Protein AF-0000000087291082 (afdb_homodimer)

InterPro domains:
  IPR005061 Vacuolar protein sorting-associated protein Ist1 [PF03398] (16-153)
  IPR005061 Vacuolar protein sorting-associated protein Ist1 [PTHR12161] (12-152)
  IPR042277 Vacuolar protein sorting-associated protein IST1-like [G3DSA:1.20.1260.60] (5-158)

Organism: Triticum turgidum subsp. durum (NCBI:txid4567)

Sequence (386 aa):
MGFFTRSTSKQTAKLKSLVKLAVARLAVVRRPRLGRRSIARGDVAQLLSIGHLDRALARAEQVMEEDSVLEALDIIEHYCKVLVEHSAQLEKPKECGEDIKAAAAGLIFASARCGELPELLDARAILASKFGREFERAAKEGSQAVVNPTVVSAEVIGREGERGAAEEVGQGDRRRERHLARLPRRPRRGPSEMGFFTRSTSKQTAKLKSLVKLAVARLAVVRRPRLGRRSIARGDVAQLLSIGHLDRALARAEQVMEEDSVLEALDIIEHYCKVLVEHSAQLEKPKECGEDIKAAAAGLIFASARCGELPELLDARAILASKFGREFERAAKEGSQAVVNPTVVSAEVIGREGERGAAEEVGQGDRRRERHLARLPRRPRRGPSE

Secondary structure (DSSP, 8-state):
-HHHHHHHHHHHHHHHHHHHHHHHHHHHHHHHHHHHHHHHHHHHHHHHHTT-HHHHHHHHHHHHHHHHHHHHHHHHHHHHHHHHHTGGGGGSGGG--HHHHHHHHHHHHHHTT-TT-THHHHHHHHHHHHH-HHHHHHHHTT-TTTS-HHHHH-THHHHHHHHHHHHHHHHHHHHHHHHHHTS----------/-HHHHHHHHHHHHHHHHHHHHHHHHHHHHHHHHHHHHHHHHHHHHHHHHTT-HHHHHHHHHHHHHHHHHHHHHHHHHHHHHHHHHTGGGGG-GGG--HHHHHHHHHHHHHHTT-TT-THHHHHHHHHHHHH-HHHHHHHHTT-TTTS-HHHHH-THHHHHHHHHHHHHHHHHHHHHHHHHHTS----------

Structure (mmCIF, N/CA/C/O backbone):
data_AF-0000000087291082-model_v1
#
loop_
_entity.id
_entity.type
_entity.pdbx_description
1 polymer 'Uncharacterized protein'
#
loop_
_atom_site.group_PDB
_atom_site.id
_atom_site.type_symbol
_atom_site.label_atom_id
_atom_site.label_alt_id
_atom_site.label_comp_id
_atom_site.label_asym_id
_atom_site.label_entity_id
_atom_site.label_seq_id
_atom_site.pdbx_PDB_ins_code
_atom_site.Cartn_x
_atom_site.Cartn_y
_atom_site.Cartn_z
_atom_site.occupancy
_atom_site.B_iso_or_equiv
_atom_site.auth_seq_id
_atom_site.auth_comp_id
_atom_site.auth_asym_id
_atom_site.auth_atom_id
_atom_site.pdbx_PDB_model_num
ATOM 1 N N . MET A 1 1 ? -0.257 -40.406 -18.656 1 48.59 1 MET A N 1
ATOM 2 C CA . MET A 1 1 ? 0.307 -39.469 -17.672 1 48.59 1 MET A CA 1
ATOM 3 C C . MET A 1 1 ? 0.772 -38.188 -18.328 1 48.59 1 MET A C 1
ATOM 5 O O . MET A 1 1 ? 0.661 -37.125 -17.734 1 48.59 1 MET A O 1
ATOM 9 N N . GLY A 1 2 ? 1.135 -38.219 -19.562 1 51.88 2 GLY A N 1
ATOM 10 C CA . GLY A 1 2 ? 1.676 -37.125 -20.344 1 51.88 2 GLY A CA 1
ATOM 11 C C . GLY A 1 2 ? 0.645 -36.062 -20.672 1 51.88 2 GLY A C 1
ATOM 12 O O . GLY A 1 2 ? 0.928 -34.875 -20.594 1 51.88 2 GLY A O 1
ATOM 13 N N . PHE A 1 3 ? -0.649 -36.531 -20.953 1 53.69 3 PHE A N 1
ATOM 14 C CA . PHE A 1 3 ? -1.699 -35.625 -21.375 1 53.69 3 PHE A CA 1
ATOM 15 C C . PHE A 1 3 ? -2.17 -34.75 -20.219 1 53.69 3 PHE A C 1
ATOM 17 O O . PHE A 1 3 ? -2.396 -33.531 -20.391 1 53.69 3 PHE A O 1
ATOM 24 N N . PHE A 1 4 ? -2.258 -35.312 -19.078 1 56.38 4 PHE A N 1
ATOM 25 C CA . PHE A 1 4 ? -2.701 -34.594 -17.875 1 56.38 4 PHE A CA 1
ATOM 26 C C . PHE A 1 4 ? -1.697 -33.531 -17.469 1 56.38 4 PHE A C 1
ATOM 28 O O . PHE A 1 4 ? -2.082 -32.438 -17.078 1 56.38 4 PHE A O 1
ATOM 35 N N . THR A 1 5 ? -0.433 -33.844 -17.625 1 60.88 5 THR A N 1
ATOM 36 C CA . THR A 1 5 ? 0.636 -32.906 -17.281 1 60.88 5 THR A CA 1
ATOM 37 C C . THR A 1 5 ? 0.645 -31.719 -18.219 1 60.88 5 THR A C 1
ATOM 39 O O . THR A 1 5 ? 0.89 -30.578 -17.797 1 60.88 5 THR A O 1
ATOM 42 N N . ARG A 1 6 ? 0.323 -32.062 -19.453 1 61.41 6 ARG A N 1
ATOM 43 C CA . ARG A 1 6 ? 0.302 -31.031 -20.469 1 61.41 6 ARG A CA 1
ATOM 44 C C . ARG A 1 6 ? -0.841 -30.047 -20.219 1 61.41 6 ARG A C 1
ATOM 46 O O . ARG A 1 6 ? -0.671 -28.828 -20.375 1 61.41 6 ARG A O 1
ATOM 53 N N . SER A 1 7 ? -1.947 -30.609 -19.781 1 69.44 7 SER A N 1
ATOM 54 C CA . SER A 1 7 ? -3.127 -29.797 -19.531 1 69.44 7 SER A CA 1
ATOM 55 C C . SER A 1 7 ? -2.914 -28.891 -18.328 1 69.44 7 SER A C 1
ATOM 57 O O . SER A 1 7 ? -3.256 -27.703 -18.359 1 69.44 7 SER A O 1
ATOM 59 N N . THR A 1 8 ? -2.164 -29.391 -17.438 1 72.31 8 THR A N 1
ATOM 60 C CA . THR A 1 8 ? -1.929 -28.625 -16.219 1 72.31 8 THR A CA 1
ATOM 61 C C . THR A 1 8 ? -0.971 -27.469 -16.484 1 72.31 8 THR A C 1
ATOM 63 O O . THR A 1 8 ? -1.165 -26.359 -15.977 1 72.31 8 THR A O 1
ATOM 66 N N . SER A 1 9 ? -0.061 -27.75 -17.359 1 82.75 9 SER A N 1
ATOM 67 C CA . SER A 1 9 ? 0.923 -26.734 -17.703 1 82.75 9 SER A CA 1
ATOM 68 C C . SER A 1 9 ? 0.289 -25.594 -18.5 1 82.75 9 SER A C 1
ATOM 70 O O . SER A 1 9 ? 0.631 -24.422 -18.312 1 82.75 9 SER A O 1
ATOM 72 N N . LYS A 1 10 ? -0.688 -26.047 -19.281 1 88.62 10 LYS A N 1
ATOM 73 C CA . LYS A 1 10 ? -1.376 -25.047 -20.094 1 88.62 10 LYS A CA 1
ATOM 74 C C . LYS A 1 10 ? -2.234 -24.141 -19.203 1 88.62 10 LYS A C 1
ATOM 76 O O . LYS A 1 10 ? -2.287 -22.922 -19.422 1 88.62 10 LYS A O 1
ATOM 81 N N . GLN A 1 11 ? -2.869 -24.703 -18.219 1 90 11 GLN A N 1
ATOM 82 C CA . GLN A 1 11 ? -3.707 -23.938 -17.312 1 90 11 GLN A CA 1
ATOM 83 C C . GLN A 1 11 ? -2.867 -22.969 -16.469 1 90 11 GLN A C 1
ATOM 85 O O . GLN A 1 11 ? -3.279 -21.844 -16.219 1 90 11 GLN A O 1
ATOM 90 N N . THR A 1 12 ? -1.753 -23.484 -16.125 1 91.56 12 THR A N 1
ATOM 91 C CA . THR A 1 12 ? -0.856 -22.656 -15.328 1 91.56 12 THR A CA 1
ATOM 92 C C . THR A 1 12 ? -0.34 -21.469 -16.156 1 91.56 12 THR A C 1
ATOM 94 O O . THR A 1 12 ? -0.246 -20.359 -15.656 1 91.56 12 THR A O 1
ATOM 97 N N . ALA A 1 13 ? -0.021 -21.781 -17.344 1 93.94 13 ALA A N 1
ATOM 98 C CA . ALA A 1 13 ? 0.436 -20.734 -18.234 1 93.94 13 ALA A CA 1
ATOM 99 C C . ALA A 1 13 ? -0.66 -19.688 -18.469 1 93.94 13 ALA A C 1
ATOM 101 O O . ALA A 1 13 ? -0.386 -18.484 -18.5 1 93.94 13 ALA A O 1
ATOM 102 N N . LYS A 1 14 ? -1.816 -20.188 -18.625 1 95.44 14 LYS A N 1
ATOM 103 C CA . LYS A 1 14 ? -2.947 -19.281 -18.797 1 95.44 14 LYS A CA 1
ATOM 104 C C . LYS A 1 14 ? -3.184 -18.453 -17.547 1 95.44 14 LYS A C 1
ATOM 106 O O . LYS A 1 14 ? -3.42 -17.234 -17.641 1 95.44 14 LYS A O 1
ATOM 111 N N . LEU A 1 15 ? -3.156 -19.016 -16.438 1 95.88 15 LEU A N 1
ATOM 112 C CA . LEU A 1 15 ? -3.311 -18.312 -15.18 1 95.88 15 LEU A CA 1
ATOM 113 C C . LEU A 1 15 ? -2.266 -17.219 -15.039 1 95.88 15 LEU A C 1
ATOM 115 O O . LEU A 1 15 ? -2.594 -16.078 -14.672 1 95.88 15 LEU A O 1
ATOM 119 N N . LYS A 1 16 ? -1.077 -17.562 -15.359 1 95.75 16 LYS A N 1
ATOM 120 C CA . LYS A 1 16 ? 0.021 -16.609 -15.281 1 95.75 16 LYS A CA 1
ATOM 121 C C . LYS A 1 16 ? -0.242 -15.398 -16.172 1 95.75 16 LYS A C 1
ATOM 123 O O . LYS A 1 16 ? -0.033 -14.258 -15.758 1 95.75 16 LYS A O 1
ATOM 128 N N . SER A 1 17 ? -0.706 -15.695 -17.328 1 96.5 17 SER A N 1
ATOM 129 C CA . SER A 1 17 ? -1.016 -14.609 -18.266 1 96.5 17 SER A CA 1
ATOM 130 C C . SER A 1 17 ? -2.145 -13.734 -17.719 1 96.5 17 SER A C 1
ATOM 132 O O . SER A 1 17 ? -2.084 -12.508 -17.828 1 96.5 17 SER A O 1
ATOM 134 N N . LEU A 1 18 ? -3.129 -14.328 -17.141 1 96.94 18 LEU A N 1
ATOM 135 C CA . LEU A 1 18 ? -4.289 -13.609 -16.625 1 96.94 18 LEU A CA 1
ATOM 136 C C . LEU A 1 18 ? -3.896 -12.711 -15.461 1 96.94 18 LEU A C 1
ATOM 138 O O . LEU A 1 18 ? -4.305 -11.555 -15.406 1 96.94 18 LEU A O 1
ATOM 142 N N . VAL A 1 19 ? -3.104 -13.188 -14.586 1 96.62 19 VAL A N 1
ATOM 143 C CA . VAL A 1 19 ? -2.768 -12.414 -13.398 1 96.62 19 VAL A CA 1
ATOM 144 C C . VAL A 1 19 ? -1.784 -11.305 -13.766 1 96.62 19 VAL A C 1
ATOM 146 O O . VAL A 1 19 ? -1.812 -10.227 -13.172 1 96.62 19 VAL A O 1
ATOM 149 N N . LYS A 1 20 ? -1.001 -11.539 -14.773 1 96.69 20 LYS A N 1
ATOM 150 C CA . LYS A 1 20 ? -0.15 -10.469 -15.281 1 96.69 20 LYS A CA 1
ATOM 151 C C . LYS A 1 20 ? -0.983 -9.352 -15.906 1 96.69 20 LYS A C 1
ATOM 153 O O . LYS A 1 20 ? -0.689 -8.172 -15.711 1 96.69 20 LYS A O 1
ATOM 158 N N . LEU A 1 21 ? -1.971 -9.781 -16.594 1 96.06 21 LEU A N 1
ATOM 159 C CA . LEU A 1 21 ? -2.891 -8.797 -17.156 1 96.06 21 LEU A CA 1
ATOM 160 C C . LEU A 1 21 ? -3.594 -8.016 -16.062 1 96.06 21 LEU A C 1
ATOM 162 O O . LEU A 1 21 ? -3.787 -6.801 -16.172 1 96.06 21 LEU A O 1
ATOM 166 N N . ALA A 1 22 ? -3.973 -8.68 -15.031 1 96.5 22 ALA A N 1
ATOM 167 C CA . ALA A 1 22 ? -4.621 -8.031 -13.898 1 96.5 22 ALA A CA 1
ATOM 168 C C . ALA A 1 22 ? -3.709 -6.973 -13.281 1 96.5 22 ALA A C 1
ATOM 170 O O . ALA A 1 22 ? -4.164 -5.883 -12.93 1 96.5 22 ALA A O 1
ATOM 171 N N . VAL A 1 23 ? -2.436 -7.254 -13.148 1 96.31 23 VAL A N 1
ATOM 172 C CA . VAL A 1 23 ? -1.471 -6.312 -12.586 1 96.31 23 VAL A CA 1
ATOM 173 C C . VAL A 1 23 ? -1.396 -5.062 -13.461 1 96.31 23 VAL A C 1
ATOM 175 O O . VAL A 1 23 ? -1.371 -3.941 -12.953 1 96.31 23 VAL A O 1
ATOM 178 N N . ALA A 1 24 ? -1.348 -5.277 -14.758 1 95.94 24 ALA A N 1
ATOM 179 C CA . ALA A 1 24 ? -1.319 -4.152 -15.695 1 95.94 24 ALA A CA 1
ATOM 180 C C . ALA A 1 24 ? -2.586 -3.312 -15.578 1 95.94 24 ALA A C 1
ATOM 182 O O . ALA A 1 24 ? -2.525 -2.08 -15.594 1 95.94 24 ALA A O 1
ATOM 183 N N . ARG A 1 25 ? -3.691 -3.951 -15.414 1 95.5 25 ARG A N 1
ATOM 184 C CA . ARG A 1 25 ? -4.969 -3.25 -15.336 1 95.5 25 ARG A CA 1
ATOM 185 C C . ARG A 1 25 ? -5.121 -2.533 -14 1 95.5 25 ARG A C 1
ATOM 187 O O . ARG A 1 25 ? -5.766 -1.486 -13.922 1 95.5 25 ARG A O 1
ATOM 194 N N . LEU A 1 26 ? -4.512 -3.066 -13.008 1 94.81 26 LEU A N 1
ATOM 195 C CA . LEU A 1 26 ? -4.555 -2.443 -11.688 1 94.81 26 LEU A CA 1
ATOM 196 C C . LEU A 1 26 ? -3.975 -1.034 -11.734 1 94.81 26 LEU A C 1
ATOM 198 O O . LEU A 1 26 ? -4.469 -0.132 -11.055 1 94.81 26 LEU A O 1
ATOM 202 N N . ALA A 1 27 ? -2.947 -0.827 -12.555 1 92.06 27 ALA A N 1
ATOM 203 C CA . ALA A 1 27 ? -2.361 0.502 -12.703 1 92.06 27 ALA A CA 1
ATOM 204 C C . ALA A 1 27 ? -3.383 1.494 -13.25 1 92.06 27 ALA A C 1
ATOM 206 O O . ALA A 1 27 ? -3.451 2.639 -12.797 1 92.06 27 ALA A O 1
ATOM 207 N N . VAL A 1 28 ? -4.18 1.013 -14.125 1 92.94 28 VAL A N 1
ATOM 208 C CA . VAL A 1 28 ? -5.191 1.843 -14.766 1 92.94 28 VAL A CA 1
ATOM 209 C C . VAL A 1 28 ? -6.324 2.129 -13.781 1 92.94 28 VAL A C 1
ATOM 211 O O . VAL A 1 28 ? -6.82 3.256 -13.703 1 92.94 28 VAL A O 1
ATOM 214 N N . VAL A 1 29 ? -6.758 1.14 -13.008 1 92.62 29 VAL A N 1
ATOM 215 C CA . VAL A 1 29 ? -7.883 1.233 -12.086 1 92.62 29 VAL A CA 1
ATOM 216 C C . VAL A 1 29 ? -7.512 2.131 -10.906 1 92.62 29 VAL A C 1
ATOM 218 O O . VAL A 1 29 ? -8.367 2.84 -10.367 1 92.62 29 VAL A O 1
ATOM 221 N N . ARG A 1 30 ? -6.238 2.207 -10.586 1 93.88 30 ARG A N 1
ATOM 222 C CA . ARG A 1 30 ? -5.77 2.961 -9.43 1 93.88 30 ARG A CA 1
ATOM 223 C C . ARG A 1 30 ? -5.75 4.457 -9.719 1 93.88 30 ARG A C 1
ATOM 225 O O . ARG A 1 30 ? -6.008 5.273 -8.828 1 93.88 30 ARG A O 1
ATOM 232 N N . ARG A 1 31 ? -5.465 4.805 -10.891 1 93 31 ARG A N 1
ATOM 233 C CA . ARG A 1 31 ? -5.18 6.191 -11.25 1 93 31 ARG A CA 1
ATOM 234 C C . ARG A 1 31 ? -6.359 7.098 -10.922 1 93 31 ARG A C 1
ATOM 236 O O . ARG A 1 31 ? -6.207 8.094 -10.211 1 93 31 ARG A O 1
ATOM 243 N N . PRO A 1 32 ? -7.594 6.746 -11.336 1 94.19 32 PRO A N 1
ATOM 244 C CA . PRO A 1 32 ? -8.727 7.613 -11 1 94.19 32 PRO A CA 1
ATOM 245 C C . PRO A 1 32 ? -9 7.68 -9.5 1 94.19 32 PRO A C 1
ATOM 247 O O . PRO A 1 32 ? -9.453 8.711 -9 1 94.19 32 PRO A O 1
ATOM 250 N N . ARG A 1 33 ? -8.734 6.633 -8.859 1 93.44 33 ARG A N 1
ATOM 251 C CA . ARG A 1 33 ? -8.969 6.59 -7.418 1 93.44 33 ARG A CA 1
ATOM 252 C C . ARG A 1 33 ? -7.969 7.477 -6.676 1 93.44 33 ARG A C 1
ATOM 254 O O . ARG A 1 33 ? -8.328 8.164 -5.719 1 93.44 33 ARG A O 1
ATOM 261 N N . LEU A 1 34 ? -6.77 7.449 -7.148 1 93.44 34 LEU A N 1
ATOM 262 C CA . LEU A 1 34 ? -5.75 8.336 -6.594 1 93.44 34 LEU A CA 1
ATOM 263 C C . LEU A 1 34 ? -6.133 9.797 -6.789 1 93.44 34 LEU A C 1
ATOM 265 O O . LEU A 1 34 ? -5.969 10.617 -5.879 1 93.44 34 LEU A O 1
ATOM 269 N N . GLY A 1 35 ? -6.637 10.086 -7.957 1 93.62 35 GLY A N 1
ATOM 270 C CA . GLY A 1 35 ? -7.125 11.43 -8.227 1 93.62 35 GLY A CA 1
ATOM 271 C C . GLY A 1 35 ? -8.266 11.844 -7.309 1 93.62 35 GLY A C 1
ATOM 272 O O . GLY A 1 35 ? -8.227 12.922 -6.719 1 93.62 35 GLY A O 1
ATOM 273 N N . ARG A 1 36 ? -9.258 10.945 -7.137 1 95.56 36 ARG A N 1
ATOM 274 C CA . ARG A 1 36 ? -10.398 11.219 -6.262 1 95.56 36 ARG A CA 1
ATOM 275 C C . ARG A 1 36 ? -9.945 11.414 -4.82 1 95.56 36 ARG A C 1
ATOM 277 O O . ARG A 1 36 ? -10.422 12.32 -4.129 1 95.56 36 ARG A O 1
ATOM 284 N N . ARG A 1 37 ? -9.07 10.602 -4.402 1 95.44 37 ARG A N 1
ATOM 285 C CA . ARG A 1 37 ? -8.531 10.711 -3.051 1 95.44 37 ARG A CA 1
ATOM 286 C C . ARG A 1 37 ? -7.855 12.055 -2.838 1 95.44 37 ARG A C 1
ATOM 288 O O . ARG A 1 37 ? -8.07 12.711 -1.813 1 95.44 37 ARG A O 1
ATOM 295 N N . SER A 1 38 ? -7.016 12.469 -3.799 1 94.25 38 SER A N 1
ATOM 296 C CA . SER A 1 38 ? -6.281 13.727 -3.709 1 94.25 38 SER A CA 1
ATOM 297 C C . SER A 1 38 ? -7.23 14.922 -3.652 1 94.25 38 SER A C 1
ATOM 299 O O . SER A 1 38 ? -7.043 15.828 -2.846 1 94.25 38 SER A O 1
ATOM 301 N N . ILE A 1 39 ? -8.188 14.891 -4.473 1 96.56 39 ILE A N 1
ATOM 302 C CA . ILE A 1 39 ? -9.172 15.977 -4.508 1 96.56 39 ILE A CA 1
ATOM 303 C C . ILE A 1 39 ? -9.914 16.031 -3.178 1 96.56 39 ILE A C 1
ATOM 305 O O . ILE A 1 39 ? -10.055 17.109 -2.586 1 96.56 39 ILE A O 1
ATOM 309 N N . ALA A 1 40 ? -10.383 14.883 -2.711 1 97.06 40 ALA A N 1
ATOM 310 C CA . ALA A 1 40 ? -11.117 14.828 -1.448 1 97.06 40 ALA A CA 1
ATOM 311 C C . ALA A 1 40 ? -10.266 15.344 -0.295 1 97.06 40 ALA A C 1
ATOM 313 O O . ALA A 1 40 ? -10.758 16.062 0.574 1 97.06 40 ALA A O 1
ATOM 314 N N . ARG A 1 41 ? -9.031 15.008 -0.293 1 95.5 41 ARG A N 1
ATOM 315 C CA . ARG A 1 41 ? -8.117 15.469 0.741 1 95.5 41 ARG A CA 1
ATOM 316 C C . ARG A 1 41 ? -7.98 16.984 0.715 1 95.5 41 ARG A C 1
ATOM 318 O O . ARG A 1 41 ? -7.973 17.625 1.766 1 95.5 41 ARG A O 1
ATOM 325 N N . GLY A 1 42 ? -7.828 17.516 -0.427 1 96.19 42 GLY A N 1
ATOM 326 C CA . GLY A 1 42 ? -7.797 18.953 -0.57 1 96.19 42 GLY A CA 1
ATOM 327 C C . GLY A 1 42 ? -9.07 19.625 -0.098 1 96.19 42 GLY A C 1
ATOM 328 O O . GLY A 1 42 ? -9.023 20.672 0.555 1 96.19 42 GLY A O 1
ATOM 329 N N . ASP A 1 43 ? -10.172 19.016 -0.405 1 97.31 43 ASP A N 1
ATOM 330 C CA . ASP A 1 43 ? -11.461 19.531 0.03 1 97.31 43 ASP A CA 1
ATOM 331 C C . ASP A 1 43 ? -11.555 19.562 1.554 1 97.31 43 ASP A C 1
ATOM 333 O O . ASP A 1 43 ? -12.094 20.516 2.125 1 97.31 43 ASP A O 1
ATOM 337 N N . VAL A 1 44 ? -11.094 18.516 2.188 1 96.88 44 VAL A N 1
ATOM 338 C CA . VAL A 1 44 ? -11.125 18.469 3.645 1 96.88 44 VAL A CA 1
ATOM 339 C C . VAL A 1 44 ? -10.414 19.688 4.219 1 96.88 44 VAL A C 1
ATOM 341 O O . VAL A 1 44 ? -10.961 20.391 5.07 1 96.88 44 VAL A O 1
ATOM 344 N N . ALA A 1 45 ? -9.188 19.969 3.736 1 95.25 45 ALA A N 1
ATOM 345 C CA . ALA A 1 45 ? -8.391 21.109 4.207 1 95.25 45 ALA A CA 1
ATOM 346 C C . ALA A 1 45 ? -9.125 22.422 3.967 1 95.25 45 ALA A C 1
ATOM 348 O O . ALA A 1 45 ? -9.211 23.266 4.863 1 95.25 45 ALA A O 1
ATOM 349 N N . GLN A 1 46 ? -9.695 22.578 2.818 1 97.06 46 GLN A N 1
ATOM 350 C CA . GLN A 1 46 ? -10.398 23.797 2.449 1 97.06 46 GLN A CA 1
ATOM 351 C C . GLN A 1 46 ? -11.648 24 3.305 1 97.06 46 GLN A C 1
ATOM 353 O O . GLN A 1 46 ? -11.883 25.094 3.826 1 97.06 46 GLN A O 1
ATOM 358 N N . LEU A 1 47 ? -12.422 22.984 3.473 1 97.19 47 LEU A N 1
ATOM 359 C CA . LEU A 1 47 ? -13.672 23.047 4.227 1 97.19 47 LEU A CA 1
ATOM 360 C C . LEU A 1 47 ? -13.398 23.312 5.703 1 97.19 47 LEU A C 1
ATOM 362 O O . LEU A 1 47 ? -14.172 24.031 6.355 1 97.19 47 LEU A O 1
ATOM 366 N N . LEU A 1 48 ? -12.336 22.797 6.199 1 93.88 48 LEU A N 1
ATOM 367 C CA . LEU A 1 48 ? -11.93 23.062 7.574 1 93.88 48 LEU A CA 1
ATOM 368 C C . LEU A 1 48 ? -11.562 24.531 7.75 1 93.88 48 LEU A C 1
ATOM 370 O O . LEU A 1 48 ? -11.93 25.156 8.75 1 93.88 48 LEU A O 1
ATOM 374 N N . SER A 1 49 ? -10.844 25.062 6.762 1 95.44 49 SER A N 1
ATOM 375 C CA . SER A 1 49 ? -10.383 26.453 6.84 1 95.44 49 SER A CA 1
ATOM 376 C C . SER A 1 49 ? -11.547 27.422 6.867 1 95.44 49 SER A C 1
ATOM 378 O O . SER A 1 49 ? -11.445 28.516 7.441 1 95.44 49 SER A O 1
ATOM 380 N N . ILE A 1 50 ? -12.672 27.031 6.289 1 95.75 50 ILE A N 1
ATOM 381 C CA . ILE A 1 50 ? -13.82 27.922 6.242 1 95.75 50 ILE A CA 1
ATOM 382 C C . ILE A 1 50 ? -14.867 27.484 7.27 1 95.75 50 ILE A C 1
ATOM 384 O O . ILE A 1 50 ? -15.969 28.031 7.316 1 95.75 50 ILE A O 1
ATOM 388 N N . GLY A 1 51 ? -14.664 26.453 8.031 1 92.5 51 GLY A N 1
ATOM 389 C CA . GLY A 1 51 ? -15.453 26.094 9.195 1 92.5 51 GLY A CA 1
ATOM 390 C C . GLY A 1 51 ? -16.641 25.203 8.852 1 92.5 51 GLY A C 1
ATOM 391 O O . GLY A 1 51 ? -17.594 25.094 9.633 1 92.5 51 GLY A O 1
ATOM 392 N N . HIS A 1 52 ? -16.688 24.609 7.688 1 95.06 52 HIS A N 1
ATOM 393 C CA . HIS A 1 52 ? -17.766 23.688 7.305 1 95.06 52 HIS A CA 1
ATOM 394 C C . HIS A 1 52 ? -17.438 22.266 7.727 1 95.06 52 HIS A C 1
ATOM 396 O O . HIS A 1 52 ? -17.109 21.422 6.887 1 95.06 52 HIS A O 1
ATOM 402 N N . LEU A 1 53 ? -17.719 21.922 8.953 1 93.75 53 LEU A N 1
ATOM 403 C CA . LEU A 1 53 ? -17.25 20.688 9.578 1 93.75 53 LEU A CA 1
ATOM 404 C C . LEU A 1 53 ? -18.016 19.484 9.047 1 93.75 53 LEU A C 1
ATOM 406 O O . LEU A 1 53 ? -17.422 18.422 8.828 1 93.75 53 LEU A O 1
ATOM 410 N N . ASP A 1 54 ? -19.297 19.672 8.859 1 93.19 54 ASP A N 1
ATOM 411 C CA . ASP A 1 54 ? -20.109 18.562 8.367 1 93.19 54 ASP A CA 1
ATOM 412 C C . ASP A 1 54 ? -19.641 18.109 6.988 1 93.19 54 ASP A C 1
ATOM 414 O O . ASP A 1 54 ? -19.469 16.906 6.746 1 93.19 54 ASP A O 1
ATOM 418 N N . ARG A 1 55 ? -19.469 19.094 6.188 1 95.94 55 ARG A N 1
ATOM 419 C CA . ARG A 1 55 ? -19.016 18.781 4.836 1 95.94 55 ARG A CA 1
ATOM 420 C C . ARG A 1 55 ? -17.578 18.266 4.84 1 95.94 55 ARG A C 1
ATOM 422 O O . ARG A 1 55 ? -17.234 17.375 4.062 1 95.94 55 ARG A O 1
ATOM 429 N N . ALA A 1 56 ? -16.719 18.766 5.742 1 97.19 56 ALA A N 1
ATOM 430 C CA . ALA A 1 56 ? -15.352 18.297 5.879 1 97.19 56 ALA A CA 1
ATOM 431 C C . ALA A 1 56 ? -15.312 16.828 6.293 1 97.19 56 ALA A C 1
ATOM 433 O O . ALA A 1 56 ? -14.508 16.047 5.777 1 97.19 56 ALA A O 1
ATOM 434 N N . LEU A 1 57 ? -16.203 16.516 7.121 1 96.12 57 LEU A N 1
ATOM 435 C CA . LEU A 1 57 ? -16.266 15.133 7.598 1 96.12 57 LEU A CA 1
ATOM 436 C C . LEU A 1 57 ? -16.688 14.195 6.477 1 96.12 57 LEU A C 1
ATOM 438 O O . LEU A 1 57 ? -16.141 13.102 6.34 1 96.12 57 LEU A O 1
ATOM 442 N N . ALA A 1 58 ? -17.625 14.578 5.734 1 96.38 58 ALA A N 1
ATOM 443 C CA . ALA A 1 58 ? -18.062 13.766 4.605 1 96.38 58 ALA A CA 1
ATOM 444 C C . ALA A 1 58 ? -16.922 13.516 3.625 1 96.38 58 ALA A C 1
ATOM 446 O O . ALA A 1 58 ? -16.766 12.398 3.123 1 96.38 58 ALA A O 1
ATOM 447 N N . ARG A 1 59 ? -16.203 14.516 3.369 1 97.62 59 ARG A N 1
ATOM 448 C CA . ARG A 1 59 ? -15.062 14.375 2.465 1 97.62 59 ARG A CA 1
ATOM 449 C C . ARG A 1 59 ? -13.977 13.5 3.082 1 97.62 59 ARG A C 1
ATOM 451 O O . ARG A 1 59 ? -13.305 12.742 2.379 1 97.62 59 ARG A O 1
ATOM 458 N N . ALA A 1 60 ? -13.781 13.664 4.379 1 97.31 60 ALA A N 1
ATOM 459 C CA . ALA A 1 60 ? -12.812 12.812 5.066 1 97.31 60 ALA A CA 1
ATOM 460 C C . ALA A 1 60 ? -13.211 11.336 4.953 1 97.31 60 ALA A C 1
ATOM 462 O O . ALA A 1 60 ? -12.352 10.477 4.758 1 97.31 60 ALA A O 1
ATOM 463 N N . GLU A 1 61 ? -14.461 11.086 5.043 1 94.56 61 GLU A N 1
ATOM 464 C CA . GLU A 1 61 ? -14.953 9.719 4.875 1 94.56 61 GLU A CA 1
ATOM 465 C C . GLU A 1 61 ? -14.68 9.203 3.465 1 94.56 61 GLU A C 1
ATOM 467 O O . GLU A 1 61 ? -14.32 8.039 3.283 1 94.56 61 GLU A O 1
ATOM 472 N N . GLN A 1 62 ? -14.875 10.055 2.555 1 95.5 62 GLN A N 1
ATOM 473 C CA . GLN A 1 62 ? -14.562 9.688 1.177 1 95.5 62 GLN A CA 1
ATOM 474 C C . GLN A 1 62 ? -13.086 9.336 1.021 1 95.5 62 GLN A C 1
ATOM 476 O O . GLN A 1 62 ? -12.742 8.383 0.32 1 95.5 62 GLN A O 1
ATOM 481 N N . VAL A 1 63 ? -12.195 10.125 1.652 1 96.62 63 VAL A N 1
ATOM 482 C CA . VAL A 1 63 ? -10.766 9.828 1.628 1 96.62 63 VAL A CA 1
ATOM 483 C C . VAL A 1 63 ? -10.516 8.438 2.197 1 96.62 63 VAL A C 1
ATOM 485 O O . VAL A 1 63 ? -9.797 7.633 1.599 1 96.62 63 VAL A O 1
ATOM 488 N N . MET A 1 64 ? -11.109 8.148 3.287 1 94.69 64 MET A N 1
ATOM 489 C CA . MET A 1 64 ? -10.922 6.867 3.965 1 94.69 64 MET A CA 1
ATOM 490 C C . MET A 1 64 ? -11.383 5.711 3.086 1 94.69 64 MET A C 1
ATOM 492 O O . MET A 1 64 ? -10.742 4.656 3.047 1 94.69 64 MET A O 1
ATOM 496 N N . GLU A 1 65 ? -12.492 5.996 2.457 1 92.44 65 GLU A N 1
ATOM 497 C CA . GLU A 1 65 ? -13.031 4.977 1.559 1 92.44 65 GLU A CA 1
ATOM 498 C C . GLU A 1 65 ? -12.07 4.699 0.406 1 92.44 65 GLU A C 1
ATOM 500 O O . GLU A 1 65 ? -11.75 3.543 0.12 1 92.44 65 GLU A O 1
ATOM 505 N N . GLU A 1 66 ? -11.586 5.754 -0.176 1 93.38 66 GLU A N 1
ATOM 506 C CA . GLU A 1 66 ? -10.625 5.586 -1.269 1 93.38 66 GLU A CA 1
ATOM 507 C C . GLU A 1 66 ? -9.359 4.887 -0.789 1 93.38 66 GLU A C 1
ATOM 509 O O . GLU A 1 66 ? -8.82 4.02 -1.479 1 93.38 66 GLU A O 1
ATOM 514 N N . ASP A 1 67 ? -8.945 5.273 0.408 1 93.12 67 ASP A N 1
ATOM 515 C CA . ASP A 1 67 ? -7.75 4.656 0.97 1 93.12 67 ASP A CA 1
ATOM 516 C C . ASP A 1 67 ? -7.953 3.158 1.182 1 93.12 67 ASP A C 1
ATOM 518 O O . ASP A 1 67 ? -7.059 2.359 0.886 1 93.12 67 ASP A O 1
ATOM 522 N N . SER A 1 68 ? -9.062 2.82 1.651 1 91 68 SER A N 1
ATOM 523 C CA . SER A 1 68 ? -9.359 1.414 1.897 1 91 68 SER A CA 1
ATOM 524 C C . SER A 1 68 ? -9.344 0.609 0.602 1 91 68 SER A C 1
ATOM 526 O O . SER A 1 68 ? -8.797 -0.494 0.559 1 91 68 SER A O 1
ATOM 528 N N . VAL A 1 69 ? -9.883 1.152 -0.411 1 91.94 69 VAL A N 1
ATOM 529 C CA . VAL A 1 69 ? -9.922 0.47 -1.699 1 91.94 69 VAL A CA 1
ATOM 530 C C . VAL A 1 69 ? -8.516 0.35 -2.27 1 91.94 69 VAL A C 1
ATOM 532 O O . VAL A 1 69 ? -8.117 -0.716 -2.748 1 91.94 69 VAL A O 1
ATOM 535 N N . LEU A 1 70 ? -7.82 1.416 -2.174 1 93.19 70 LEU A N 1
ATOM 536 C CA . LEU A 1 70 ? -6.461 1.422 -2.703 1 93.19 70 LEU A CA 1
ATOM 537 C C . LEU A 1 70 ? -5.59 0.405 -1.973 1 93.19 70 LEU A C 1
ATOM 539 O O . LEU A 1 70 ? -4.773 -0.282 -2.594 1 93.19 70 LEU A O 1
ATOM 543 N N . GLU A 1 71 ? -5.762 0.309 -0.745 1 91.31 71 GLU A N 1
ATOM 544 C CA . GLU A 1 71 ? -5.039 -0.693 0.034 1 91.31 71 GLU A CA 1
ATOM 545 C C . GLU A 1 71 ? -5.414 -2.105 -0.403 1 91.31 71 GLU A C 1
ATOM 547 O O . GLU A 1 71 ? -4.543 -2.967 -0.552 1 91.31 71 GLU A O 1
ATOM 552 N N . ALA A 1 72 ? -6.672 -2.268 -0.605 1 91.62 72 ALA A N 1
ATOM 553 C CA . ALA A 1 72 ? -7.133 -3.57 -1.076 1 91.62 72 ALA A CA 1
ATOM 554 C C . ALA A 1 72 ? -6.523 -3.91 -2.434 1 91.62 72 ALA A C 1
ATOM 556 O O . ALA A 1 72 ? -6.105 -5.047 -2.664 1 91.62 72 ALA A O 1
ATOM 557 N N . LEU A 1 73 ? -6.457 -2.971 -3.281 1 92.88 73 LEU A N 1
ATOM 558 C CA . LEU A 1 73 ? -5.871 -3.182 -4.602 1 92.88 73 LEU A CA 1
ATOM 559 C C . LEU A 1 73 ? -4.391 -3.537 -4.488 1 92.88 73 LEU A C 1
ATOM 561 O O . LEU A 1 73 ? -3.883 -4.348 -5.266 1 92.88 73 LEU A O 1
ATOM 565 N N . ASP A 1 74 ? -3.768 -2.938 -3.518 1 92.19 74 ASP A N 1
ATOM 566 C CA . ASP A 1 74 ? -2.367 -3.275 -3.277 1 92.19 74 ASP A CA 1
ATOM 567 C C . ASP A 1 74 ? -2.217 -4.742 -2.877 1 92.19 74 ASP A C 1
ATOM 569 O O . ASP A 1 74 ? -1.295 -5.422 -3.328 1 92.19 74 ASP A O 1
ATOM 573 N N . ILE A 1 75 ? -3.062 -5.184 -2.082 1 91.75 75 ILE A N 1
ATOM 574 C CA . ILE A 1 75 ? -3.027 -6.57 -1.629 1 91.75 75 ILE A CA 1
ATOM 575 C C . ILE A 1 75 ? -3.305 -7.504 -2.805 1 91.75 75 ILE A C 1
ATOM 577 O O . ILE A 1 75 ? -2.625 -8.523 -2.975 1 91.75 75 ILE A O 1
ATOM 581 N N . ILE A 1 76 ? -4.246 -7.164 -3.598 1 93.56 76 ILE A N 1
ATOM 582 C CA . ILE A 1 76 ? -4.582 -7.957 -4.773 1 93.56 76 ILE A CA 1
ATOM 583 C C . ILE A 1 76 ? -3.375 -8.031 -5.711 1 93.56 76 ILE A C 1
ATOM 585 O O . ILE A 1 76 ? -3.062 -9.094 -6.25 1 93.56 76 ILE A O 1
ATOM 589 N N . GLU A 1 77 ? -2.748 -6.922 -5.875 1 95 77 GLU A N 1
ATOM 590 C CA . GLU A 1 77 ? -1.535 -6.895 -6.688 1 95 77 GLU A CA 1
ATOM 591 C C . GLU A 1 77 ? -0.479 -7.848 -6.133 1 95 77 GLU A C 1
ATOM 593 O O . GLU A 1 77 ? 0.147 -8.594 -6.887 1 95 77 GLU A O 1
ATOM 598 N N . HIS A 1 78 ? -0.341 -7.777 -4.832 1 91.38 78 HIS A N 1
ATOM 599 C CA . HIS A 1 78 ? 0.608 -8.68 -4.188 1 91.38 78 HIS A CA 1
ATOM 600 C C . HIS A 1 78 ? 0.239 -10.133 -4.43 1 91.38 78 HIS A C 1
ATOM 602 O O . HIS A 1 78 ? 1.105 -10.953 -4.746 1 91.38 78 HIS A O 1
ATOM 608 N N . TYR A 1 79 ? -1.025 -10.484 -4.359 1 94.94 79 TYR A N 1
ATOM 609 C CA . TYR A 1 79 ? -1.484 -11.844 -4.609 1 94.94 79 TYR A CA 1
ATOM 610 C C . TYR A 1 79 ? -1.159 -12.281 -6.035 1 94.94 79 TYR A C 1
ATOM 612 O O . TYR A 1 79 ? -0.706 -13.406 -6.258 1 94.94 79 TYR A O 1
ATOM 620 N N . CYS A 1 80 ? -1.363 -11.383 -6.93 1 96.5 80 CYS A N 1
ATOM 621 C CA . CYS A 1 80 ? -1.021 -11.68 -8.312 1 96.5 80 CYS A CA 1
ATOM 622 C C . CYS A 1 80 ? 0.472 -11.953 -8.461 1 96.5 80 CYS A C 1
ATOM 624 O O . CYS A 1 80 ? 0.869 -12.922 -9.109 1 96.5 80 CYS A O 1
ATOM 626 N N . LYS A 1 81 ? 1.268 -11.188 -7.871 1 93.5 81 LYS A N 1
ATOM 627 C CA . LYS A 1 81 ? 2.719 -11.328 -7.965 1 93.5 81 LYS A CA 1
ATOM 628 C C . LYS A 1 81 ? 3.191 -12.625 -7.32 1 93.5 81 LYS A C 1
ATOM 630 O O . LYS A 1 81 ? 4.086 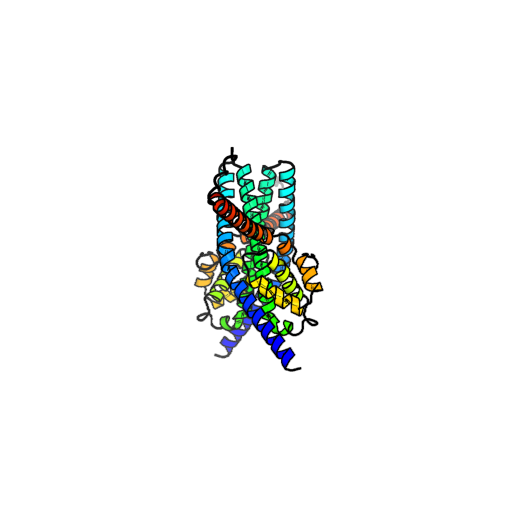-13.297 -7.844 1 93.5 81 LYS A O 1
ATOM 635 N N . VAL A 1 82 ? 2.643 -13 -6.188 1 92.56 82 VAL A N 1
ATOM 636 C CA . VAL A 1 82 ? 2.973 -14.258 -5.527 1 92.56 82 VAL A CA 1
ATOM 637 C C . VAL A 1 82 ? 2.709 -15.422 -6.477 1 92.56 82 VAL A C 1
ATOM 639 O O . VAL A 1 82 ? 3.545 -16.312 -6.617 1 92.56 82 VAL A O 1
ATOM 642 N N . LEU A 1 83 ? 1.568 -15.43 -7.191 1 95.12 83 LEU A N 1
ATOM 643 C CA . LEU A 1 83 ? 1.21 -16.516 -8.086 1 95.12 83 LEU A CA 1
ATOM 644 C C . LEU A 1 83 ? 2.154 -16.578 -9.281 1 95.12 83 LEU A C 1
ATOM 646 O O . LEU A 1 83 ? 2.502 -17.656 -9.75 1 95.12 83 LEU A O 1
A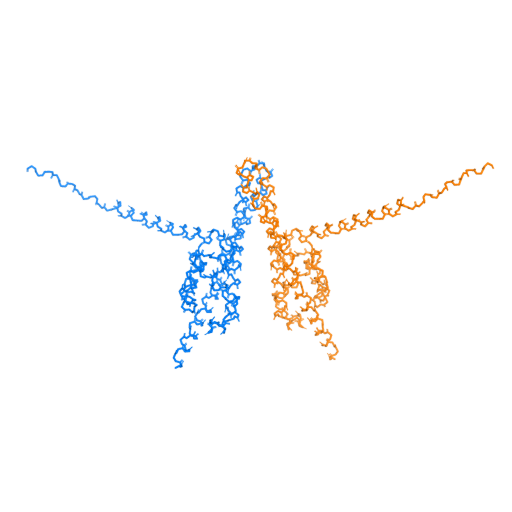TOM 650 N N . VAL A 1 84 ? 2.59 -15.414 -9.75 1 94.19 84 VAL A N 1
ATOM 651 C CA . VAL A 1 84 ? 3.539 -15.375 -10.859 1 94.19 84 VAL A CA 1
ATOM 652 C C . VAL A 1 84 ? 4.887 -15.938 -10.406 1 94.19 84 VAL A C 1
ATOM 654 O O . VAL A 1 84 ? 5.484 -16.766 -11.094 1 94.19 84 VAL A O 1
ATOM 657 N N . GLU A 1 85 ? 5.293 -15.516 -9.234 1 90.31 85 GLU A N 1
ATOM 658 C CA . GLU A 1 85 ? 6.605 -15.891 -8.727 1 90.31 85 GLU A CA 1
ATOM 659 C C . GLU A 1 85 ? 6.66 -17.375 -8.375 1 90.31 85 GLU A C 1
ATOM 661 O O . GLU A 1 85 ? 7.711 -18.016 -8.484 1 90.31 85 GLU A O 1
ATOM 666 N N . HIS A 1 86 ? 5.531 -17.938 -8.031 1 91.44 86 HIS A N 1
ATOM 667 C CA . HIS A 1 86 ? 5.504 -19.312 -7.582 1 91.44 86 HIS A CA 1
ATOM 668 C C . HIS A 1 86 ? 4.672 -20.188 -8.516 1 91.44 86 HIS A C 1
ATOM 670 O O . HIS A 1 86 ? 4.031 -21.141 -8.078 1 91.44 86 HIS A O 1
ATOM 676 N N . SER A 1 87 ? 4.641 -19.828 -9.688 1 90.56 87 SER A N 1
ATOM 677 C CA . SER A 1 87 ? 3.793 -20.5 -10.68 1 90.56 87 SER A CA 1
ATOM 678 C C . SER A 1 87 ? 4.129 -21.969 -10.789 1 90.56 87 SER A C 1
ATOM 680 O O . SER A 1 87 ? 3.246 -22.797 -11.023 1 90.56 87 SER A O 1
ATOM 682 N N . ALA A 1 88 ? 5.402 -22.328 -10.602 1 87.38 88 ALA A N 1
ATOM 683 C CA . ALA A 1 88 ? 5.824 -23.719 -10.711 1 87.38 88 ALA A CA 1
ATOM 684 C C . ALA A 1 88 ? 5.176 -24.578 -9.625 1 87.38 88 ALA A C 1
ATOM 686 O O . ALA A 1 88 ? 4.844 -25.734 -9.852 1 87.38 88 ALA A O 1
ATOM 687 N N . GLN A 1 89 ? 4.945 -24.016 -8.539 1 88.44 89 GLN A N 1
ATOM 688 C CA . GLN A 1 89 ? 4.383 -24.734 -7.402 1 88.44 89 GLN A CA 1
ATOM 689 C C . GLN A 1 89 ? 2.881 -24.938 -7.574 1 88.44 89 GLN A C 1
ATOM 691 O O . GLN A 1 89 ? 2.283 -25.781 -6.895 1 88.44 89 GLN A O 1
ATOM 696 N N . LEU A 1 90 ? 2.293 -24.234 -8.414 1 87.12 90 LEU A N 1
ATOM 697 C CA . LEU A 1 90 ? 0.857 -24.328 -8.656 1 87.12 90 LEU A CA 1
ATOM 698 C C . LEU A 1 90 ? 0.516 -25.609 -9.398 1 87.12 90 LEU A C 1
ATOM 700 O O . LEU A 1 90 ? -0.652 -26 -9.469 1 87.12 90 LEU A O 1
ATOM 704 N N . GLU A 1 91 ? 1.54 -26.156 -9.945 1 82.38 91 GLU A N 1
ATOM 705 C CA . GLU A 1 91 ? 1.333 -27.422 -10.656 1 82.38 91 GLU A CA 1
ATOM 706 C C . GLU A 1 91 ? 1.04 -28.562 -9.688 1 82.38 91 GLU A C 1
ATOM 708 O O . GLU A 1 91 ? 0.514 -29.609 -10.086 1 82.38 91 GLU A O 1
ATOM 713 N N . LYS A 1 92 ? 1.501 -28.375 -8.461 1 79.81 92 LYS A N 1
ATOM 714 C CA . LYS A 1 92 ? 1.21 -29.344 -7.406 1 79.81 92 LYS A CA 1
ATOM 715 C C . LYS A 1 92 ? 0.484 -28.688 -6.238 1 79.81 92 LYS A C 1
ATOM 717 O O . LYS A 1 92 ? 1.082 -28.438 -5.188 1 79.81 92 LYS A O 1
ATOM 722 N N . PRO A 1 93 ? -0.762 -28.516 -6.32 1 67.75 93 PRO A N 1
ATOM 723 C CA . PRO A 1 93 ? -1.518 -27.719 -5.344 1 67.75 93 PRO A CA 1
ATOM 724 C C . PRO A 1 93 ? -1.485 -28.328 -3.943 1 67.75 93 PRO A C 1
ATOM 726 O O . PRO A 1 93 ? -1.494 -27.594 -2.949 1 67.75 93 PRO A O 1
ATOM 729 N N . LYS A 1 94 ? -1.465 -29.594 -3.877 1 72.56 94 LYS A N 1
ATOM 730 C CA . LYS A 1 94 ? -1.433 -30.234 -2.568 1 72.56 94 LYS A CA 1
ATOM 731 C C . LYS A 1 94 ? -0.163 -29.875 -1.805 1 72.56 94 LYS A C 1
ATOM 733 O O . LYS A 1 94 ? -0.133 -29.938 -0.574 1 72.56 94 LYS A O 1
ATOM 738 N N . GLU A 1 95 ? 0.74 -29.406 -2.533 1 77.81 95 GLU A N 1
ATOM 739 C CA . GLU A 1 95 ? 2.029 -29.109 -1.916 1 77.81 95 GLU A CA 1
ATOM 740 C C . GLU A 1 95 ? 2.268 -27.594 -1.838 1 77.81 95 GLU A C 1
ATOM 742 O O . GLU A 1 95 ? 3.354 -27.156 -1.464 1 77.81 95 GLU A O 1
ATOM 747 N N . CYS A 1 96 ? 1.167 -26.953 -2.088 1 81.5 96 CYS A N 1
ATOM 748 C CA . CYS A 1 96 ? 1.359 -25.516 -2.15 1 81.5 96 CYS A CA 1
ATOM 749 C C . CYS A 1 96 ? 1.513 -24.922 -0.754 1 81.5 96 CYS A C 1
ATOM 751 O O . CYS A 1 96 ? 0.854 -25.375 0.188 1 81.5 96 CYS A O 1
ATOM 753 N N . GLY A 1 97 ? 2.379 -24.047 -0.635 1 85.94 97 GLY A N 1
ATOM 754 C CA . GLY A 1 97 ? 2.584 -23.328 0.617 1 85.94 97 GLY A CA 1
ATOM 755 C C . GLY A 1 97 ? 1.413 -22.438 1 1 85.94 97 GLY A C 1
ATOM 756 O O . GLY A 1 97 ? 0.507 -22.219 0.194 1 85.94 97 GLY A O 1
ATOM 757 N N . GLU A 1 98 ? 1.401 -22.031 2.201 1 88.25 98 GLU A N 1
ATOM 758 C CA . GLU A 1 98 ? 0.327 -21.219 2.758 1 88.25 98 GLU A CA 1
ATOM 759 C C . GLU A 1 98 ? 0.203 -19.891 2.016 1 88.25 98 GLU A C 1
ATOM 761 O O . GLU A 1 98 ? -0.9 -19.359 1.855 1 88.25 98 GLU A O 1
ATOM 766 N N . ASP A 1 99 ? 1.29 -19.406 1.518 1 88.56 99 ASP A N 1
ATOM 767 C CA . ASP A 1 99 ? 1.291 -18.125 0.825 1 88.56 99 ASP A CA 1
ATOM 768 C C . ASP A 1 99 ? 0.523 -18.203 -0.492 1 88.56 99 ASP A C 1
ATOM 770 O O . ASP A 1 99 ? -0.208 -17.281 -0.852 1 88.56 99 ASP A O 1
ATOM 774 N N . ILE A 1 100 ? 0.702 -19.281 -1.107 1 92 100 ILE A N 1
ATOM 775 C CA . ILE A 1 100 ? 0.041 -19.484 -2.393 1 92 100 ILE A CA 1
ATOM 776 C C . ILE A 1 100 ? -1.459 -19.672 -2.18 1 92 100 ILE A C 1
ATOM 778 O O . ILE A 1 100 ? -2.273 -19.094 -2.904 1 92 100 ILE A O 1
ATOM 782 N N . LYS A 1 101 ? -1.756 -20.375 -1.179 1 91 101 LYS A N 1
ATOM 783 C CA . LYS A 1 101 ? -3.16 -20.609 -0.86 1 91 101 LYS A CA 1
ATOM 784 C C . LYS A 1 101 ? -3.867 -19.312 -0.483 1 91 101 LYS A C 1
ATOM 786 O O . LYS A 1 101 ? -5 -19.062 -0.901 1 91 101 LYS A O 1
ATOM 791 N N . ALA A 1 102 ? -3.203 -18.562 0.227 1 91.94 102 ALA A N 1
ATOM 792 C CA . ALA A 1 102 ? -3.75 -17.266 0.617 1 91.94 102 ALA A CA 1
ATOM 793 C C . ALA A 1 102 ? -3.986 -16.375 -0.604 1 91.94 102 ALA A C 1
ATOM 795 O O . ALA A 1 102 ? -5.043 -15.75 -0.73 1 91.94 102 ALA A O 1
ATOM 796 N N . ALA A 1 103 ? -3.016 -16.391 -1.442 1 94 103 ALA A N 1
ATOM 797 C CA . ALA A 1 103 ? -3.135 -15.586 -2.658 1 94 103 ALA A CA 1
ATOM 798 C C . ALA A 1 103 ? -4.285 -16.078 -3.531 1 94 103 ALA A C 1
ATOM 800 O O . ALA A 1 103 ? -5.082 -15.289 -4.027 1 94 103 ALA A O 1
ATOM 801 N N . ALA A 1 104 ? -4.367 -17.359 -3.637 1 93.94 104 ALA A N 1
ATOM 802 C CA . ALA A 1 104 ? -5.434 -17.953 -4.441 1 93.94 104 ALA A CA 1
ATOM 803 C C . ALA A 1 104 ? -6.805 -17.625 -3.852 1 93.94 104 ALA A C 1
ATOM 805 O O . ALA A 1 104 ? -7.703 -17.172 -4.566 1 93.94 104 ALA A O 1
ATOM 806 N N . ALA A 1 105 ? -6.914 -17.812 -2.568 1 92.94 105 ALA A N 1
ATOM 807 C CA . ALA A 1 105 ? -8.18 -17.531 -1.896 1 92.94 105 ALA A CA 1
ATOM 808 C C . ALA A 1 105 ? -8.562 -16.062 -2.029 1 92.94 105 ALA A C 1
ATOM 810 O O . ALA A 1 105 ? -9.727 -15.734 -2.285 1 92.94 105 ALA A O 1
ATOM 811 N N . GLY A 1 106 ? -7.617 -15.242 -1.865 1 93.62 106 GLY A N 1
ATOM 812 C CA . GLY A 1 106 ? -7.855 -13.82 -1.995 1 93.62 106 GLY A CA 1
ATOM 813 C C . GLY A 1 106 ? -8.336 -13.414 -3.377 1 93.62 106 GLY A C 1
ATOM 814 O O . GLY A 1 106 ? -9.25 -12.602 -3.512 1 93.62 106 GLY A O 1
ATOM 815 N N . LEU A 1 107 ? -7.793 -13.977 -4.367 1 95.06 107 LEU A N 1
ATOM 816 C CA . LEU A 1 107 ? -8.156 -13.633 -5.734 1 95.06 107 LEU A CA 1
ATOM 817 C C . LEU A 1 107 ? -9.547 -14.172 -6.078 1 95.06 107 LEU A C 1
ATOM 819 O O . LEU A 1 107 ? -10.305 -13.531 -6.809 1 95.06 107 LEU A O 1
ATOM 823 N N . ILE A 1 108 ? -9.82 -15.289 -5.57 1 93.69 108 ILE A N 1
ATOM 824 C CA . ILE A 1 108 ? -11.164 -15.828 -5.762 1 93.69 108 ILE A CA 1
ATOM 825 C C . ILE A 1 108 ? -12.188 -14.914 -5.105 1 93.69 108 ILE A C 1
ATOM 827 O O . ILE A 1 108 ? -13.195 -14.562 -5.719 1 93.69 108 ILE A O 1
ATOM 831 N N . PHE A 1 109 ? -11.852 -14.523 -3.969 1 93.31 109 PHE A N 1
ATOM 832 C CA . PHE A 1 109 ? -12.734 -13.617 -3.242 1 93.31 109 PHE A CA 1
ATOM 833 C C . PHE A 1 109 ? -12.914 -12.312 -4.004 1 93.31 109 PHE A C 1
ATOM 835 O O . PHE A 1 109 ? -14.039 -11.828 -4.168 1 93.31 109 PHE A O 1
ATOM 842 N N . ALA A 1 110 ? -11.891 -11.805 -4.473 1 92.25 110 ALA A N 1
ATOM 843 C CA . ALA A 1 110 ? -11.898 -10.516 -5.164 1 92.25 110 ALA A CA 1
ATOM 844 C C . ALA A 1 110 ? -12.617 -10.617 -6.504 1 92.25 110 ALA A C 1
ATOM 846 O O . ALA A 1 110 ? -13.234 -9.648 -6.957 1 92.25 110 ALA A O 1
ATOM 847 N N . SER A 1 111 ? -12.57 -11.75 -7.148 1 91.88 111 SER A N 1
ATOM 848 C CA . SER A 1 111 ? -13.133 -11.93 -8.484 1 91.88 111 SER A CA 1
ATOM 849 C C . SER A 1 111 ? -14.641 -11.68 -8.477 1 91.88 111 SER A C 1
ATOM 851 O O . SER A 1 111 ? -15.188 -11.156 -9.453 1 91.88 111 SER A O 1
ATOM 853 N N . ALA A 1 112 ? -15.227 -11.922 -7.41 1 84.56 112 ALA A N 1
ATOM 854 C CA . ALA A 1 112 ? -16.672 -11.773 -7.309 1 84.56 112 ALA A CA 1
ATOM 855 C C . ALA A 1 112 ? -17.062 -10.344 -6.949 1 84.56 112 ALA A C 1
ATOM 857 O O . ALA A 1 112 ? -18.219 -9.945 -7.125 1 84.56 112 ALA A O 1
ATOM 858 N N . ARG A 1 113 ? -16.109 -9.594 -6.664 1 84.56 113 ARG A N 1
ATOM 859 C CA . ARG A 1 113 ? -16.453 -8.32 -6.039 1 84.56 113 ARG A CA 1
ATOM 860 C C . ARG A 1 113 ? -15.797 -7.152 -6.773 1 84.56 113 ARG A C 1
ATOM 862 O O . ARG A 1 113 ? -16.219 -6.004 -6.629 1 84.56 113 ARG A O 1
ATOM 869 N N . CYS A 1 114 ? -14.773 -7.516 -7.469 1 85.81 114 CYS A N 1
ATOM 870 C CA . CYS A 1 114 ? -14.055 -6.469 -8.188 1 85.81 114 CYS A CA 1
ATOM 871 C C . CYS A 1 114 ? -14.398 -6.496 -9.672 1 85.81 114 CYS A C 1
ATOM 873 O O . CYS A 1 114 ? -13.648 -7.059 -10.477 1 85.81 114 CYS A O 1
ATOM 875 N N . GLY A 1 115 ? -15.414 -5.75 -10.016 1 87 115 GLY A N 1
ATOM 876 C CA . GLY A 1 115 ? -15.875 -5.734 -11.391 1 87 115 GLY A CA 1
ATOM 877 C C . GLY A 1 115 ? -14.883 -5.074 -12.336 1 87 115 GLY A C 1
ATOM 878 O O . GLY A 1 115 ? -14.93 -5.301 -13.547 1 87 115 GLY A O 1
ATOM 879 N N . GLU A 1 116 ? -13.961 -4.402 -11.891 1 88.94 116 GLU A N 1
ATOM 880 C CA . GLU A 1 116 ? -13.008 -3.66 -12.719 1 88.94 116 GLU A CA 1
ATOM 881 C C . GLU A 1 116 ? -11.859 -4.555 -13.172 1 88.94 116 GLU A C 1
ATOM 883 O O . GLU A 1 116 ? -11.031 -4.137 -13.984 1 88.94 116 GLU A O 1
ATOM 888 N N . LEU A 1 117 ? -11.82 -5.766 -12.68 1 93.81 117 LEU A N 1
ATOM 889 C CA . LEU A 1 117 ? -10.797 -6.742 -13.062 1 93.81 117 LEU A CA 1
ATOM 890 C C . LEU A 1 117 ? -11.438 -8.023 -13.578 1 93.81 117 LEU A C 1
ATOM 892 O O . LEU A 1 117 ? -11.352 -9.07 -12.938 1 93.81 117 LEU A O 1
ATOM 896 N N . PRO A 1 118 ? -11.898 -7.988 -14.742 1 93 118 PRO A N 1
ATOM 897 C CA . PRO A 1 118 ? -12.617 -9.156 -15.266 1 93 118 PRO A CA 1
ATOM 898 C C . PRO A 1 118 ? -11.711 -10.375 -15.43 1 93 118 PRO A C 1
ATOM 900 O O . PRO A 1 118 ? -12.195 -11.508 -15.391 1 93 118 PRO A O 1
ATOM 903 N N . GLU A 1 119 ? -10.391 -10.172 -15.641 1 94.75 119 GLU A N 1
ATOM 904 C CA . GLU A 1 119 ? -9.438 -11.273 -15.773 1 94.75 119 GLU A CA 1
ATOM 905 C C . GLU A 1 119 ? -9.477 -12.195 -14.562 1 94.75 119 GLU A C 1
ATOM 907 O O . GLU A 1 119 ? -9.156 -13.375 -14.664 1 94.75 119 GLU A O 1
ATOM 912 N N . LEU A 1 120 ? -9.93 -11.617 -13.445 1 94.56 120 LEU A N 1
ATOM 913 C CA . LEU A 1 120 ? -9.938 -12.398 -12.211 1 94.56 120 LEU A CA 1
ATOM 914 C C . LEU A 1 120 ? -11.023 -13.469 -12.242 1 94.56 120 LEU A C 1
ATOM 916 O O . LEU A 1 120 ? -10.906 -14.492 -11.578 1 94.56 120 LEU A O 1
ATOM 920 N N . LEU A 1 121 ? -12.008 -13.195 -13.016 1 92.94 121 LEU A N 1
ATOM 921 C CA . LEU A 1 121 ? -13.07 -14.195 -13.141 1 92.94 121 LEU A CA 1
ATOM 922 C C . LEU A 1 121 ? -12.539 -15.469 -13.789 1 92.94 121 LEU A C 1
ATOM 924 O O . LEU A 1 121 ? -12.812 -16.578 -13.312 1 92.94 121 LEU A O 1
ATOM 928 N N . ASP A 1 122 ? -11.82 -15.266 -14.867 1 95.06 122 ASP A N 1
ATOM 929 C CA . ASP A 1 122 ? -11.219 -16.422 -15.539 1 95.06 122 ASP A CA 1
ATOM 930 C C . ASP A 1 122 ? -10.164 -17.078 -14.648 1 95.06 122 ASP A C 1
ATOM 932 O O . ASP A 1 122 ? -10.062 -18.312 -14.617 1 95.06 122 ASP A O 1
ATOM 936 N N . ALA A 1 123 ? -9.391 -16.297 -13.969 1 96.62 123 ALA A N 1
ATOM 937 C CA . ALA A 1 123 ? -8.391 -16.828 -13.047 1 96.62 123 ALA A CA 1
ATOM 938 C C . ALA A 1 123 ? -9.047 -17.672 -11.953 1 96.62 123 ALA A C 1
ATOM 940 O O . ALA A 1 123 ? -8.516 -18.719 -11.57 1 96.62 123 ALA A O 1
ATOM 941 N N . ARG A 1 124 ? -10.195 -17.188 -11.531 1 94.62 124 ARG A N 1
ATOM 942 C CA . ARG A 1 124 ? -10.938 -17.906 -10.5 1 94.62 124 ARG A CA 1
ATOM 943 C C . ARG A 1 124 ? -11.289 -19.328 -10.961 1 94.62 124 ARG A C 1
ATOM 945 O O . ARG A 1 124 ? -11.148 -20.281 -10.195 1 94.62 124 ARG A O 1
ATOM 952 N N . ALA A 1 125 ? -11.734 -19.406 -12.156 1 94.62 125 ALA A N 1
ATOM 953 C CA . ALA A 1 125 ? -12.117 -20.719 -12.695 1 94.62 125 ALA A CA 1
ATOM 954 C C . ALA A 1 125 ? -10.938 -21.688 -12.672 1 94.62 125 ALA A C 1
ATOM 956 O O . ALA A 1 125 ? -11.086 -22.844 -12.281 1 94.62 125 ALA A O 1
ATOM 957 N N . ILE A 1 126 ? -9.789 -21.219 -13.016 1 94.62 126 ILE A N 1
ATOM 958 C CA . ILE A 1 126 ? -8.586 -22.047 -13.039 1 94.62 126 ILE A CA 1
ATOM 959 C C . ILE A 1 126 ? -8.188 -22.406 -11.617 1 94.62 126 ILE A C 1
ATOM 961 O O . ILE A 1 126 ? -7.891 -23.578 -11.328 1 94.62 126 ILE A O 1
ATOM 965 N N . LEU A 1 127 ? -8.258 -21.484 -10.734 1 93.94 127 LEU A N 1
ATOM 966 C CA . LEU A 1 127 ? -7.875 -21.719 -9.344 1 93.94 127 LEU A CA 1
ATOM 967 C C . LEU A 1 127 ? -8.852 -22.672 -8.672 1 93.94 127 LEU A C 1
ATOM 969 O O . LEU A 1 127 ? -8.438 -23.547 -7.902 1 93.94 127 LEU A O 1
ATOM 973 N N . ALA A 1 128 ? -10.078 -22.469 -9.008 1 91.75 128 ALA A N 1
ATOM 974 C CA . ALA A 1 128 ? -11.094 -23.359 -8.461 1 91.75 128 ALA A CA 1
ATOM 975 C C . ALA A 1 128 ? -10.859 -24.797 -8.922 1 91.75 128 ALA A C 1
ATOM 977 O O . ALA A 1 128 ? -11.023 -25.75 -8.141 1 91.75 128 ALA A O 1
ATOM 978 N N . SER A 1 129 ? -10.531 -24.953 -10.133 1 91.94 129 SER A N 1
ATOM 979 C CA . SER A 1 129 ? -10.25 -26.281 -10.672 1 91.94 129 SER A CA 1
ATOM 980 C C . SER A 1 129 ? -9.031 -26.906 -10.008 1 91.94 129 SER A C 1
ATOM 982 O O . SER A 1 129 ? -8.984 -28.109 -9.781 1 91.94 129 SER A O 1
ATOM 984 N N . LYS A 1 130 ? -8.078 -26.109 -9.609 1 90.56 130 LYS A N 1
ATOM 985 C CA . LYS A 1 130 ? -6.824 -26.594 -9.047 1 90.56 130 LYS A CA 1
ATOM 986 C C . LYS A 1 130 ? -6.973 -26.906 -7.559 1 90.56 130 LYS A C 1
ATOM 988 O O . LYS A 1 130 ? -6.41 -27.891 -7.066 1 90.56 130 LYS A O 1
ATOM 993 N N . PHE A 1 131 ? -7.691 -26.125 -6.887 1 90.94 131 PHE A N 1
ATOM 994 C CA . PHE A 1 131 ? -7.723 -26.234 -5.434 1 90.94 131 PHE A CA 1
ATOM 995 C C . PHE A 1 131 ? -9.008 -26.922 -4.973 1 90.94 131 PHE A C 1
ATOM 997 O O . PHE A 1 131 ? -9.102 -27.359 -3.822 1 90.94 131 PHE A O 1
ATOM 1004 N N . GLY A 1 132 ? -9.969 -26.969 -5.867 1 90.75 132 GLY A N 1
ATOM 1005 C CA . GLY A 1 132 ? -11.18 -27.719 -5.547 1 90.75 132 GLY A CA 1
ATOM 1006 C C . GLY A 1 132 ? -12.336 -26.812 -5.152 1 90.75 132 GLY A C 1
ATOM 1007 O O . GLY A 1 132 ? -12.133 -25.656 -4.77 1 90.75 132 GLY A O 1
ATOM 1008 N N . ARG A 1 133 ? -13.453 -27.453 -5.121 1 88.88 133 ARG A N 1
ATOM 1009 C CA . ARG A 1 133 ? -14.703 -26.719 -4.93 1 88.88 133 ARG A CA 1
ATOM 1010 C C . ARG A 1 133 ? -14.844 -26.25 -3.484 1 88.88 133 ARG A C 1
ATOM 1012 O O . ARG A 1 133 ? -15.367 -25.156 -3.23 1 88.88 133 ARG A O 1
ATOM 1019 N N . GLU A 1 134 ? -14.438 -27 -2.598 1 89.44 134 GLU A N 1
ATOM 1020 C CA . GLU A 1 134 ? -14.547 -26.609 -1.191 1 89.44 134 GLU A CA 1
ATOM 1021 C C . GLU A 1 134 ? -13.68 -25.391 -0.883 1 89.44 134 GLU A C 1
ATOM 1023 O O . GLU A 1 134 ? -14.094 -24.5 -0.138 1 89.44 134 GLU A O 1
ATOM 1028 N N . PHE A 1 135 ? -12.523 -25.406 -1.457 1 90.31 135 PHE A N 1
ATOM 1029 C CA . PHE A 1 135 ? -11.617 -24.266 -1.318 1 90.31 135 PHE A CA 1
ATOM 1030 C C . PHE A 1 135 ? -12.234 -23.016 -1.925 1 90.31 135 PHE A C 1
ATOM 1032 O O . PHE A 1 135 ? -12.195 -21.938 -1.312 1 90.31 135 PHE A O 1
ATOM 1039 N N . GLU A 1 136 ? -12.781 -23.125 -3.062 1 91.06 136 GLU A N 1
ATOM 1040 C CA . GLU A 1 136 ? -13.422 -22.016 -3.738 1 91.06 136 GLU A CA 1
ATOM 1041 C C . GLU A 1 136 ? -14.57 -21.438 -2.9 1 91.06 136 GLU A C 1
ATOM 1043 O O . GLU A 1 136 ? -14.695 -20.219 -2.76 1 91.06 136 GLU A O 1
ATOM 1048 N N . ARG A 1 137 ? -15.367 -22.312 -2.363 1 90.81 137 ARG A N 1
ATOM 1049 C CA . ARG A 1 137 ? -16.516 -21.906 -1.555 1 90.81 137 ARG A CA 1
ATOM 1050 C C . ARG A 1 137 ? -16.062 -21.141 -0.315 1 90.81 137 ARG A C 1
ATOM 1052 O O . ARG A 1 137 ? -16.594 -20.078 0.001 1 90.81 137 ARG A O 1
ATOM 1059 N N . ALA A 1 138 ? -15.117 -21.656 0.34 1 89.5 138 ALA A N 1
ATOM 1060 C CA . ALA A 1 138 ? -14.578 -21 1.534 1 89.5 138 ALA A CA 1
ATOM 1061 C C . ALA A 1 138 ? -14.016 -19.625 1.203 1 89.5 138 ALA A C 1
ATOM 1063 O O . ALA A 1 138 ? -14.211 -18.672 1.961 1 89.5 138 ALA A O 1
ATOM 1064 N N . ALA A 1 139 ? -13.328 -19.516 0.101 1 90 139 ALA A N 1
ATOM 1065 C CA . ALA A 1 139 ? -12.734 -18.266 -0.341 1 90 139 ALA A CA 1
ATOM 1066 C C . ALA A 1 139 ? -13.812 -17.234 -0.669 1 90 139 ALA A C 1
ATOM 1068 O O . ALA A 1 139 ? -13.68 -16.047 -0.322 1 90 139 ALA A O 1
ATOM 1069 N N . LYS A 1 140 ? -14.852 -17.672 -1.253 1 87.56 140 LYS A N 1
ATOM 1070 C CA . LYS A 1 140 ? -15.945 -16.781 -1.652 1 87.56 140 LYS A CA 1
ATOM 1071 C C . LYS A 1 140 ? -16.656 -16.203 -0.434 1 87.56 140 LYS A C 1
ATOM 1073 O O . LYS A 1 140 ? -17.156 -15.078 -0.476 1 87.56 140 LYS A O 1
ATOM 1078 N N . GLU A 1 141 ? -16.688 -16.953 0.606 1 84.88 141 GLU A N 1
ATOM 1079 C CA . GLU A 1 141 ? -17.359 -16.516 1.828 1 84.88 141 GLU A CA 1
ATOM 1080 C C . GLU A 1 141 ? -16.469 -15.586 2.646 1 84.88 141 GLU A C 1
ATOM 1082 O O . GLU A 1 141 ? -16.938 -14.938 3.586 1 84.88 141 GLU A O 1
ATOM 1087 N N . GLY A 1 142 ? -15.359 -15.422 2.234 1 77.31 142 GLY A N 1
ATOM 1088 C CA . GLY A 1 142 ? -14.445 -14.508 2.891 1 77.31 142 GLY A CA 1
ATOM 1089 C C . GLY A 1 142 ? -14.008 -14.984 4.262 1 77.31 142 GLY A C 1
ATOM 1090 O O . GLY A 1 142 ? -13.805 -14.18 5.172 1 77.31 142 GLY A O 1
ATOM 1091 N N . SER A 1 143 ? -14.062 -16.188 4.434 1 74 143 SER A N 1
ATOM 1092 C CA . SER A 1 143 ? -13.594 -16.672 5.73 1 74 143 SER A CA 1
ATOM 1093 C C . SER A 1 143 ? -12.25 -16.062 6.098 1 74 143 SER A C 1
ATOM 1095 O O . SER A 1 143 ? -11.289 -16.141 5.324 1 74 143 SER A O 1
ATOM 1097 N N . GLN A 1 144 ? -12.297 -15.312 7.164 1 65.12 144 GLN A N 1
ATOM 1098 C CA . GLN A 1 144 ? -11.117 -14.57 7.621 1 65.12 144 GLN A CA 1
ATOM 1099 C C . GLN A 1 144 ? -9.922 -15.5 7.781 1 65.12 144 GLN A C 1
ATOM 1101 O O . GLN A 1 144 ? -8.773 -15.039 7.812 1 65.12 144 GLN A O 1
ATOM 1106 N N . ALA A 1 145 ? -10.172 -16.688 7.754 1 66 145 ALA A N 1
ATOM 1107 C CA . ALA A 1 145 ? -9.094 -17.672 7.84 1 66 145 ALA A CA 1
ATOM 1108 C C . ALA A 1 145 ? -8.352 -17.781 6.516 1 66 145 ALA A C 1
ATOM 1110 O O . ALA A 1 145 ? -7.195 -18.219 6.477 1 66 145 ALA A O 1
ATOM 1111 N N . VAL A 1 146 ? -9 -17.188 5.598 1 70.06 146 VAL A N 1
ATOM 1112 C CA . VAL A 1 146 ? -8.43 -17.531 4.297 1 70.06 146 VAL A CA 1
ATOM 1113 C C . VAL A 1 146 ? -8.133 -16.25 3.518 1 70.06 146 VAL A C 1
ATOM 1115 O O . VAL A 1 146 ? -7.152 -16.172 2.777 1 70.06 146 VAL A O 1
ATOM 1118 N N . VAL A 1 147 ? -8.977 -15.211 3.816 1 79.69 147 VAL A N 1
ATOM 1119 C CA . VAL A 1 147 ? -8.836 -14 3.018 1 79.69 147 VAL A CA 1
ATOM 1120 C C . VAL A 1 147 ? -8.43 -12.836 3.916 1 79.69 147 VAL A C 1
ATOM 1122 O O . VAL A 1 147 ? -8.945 -12.695 5.031 1 79.69 147 VAL A O 1
ATOM 1125 N N . ASN A 1 148 ? -7.496 -12.031 3.475 1 80.25 148 ASN A N 1
ATOM 1126 C CA . ASN A 1 148 ? -7.035 -10.844 4.184 1 80.25 148 ASN A CA 1
ATOM 1127 C C . ASN A 1 148 ? -8.195 -9.93 4.559 1 80.25 148 ASN A C 1
ATOM 1129 O O . ASN A 1 148 ? -8.992 -9.547 3.699 1 80.25 148 ASN A O 1
ATOM 1133 N N . PRO A 1 149 ? -8.258 -9.594 5.809 1 78.25 149 PRO A N 1
ATOM 1134 C CA . PRO A 1 149 ? -9.375 -8.781 6.285 1 78.25 149 PRO A CA 1
ATOM 1135 C C . PRO A 1 149 ? -9.492 -7.445 5.551 1 78.25 149 PRO A C 1
ATOM 1137 O O . PRO A 1 149 ? -10.594 -6.918 5.379 1 78.25 149 PRO A O 1
ATOM 1140 N N . THR A 1 150 ? -8.367 -6.902 5.129 1 78.44 150 THR A N 1
ATOM 1141 C CA . THR A 1 150 ? -8.391 -5.637 4.406 1 78.44 150 THR A CA 1
ATOM 1142 C C . THR A 1 150 ? -9.125 -5.781 3.08 1 78.44 150 THR A C 1
ATOM 1144 O O . THR A 1 150 ? -9.867 -4.883 2.676 1 78.44 150 THR A O 1
ATOM 1147 N N . VAL A 1 151 ? -8.953 -6.859 2.471 1 81.19 151 VAL A N 1
ATOM 1148 C CA . VAL A 1 151 ? -9.609 -7.117 1.193 1 81.19 151 VAL A CA 1
ATOM 1149 C C . VAL A 1 151 ? -11.102 -7.328 1.414 1 81.19 151 VAL A C 1
ATOM 1151 O O . VAL A 1 151 ? -11.93 -6.828 0.645 1 81.19 151 VAL A O 1
ATOM 1154 N N . VAL A 1 152 ? -11.414 -7.926 2.494 1 76.56 152 VAL A N 1
ATOM 1155 C CA . VAL A 1 152 ? -12.805 -8.211 2.824 1 76.56 152 VAL A CA 1
ATOM 1156 C C . VAL A 1 152 ? -13.531 -6.914 3.166 1 76.56 152 VAL A C 1
ATOM 1158 O O . VAL A 1 152 ? -14.688 -6.715 2.77 1 76.56 152 VAL A O 1
ATOM 1161 N N . SER A 1 153 ? -12.883 -6.051 3.773 1 76 153 SER A N 1
ATOM 1162 C CA . SER A 1 153 ? -13.508 -4.848 4.305 1 76 153 SER A CA 1
ATOM 1163 C C . SER A 1 153 ? -13.633 -3.77 3.232 1 76 153 SER A C 1
ATOM 1165 O O . SER A 1 153 ? -14.43 -2.84 3.367 1 76 153 SER A O 1
ATOM 1167 N N . ALA A 1 154 ? -12.805 -3.836 2.287 1 70.5 154 ALA A N 1
ATOM 1168 C CA . ALA A 1 154 ? -12.852 -2.824 1.236 1 70.5 154 ALA A CA 1
ATOM 1169 C C . ALA A 1 154 ? -14.086 -2.994 0.36 1 70.5 154 ALA A C 1
ATOM 1171 O O . ALA A 1 154 ? -14.094 -3.809 -0.565 1 70.5 154 ALA A O 1
ATOM 1172 N N . GLU A 1 155 ? -15.266 -2.373 0.854 1 57.06 155 GLU A N 1
ATOM 1173 C CA . GLU A 1 155 ? -16.609 -2.469 0.284 1 57.06 155 GLU A CA 1
ATOM 1174 C C . GLU A 1 155 ? -16.578 -2.301 -1.232 1 57.06 155 GLU A C 1
ATOM 1176 O O . GLU A 1 155 ? -17.422 -2.855 -1.941 1 57.06 155 GLU A O 1
ATOM 1181 N N . VAL A 1 156 ? -15.961 -1.247 -1.752 1 51.22 156 VAL A N 1
ATOM 1182 C 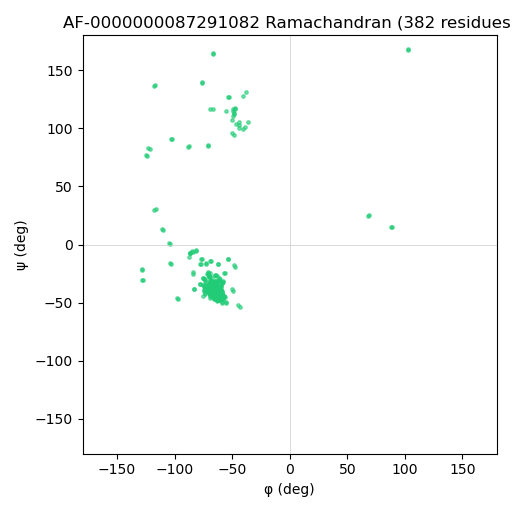CA . VAL A 1 156 ? -16 -0.932 -3.176 1 51.22 156 VAL A CA 1
ATOM 1183 C C . VAL A 1 156 ? -15.656 -2.178 -3.99 1 51.22 156 VAL A C 1
ATOM 1185 O O . VAL A 1 156 ? -16.188 -2.375 -5.086 1 51.22 156 VAL A O 1
ATOM 1188 N N . ILE A 1 157 ? -14.609 -2.98 -3.447 1 51.12 157 ILE A N 1
ATOM 1189 C CA . ILE A 1 157 ? -14.57 -4.141 -4.328 1 51.12 157 ILE A CA 1
ATOM 1190 C C . ILE A 1 157 ? -15.984 -4.684 -4.531 1 51.12 157 ILE A C 1
ATOM 1192 O O . ILE A 1 157 ? -16.312 -5.223 -5.594 1 51.12 157 ILE A O 1
ATOM 1196 N N . GLY A 1 158 ? -16.875 -4.34 -3.709 1 47.91 158 GLY A N 1
ATOM 1197 C CA . GLY A 1 158 ? -18.25 -4.797 -3.844 1 47.91 158 GLY A CA 1
ATOM 1198 C C . GLY A 1 158 ? -19.156 -3.775 -4.512 1 47.91 158 GLY A C 1
ATOM 1199 O O . GLY A 1 158 ? -20.062 -4.141 -5.266 1 47.91 158 GLY A O 1
ATOM 1200 N N . ARG A 1 159 ? -19.078 -2.504 -4.094 1 45.72 159 ARG A N 1
ATOM 1201 C CA . ARG A 1 159 ? -20.109 -1.569 -4.496 1 45.72 159 ARG A CA 1
ATOM 1202 C C . ARG A 1 159 ? -20.031 -1.263 -5.988 1 45.72 159 ARG A C 1
ATOM 1204 O O . ARG A 1 159 ? -21.047 -1.028 -6.641 1 45.72 159 ARG A O 1
ATOM 1211 N N . GLU A 1 160 ? -18.766 -1.019 -6.367 1 44.84 160 GLU A N 1
ATOM 1212 C CA . GLU A 1 160 ? -18.703 -0.673 -7.785 1 44.84 160 GLU A CA 1
ATOM 1213 C C . GLU A 1 160 ? -19.203 -1.826 -8.656 1 44.84 160 GLU A C 1
ATOM 1215 O O . GLU A 1 160 ? -19.5 -1.638 -9.836 1 44.84 160 GLU A O 1
ATOM 1220 N N . GLY A 1 161 ? -18.969 -2.896 -8.164 1 39.78 161 GLY A N 1
ATOM 1221 C CA . GLY A 1 161 ? -19.578 -3.99 -8.898 1 39.78 161 GLY A CA 1
ATOM 1222 C C . GLY A 1 161 ? -21.094 -3.879 -8.961 1 39.78 161 GLY A C 1
ATOM 1223 O O . GLY A 1 161 ? -21.703 -4.254 -9.969 1 39.78 161 GLY A O 1
ATOM 1224 N N . GLU A 1 162 ? -21.578 -3.398 -7.871 1 38.34 162 GLU A N 1
ATOM 1225 C CA . GLU A 1 162 ? -23.031 -3.266 -7.863 1 38.34 162 GLU A CA 1
ATOM 1226 C C . GLU A 1 162 ? -23.484 -2.072 -8.703 1 38.34 162 GLU A C 1
ATOM 1228 O O . GLU A 1 162 ? -24.594 -2.074 -9.258 1 38.34 162 GLU A O 1
ATOM 1233 N N . ARG A 1 163 ? -22.797 -0.988 -8.539 1 38.19 163 ARG A N 1
ATOM 1234 C CA . ARG A 1 163 ? -23.234 0.138 -9.352 1 38.19 163 ARG A CA 1
ATOM 1235 C C . ARG A 1 163 ? -23.141 -0.19 -10.844 1 38.19 163 ARG A C 1
ATOM 1237 O O . ARG A 1 163 ? -23.953 0.275 -11.641 1 38.19 163 ARG A O 1
ATOM 1244 N N . GLY A 1 164 ? -22.016 -0.783 -11.023 1 34.47 164 GLY A N 1
ATOM 1245 C CA . GLY A 1 164 ? -21.922 -1.194 -12.414 1 34.47 164 GLY A CA 1
ATOM 1246 C C . GLY A 1 164 ? -23 -2.182 -12.82 1 34.47 164 GLY A C 1
ATOM 1247 O O . GLY A 1 164 ? -23.5 -2.139 -13.945 1 34.47 164 GLY A O 1
ATOM 1248 N N . ALA A 1 165 ? -23.281 -3.053 -11.922 1 36.75 165 ALA A N 1
ATOM 1249 C CA . ALA A 1 165 ? -24.375 -3.979 -12.203 1 36.75 165 ALA A CA 1
ATOM 1250 C C . ALA A 1 165 ? -25.719 -3.262 -12.164 1 36.75 165 ALA A C 1
ATOM 1252 O O . ALA A 1 165 ? -26.625 -3.594 -12.93 1 36.75 165 ALA A O 1
ATOM 1253 N N . ALA A 1 166 ? -25.844 -2.348 -11.203 1 39.66 166 ALA A N 1
ATOM 1254 C CA . ALA A 1 166 ? -27.109 -1.62 -11.102 1 39.66 166 ALA A CA 1
ATOM 1255 C C . ALA A 1 166 ? -27.297 -0.673 -12.281 1 39.66 166 ALA A C 1
ATOM 1257 O O . ALA A 1 166 ? -28.422 -0.451 -12.742 1 39.66 166 ALA A O 1
ATOM 1258 N N . GLU A 1 167 ? -26.203 -0.041 -12.555 1 38.56 167 GLU A N 1
ATOM 1259 C CA . GLU A 1 167 ? -26.312 0.832 -13.719 1 38.56 167 GLU A CA 1
ATOM 1260 C C . GLU A 1 167 ? -26.594 0.028 -14.984 1 38.56 167 GLU A C 1
ATOM 1262 O O . GLU A 1 167 ? -27.328 0.48 -15.867 1 38.56 167 GLU A O 1
ATOM 1267 N N . GLU A 1 168 ? -25.984 -1.093 -14.969 1 39.72 168 GLU A N 1
ATOM 1268 C CA . GLU A 1 168 ? -26.297 -1.966 -16.094 1 39.72 168 GLU A CA 1
ATOM 1269 C C . GLU A 1 168 ? -27.75 -2.459 -16.016 1 39.72 168 GLU A C 1
ATOM 1271 O O . GLU A 1 168 ? -28.422 -2.545 -17.031 1 39.72 168 GLU A O 1
ATOM 1276 N N . VAL A 1 169 ? -28.172 -2.789 -14.836 1 43.38 169 VAL A N 1
ATOM 1277 C CA . VAL A 1 169 ? -29.562 -3.221 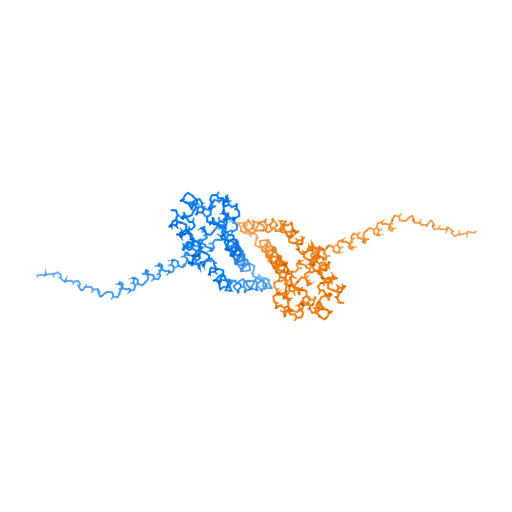-14.656 1 43.38 169 VAL A CA 1
ATOM 1278 C C . VAL A 1 169 ? -30.5 -2.033 -14.852 1 43.38 169 VAL A C 1
ATOM 1280 O O . VAL A 1 169 ? -31.547 -2.166 -15.469 1 43.38 169 VAL A O 1
ATOM 1283 N N . GLY A 1 170 ? -30 -0.935 -14.273 1 41.31 170 GLY A N 1
ATOM 1284 C CA . GLY A 1 170 ? -30.812 0.267 -14.414 1 41.31 170 GLY A CA 1
ATOM 1285 C C . GLY A 1 170 ? -30.875 0.781 -15.844 1 41.31 170 GLY A C 1
ATOM 1286 O O . GLY A 1 170 ? -31.906 1.29 -16.281 1 41.31 170 GLY A O 1
ATOM 1287 N N . GLN A 1 171 ? -29.766 0.68 -16.5 1 42.59 171 GLN A N 1
ATOM 1288 C CA . GLN A 1 171 ? -29.766 1.076 -17.906 1 42.59 171 GLN A CA 1
ATOM 1289 C C . GLN A 1 171 ? -30.531 0.064 -18.766 1 42.59 171 GLN A C 1
ATOM 1291 O O . GLN A 1 171 ? -31.172 0.435 -19.75 1 42.59 171 GLN A O 1
ATOM 1296 N N . GLY A 1 172 ? -30.328 -1.155 -18.359 1 42.31 172 GLY A N 1
ATOM 1297 C CA . GLY A 1 172 ? -31.062 -2.195 -19.062 1 42.31 172 GLY A CA 1
ATOM 1298 C C . GLY A 1 172 ? -32.562 -2.07 -18.891 1 42.31 172 GLY A C 1
ATOM 1299 O O . GLY A 1 172 ? -33.312 -2.295 -19.844 1 42.31 172 GLY A O 1
ATOM 1300 N N . ASP A 1 173 ? -32.969 -1.736 -17.672 1 44.47 173 ASP A N 1
ATOM 1301 C CA . ASP A 1 173 ? -34.406 -1.566 -17.391 1 44.47 173 ASP A CA 1
ATOM 1302 C C . ASP A 1 173 ? -34.938 -0.294 -18.047 1 44.47 173 ASP A C 1
ATOM 1304 O O . ASP A 1 173 ? -36.062 -0.279 -18.547 1 44.47 173 ASP A O 1
ATOM 1308 N N . ARG A 1 174 ? -34.125 0.753 -18.078 1 46.19 174 ARG A N 1
ATOM 1309 C CA . ARG A 1 174 ? -34.562 2.004 -18.703 1 46.19 174 ARG A CA 1
ATOM 1310 C C . ARG A 1 174 ? -34.656 1.854 -20.203 1 46.19 174 ARG A C 1
ATOM 1312 O O . ARG A 1 174 ? -35.531 2.467 -20.844 1 46.19 174 ARG A O 1
ATOM 1319 N N . ARG A 1 175 ? -33.75 1.129 -20.609 1 44.47 175 ARG A N 1
ATOM 1320 C CA . ARG A 1 175 ? -33.781 0.827 -22.047 1 44.47 175 ARG A CA 1
ATOM 1321 C C . ARG A 1 175 ? -35 -0.031 -22.406 1 44.47 175 ARG A C 1
ATOM 1323 O O . ARG A 1 175 ? -35.625 0.171 -23.438 1 44.47 175 ARG A O 1
ATOM 1330 N N . ARG A 1 176 ? -35.25 -0.909 -21.469 1 43.09 176 ARG A N 1
ATOM 1331 C CA . ARG A 1 176 ? -36.438 -1.74 -21.672 1 43.09 176 ARG A CA 1
ATOM 1332 C C . ARG A 1 176 ? -37.719 -0.919 -21.531 1 43.09 176 ARG A C 1
ATOM 1334 O O . ARG A 1 176 ? -38.656 -1.093 -22.297 1 43.09 176 ARG A O 1
ATOM 1341 N N . GLU A 1 177 ? -37.625 -0.01 -20.516 1 48.47 177 GLU A N 1
ATOM 1342 C CA . GLU A 1 177 ? -38.781 0.851 -20.297 1 48.47 177 GLU A CA 1
ATOM 1343 C C . GLU A 1 177 ? -38.969 1.835 -21.438 1 48.47 177 GLU A C 1
ATOM 1345 O O . GLU A 1 177 ? -40.094 2.121 -21.844 1 48.47 177 GLU A O 1
ATOM 1350 N N . ARG A 1 178 ? -37.844 2.285 -21.984 1 45.94 178 ARG A N 1
ATOM 1351 C CA . ARG A 1 178 ? -37.938 3.193 -23.125 1 45.94 178 ARG A CA 1
ATOM 1352 C C . ARG A 1 178 ? -38.375 2.457 -24.375 1 45.94 178 ARG A C 1
ATOM 1354 O O . ARG A 1 178 ? -39.094 3.016 -25.203 1 45.94 178 ARG A O 1
ATOM 1361 N N . HIS A 1 179 ? -37.875 1.159 -24.469 1 46.94 179 HIS A N 1
ATOM 1362 C CA . HIS A 1 179 ? -38.281 0.329 -25.609 1 46.94 179 HIS A CA 1
ATOM 1363 C C . HIS A 1 179 ? -39.75 -0.019 -25.547 1 46.94 179 HIS A C 1
ATOM 1365 O O . HIS A 1 179 ? -40.438 -0.008 -26.562 1 46.94 179 HIS A O 1
ATOM 1371 N N . LEU A 1 180 ? -40.219 -0.298 -24.297 1 47.97 180 LEU A N 1
ATOM 1372 C CA . LEU A 1 180 ? -41.625 -0.658 -24.109 1 47.97 180 LEU A CA 1
ATOM 1373 C C . LEU A 1 180 ? -42.531 0.562 -24.266 1 47.97 180 LEU A C 1
ATOM 1375 O O . LEU A 1 180 ? -43.656 0.443 -24.734 1 47.97 180 LEU A O 1
ATOM 1379 N N . ALA A 1 181 ? -42.031 1.737 -23.906 1 49.03 181 ALA A N 1
ATOM 1380 C CA . ALA A 1 181 ? -42.781 2.979 -23.984 1 49.03 181 ALA A CA 1
ATOM 1381 C C . ALA A 1 181 ? -43 3.404 -25.438 1 49.03 181 ALA A C 1
ATOM 1383 O O . ALA A 1 181 ? -43.844 4.234 -25.734 1 49.03 181 ALA A O 1
ATOM 1384 N N . ARG A 1 182 ? -42 2.912 -26.25 1 46.38 182 ARG A N 1
ATOM 1385 C CA . ARG A 1 182 ? -42.062 3.285 -27.656 1 46.38 182 ARG A CA 1
ATOM 1386 C C . ARG A 1 182 ? -42.938 2.324 -28.438 1 46.38 182 ARG A C 1
ATOM 1388 O O . ARG A 1 182 ? -43.031 2.432 -29.656 1 46.38 182 ARG A O 1
ATOM 1395 N N . LEU A 1 183 ? -43.312 1.268 -27.688 1 42.75 183 LEU A N 1
ATOM 1396 C CA . LEU A 1 183 ? -44.156 0.316 -28.391 1 42.75 183 LEU A CA 1
ATOM 1397 C C . LEU A 1 183 ? -45.531 0.921 -28.672 1 42.75 183 LEU A C 1
ATOM 1399 O O . LEU A 1 183 ? -46.125 1.599 -27.812 1 42.75 183 LEU A O 1
ATOM 1403 N N . PRO A 1 184 ? -45.906 1.093 -29.891 1 47.44 184 PRO A N 1
ATOM 1404 C CA . PRO A 1 184 ? -47.156 1.714 -30.281 1 47.44 184 PRO A CA 1
ATOM 1405 C C . PRO A 1 184 ? -48.344 1.134 -29.531 1 47.44 184 PRO A C 1
ATOM 1407 O O . PRO A 1 184 ? -48.375 -0.053 -29.188 1 47.44 184 PRO A O 1
ATOM 1410 N N . ARG A 1 185 ? -49 1.876 -28.688 1 48 185 ARG A N 1
ATOM 1411 C CA . ARG A 1 185 ? -50.188 1.498 -27.969 1 48 185 ARG A CA 1
ATOM 1412 C C . ARG A 1 185 ? -51.25 0.909 -28.922 1 48 185 ARG A C 1
ATOM 1414 O O . ARG A 1 185 ? -51.469 1.442 -30 1 48 185 ARG A O 1
ATOM 1421 N N . ARG A 1 186 ? -51.5 -0.33 -28.922 1 43.38 186 ARG A N 1
ATOM 1422 C CA . ARG A 1 186 ? -52.5 -0.967 -29.766 1 43.38 186 ARG A CA 1
ATOM 1423 C C . ARG A 1 186 ? -53.875 -0.327 -29.578 1 43.38 186 ARG A C 1
ATOM 1425 O O . ARG A 1 186 ? -54.312 -0.106 -28.453 1 43.38 186 ARG A O 1
ATOM 1432 N N . PRO A 1 187 ? -54.438 0.326 -30.625 1 45.31 187 PRO A N 1
ATOM 1433 C CA . PRO A 1 187 ? -55.75 0.961 -30.547 1 45.31 187 PRO A CA 1
ATOM 1434 C C . PRO A 1 187 ? -56.812 0.041 -29.969 1 45.31 187 PRO A C 1
ATOM 1436 O O . PRO A 1 187 ? -56.719 -1.181 -30.109 1 45.31 187 PRO A O 1
ATOM 1439 N N . ARG A 1 188 ? -57.375 0.342 -28.797 1 45.53 188 ARG A N 1
ATOM 1440 C CA . ARG A 1 188 ? -58.469 -0.356 -28.141 1 45.53 188 ARG A CA 1
ATOM 1441 C C . ARG A 1 188 ? -59.656 -0.573 -29.094 1 45.53 188 ARG A C 1
ATOM 1443 O O . ARG A 1 188 ? -60.062 0.355 -29.797 1 45.53 188 ARG A O 1
ATOM 1450 N N . ARG A 1 189 ? -59.75 -1.707 -29.719 1 45.66 189 ARG A N 1
ATOM 1451 C CA . ARG A 1 189 ? -60.906 -2.076 -30.547 1 45.66 189 ARG A CA 1
ATOM 1452 C C . ARG A 1 189 ? -62.219 -1.719 -29.859 1 45.66 189 ARG A C 1
ATOM 1454 O O . ARG A 1 189 ? -62.375 -1.945 -28.656 1 45.66 189 ARG A O 1
ATOM 1461 N N . GLY A 1 190 ? -62.844 -0.612 -30.219 1 42.19 190 GLY A N 1
ATOM 1462 C CA . GLY A 1 190 ? -64.188 -0.155 -29.812 1 42.19 190 GLY A CA 1
ATOM 1463 C C . GLY A 1 190 ? -65.188 -1.278 -29.703 1 42.19 190 GLY A C 1
ATOM 1464 O O . GLY A 1 190 ? -65 -2.363 -30.25 1 42.19 190 GLY A O 1
ATOM 1465 N N . PRO A 1 191 ? -65.938 -1.356 -28.594 1 49.41 191 PRO A N 1
ATOM 1466 C CA . PRO A 1 191 ? -67 -2.367 -28.406 1 49.41 191 PRO A CA 1
ATOM 1467 C C . PRO A 1 191 ? -67.875 -2.535 -29.625 1 49.41 191 PRO A C 1
ATOM 1469 O O . PRO A 1 191 ? -68 -1.598 -30.422 1 49.41 191 PRO A O 1
ATOM 1472 N N . SER A 1 192 ? -67.75 -3.547 -30.438 1 42.47 192 SER A N 1
ATOM 1473 C CA . SER A 1 192 ? -68.75 -3.865 -31.453 1 42.47 192 SER A CA 1
ATOM 1474 C C . SER A 1 192 ? -70.125 -3.643 -30.938 1 42.47 192 SER A C 1
ATOM 1476 O O . SER A 1 192 ? -70.562 -4.215 -29.922 1 42.47 192 SER A O 1
ATOM 1478 N N . GLU A 1 193 ? -70.812 -2.541 -31.266 1 31.2 193 GLU A N 1
ATOM 1479 C CA . GLU A 1 193 ? -72.25 -2.572 -31.359 1 31.2 193 GLU A CA 1
ATOM 1480 C C . GLU A 1 193 ? -72.75 -3.568 -32.438 1 31.2 193 GLU A C 1
ATOM 1482 O O . GLU A 1 193 ? -72.125 -3.697 -33.469 1 31.2 193 GLU A O 1
ATOM 1487 N N . MET B 1 1 ? 43.312 -3.234 -10.391 1 47.78 1 MET B N 1
ATOM 1488 C CA . MET B 1 1 ? 41.906 -3.281 -10.82 1 47.78 1 MET B CA 1
ATOM 1489 C C . MET B 1 1 ? 41.094 -4.223 -9.93 1 47.78 1 MET B C 1
ATOM 1491 O O . MET B 1 1 ? 39.938 -3.965 -9.648 1 47.78 1 MET B O 1
ATOM 1495 N N . GLY B 1 2 ? 41.719 -5.191 -9.359 1 52.22 2 GLY B N 1
ATOM 1496 C CA . GLY B 1 2 ? 41.125 -6.242 -8.539 1 52.22 2 GLY B CA 1
ATOM 1497 C C . GLY B 1 2 ? 40.656 -5.746 -7.188 1 52.22 2 GLY B C 1
ATOM 1498 O O . GLY B 1 2 ? 39.562 -6.105 -6.742 1 52.22 2 GLY B O 1
ATOM 1499 N N . PHE B 1 3 ? 41.438 -4.805 -6.59 1 54.31 3 PHE B N 1
ATOM 1500 C CA . PHE B 1 3 ? 41.156 -4.324 -5.246 1 54.31 3 PHE B CA 1
ATOM 1501 C C . PHE B 1 3 ? 39.906 -3.445 -5.246 1 54.31 3 PHE B C 1
ATOM 1503 O O . PHE B 1 3 ? 39.062 -3.553 -4.355 1 54.31 3 PHE B O 1
ATOM 1510 N N . PHE B 1 4 ? 39.75 -2.627 -6.27 1 56.19 4 PHE B N 1
ATOM 1511 C CA . PHE B 1 4 ? 38.625 -1.715 -6.406 1 56.19 4 PHE B CA 1
ATOM 1512 C C . PHE B 1 4 ? 37.312 -2.486 -6.625 1 56.19 4 PHE B C 1
ATOM 1514 O O . PHE B 1 4 ? 36.281 -2.137 -6.059 1 56.19 4 PHE B O 1
ATOM 1521 N N . THR B 1 5 ? 37.406 -3.566 -7.34 1 60.06 5 THR B N 1
ATOM 1522 C CA . THR B 1 5 ? 36.25 -4.398 -7.633 1 60.06 5 THR B CA 1
ATOM 1523 C C . THR B 1 5 ? 35.75 -5.121 -6.375 1 60.06 5 THR B C 1
ATOM 1525 O O . THR B 1 5 ? 34.562 -5.266 -6.16 1 60.06 5 THR B O 1
ATOM 1528 N N . ARG B 1 6 ? 36.781 -5.48 -5.605 1 60.94 6 ARG B N 1
ATOM 1529 C CA . ARG B 1 6 ? 36.469 -6.199 -4.371 1 60.94 6 ARG B CA 1
ATOM 1530 C C . ARG B 1 6 ? 35.75 -5.289 -3.371 1 60.94 6 ARG B C 1
ATOM 1532 O O . ARG B 1 6 ? 34.812 -5.715 -2.697 1 60.94 6 ARG B O 1
ATOM 1539 N N . SER B 1 7 ? 36.219 -4.051 -3.375 1 69.44 7 SER B N 1
ATOM 1540 C CA . SER B 1 7 ? 35.625 -3.082 -2.455 1 69.44 7 SER B CA 1
ATOM 1541 C C . SER B 1 7 ? 34.188 -2.748 -2.84 1 69.44 7 SER B C 1
ATOM 1543 O O . SER B 1 7 ? 33.312 -2.689 -1.979 1 69.44 7 SER B O 1
ATOM 1545 N N . THR B 1 8 ? 33.969 -2.807 -4.09 1 71.94 8 THR B N 1
ATOM 1546 C CA . THR B 1 8 ? 32.625 -2.459 -4.57 1 71.94 8 THR B CA 1
ATOM 1547 C C . THR B 1 8 ? 31.641 -3.584 -4.285 1 71.94 8 THR B C 1
ATOM 1549 O O . THR B 1 8 ? 30.5 -3.328 -3.902 1 71.94 8 THR B O 1
ATOM 1552 N N . SER B 1 9 ? 32.156 -4.754 -4.379 1 82 9 SER B N 1
ATOM 1553 C CA . SER B 1 9 ? 31.328 -5.922 -4.129 1 82 9 SER B CA 1
ATOM 1554 C C . SER B 1 9 ? 30.953 -6.031 -2.652 1 82 9 SER B C 1
ATOM 1556 O O . SER B 1 9 ? 29.828 -6.406 -2.312 1 82 9 SER B O 1
ATOM 1558 N N . LYS B 1 10 ? 31.953 -5.605 -1.863 1 88.44 10 LYS B N 1
ATOM 1559 C CA . LYS B 1 10 ? 31.703 -5.652 -0.427 1 88.44 10 LYS B CA 1
ATOM 1560 C C . LYS B 1 10 ? 30.656 -4.617 -0.02 1 88.44 10 LYS B C 1
ATOM 1562 O O . LYS B 1 10 ? 29.797 -4.895 0.815 1 88.44 10 LYS B O 1
ATOM 1567 N N . GLN B 1 11 ? 30.719 -3.463 -0.611 1 90 11 GLN B N 1
ATOM 1568 C CA . GLN B 1 11 ? 29.75 -2.404 -0.313 1 90 11 GLN B CA 1
ATOM 1569 C C . GLN B 1 11 ? 28.359 -2.787 -0.77 1 90 11 GLN B C 1
ATOM 1571 O O . GLN B 1 11 ? 27.375 -2.502 -0.082 1 90 11 GLN B O 1
ATOM 1576 N N . THR B 1 12 ? 28.359 -3.416 -1.887 1 91.62 12 THR B N 1
ATOM 1577 C CA . THR B 1 12 ? 27.078 -3.852 -2.414 1 91.62 12 THR B CA 1
ATOM 1578 C C . THR B 1 12 ? 26.453 -4.926 -1.521 1 91.62 12 THR B C 1
ATOM 1580 O O . THR B 1 12 ? 25.25 -4.914 -1.267 1 91.62 12 THR B O 1
ATOM 1583 N N . ALA B 1 13 ? 27.281 -5.793 -1.116 1 94 13 ALA B N 1
ATOM 1584 C CA . ALA B 1 13 ? 26.812 -6.84 -0.21 1 94 13 ALA B CA 1
ATOM 1585 C C . ALA B 1 13 ? 26.297 -6.242 1.101 1 94 13 ALA B C 1
ATOM 1587 O O . ALA B 1 13 ? 25.281 -6.684 1.638 1 94 13 ALA B O 1
ATOM 1588 N N . LYS B 1 14 ? 27.031 -5.297 1.549 1 95.5 14 LYS B N 1
ATOM 1589 C CA . LYS B 1 14 ? 26.609 -4.625 2.775 1 95.5 14 LYS B CA 1
ATOM 1590 C C . LYS B 1 14 ? 25.297 -3.879 2.574 1 95.5 14 LYS B C 1
ATOM 1592 O O . LYS B 1 14 ? 24.406 -3.938 3.426 1 95.5 14 LYS B O 1
ATOM 1597 N N . LEU B 1 15 ? 25.172 -3.199 1.543 1 95.88 15 LEU B N 1
ATOM 1598 C CA . LEU B 1 15 ? 23.938 -2.492 1.213 1 95.88 15 LEU B CA 1
ATOM 1599 C C . LEU B 1 15 ? 22.75 -3.455 1.17 1 95.88 15 LEU B C 1
ATOM 1601 O O . LEU B 1 15 ? 21.688 -3.172 1.735 1 95.88 15 LEU B O 1
ATOM 1605 N N . LYS B 1 16 ? 22.969 -4.543 0.537 1 95.81 16 LYS B N 1
ATOM 1606 C CA . LYS B 1 16 ? 21.922 -5.555 0.428 1 95.81 16 LYS B CA 1
ATOM 1607 C C . LYS B 1 16 ? 21.484 -6.031 1.807 1 95.81 16 LYS B C 1
ATOM 1609 O O . LYS B 1 16 ? 20.281 -6.164 2.064 1 95.81 16 LYS B O 1
ATOM 1614 N N . SER B 1 17 ? 22.438 -6.254 2.623 1 96.56 17 SER B N 1
ATOM 1615 C CA . SER B 1 17 ? 22.125 -6.688 3.977 1 96.56 17 SER B CA 1
ATOM 1616 C C . SER B 1 17 ? 21.344 -5.617 4.734 1 96.56 17 SER B C 1
ATOM 1618 O O . SER B 1 17 ? 20.375 -5.926 5.441 1 96.56 17 SER B O 1
ATOM 1620 N N . LEU B 1 18 ? 21.703 -4.387 4.566 1 96.94 18 LEU B N 1
ATOM 1621 C CA . LEU B 1 18 ? 21.078 -3.271 5.262 1 96.94 18 LEU B CA 1
ATOM 1622 C C . LEU B 1 18 ? 19.625 -3.1 4.805 1 96.94 18 LEU B C 1
ATOM 1624 O O . LEU B 1 18 ? 18.734 -2.928 5.633 1 96.94 18 LEU B O 1
ATOM 1628 N N . VAL B 1 19 ? 19.391 -3.191 3.553 1 96.69 19 VAL B N 1
ATOM 1629 C CA . VAL B 1 19 ? 18.047 -2.943 3.045 1 96.69 19 VAL B CA 1
ATOM 1630 C C . VAL B 1 19 ? 17.141 -4.137 3.359 1 96.69 19 VAL B C 1
ATOM 1632 O O . VAL B 1 19 ? 15.945 -3.973 3.592 1 96.69 19 VAL B O 1
ATOM 1635 N N . LYS B 1 20 ? 17.719 -5.285 3.447 1 96.69 20 LYS B N 1
ATOM 1636 C CA . LYS B 1 20 ? 16.953 -6.441 3.9 1 96.69 20 LYS B CA 1
ATOM 1637 C C . LYS B 1 20 ? 16.547 -6.289 5.363 1 96.69 20 LYS B C 1
ATOM 1639 O O . LYS B 1 20 ? 15.422 -6.621 5.734 1 96.69 20 LYS B O 1
ATOM 1644 N N . LEU B 1 21 ? 17.453 -5.809 6.109 1 96.06 21 LEU B N 1
ATOM 1645 C CA . LEU B 1 21 ? 17.141 -5.527 7.504 1 96.06 21 LEU B CA 1
ATOM 1646 C C . LEU B 1 21 ? 16.047 -4.477 7.613 1 96.06 21 LEU B C 1
ATOM 1648 O O . LEU B 1 21 ? 15.156 -4.586 8.461 1 96.06 21 LEU B O 1
ATOM 1652 N N . ALA B 1 22 ? 16.125 -3.494 6.805 1 96.56 22 ALA B N 1
ATOM 1653 C CA . ALA B 1 22 ? 15.102 -2.447 6.797 1 96.56 22 ALA B CA 1
ATOM 1654 C C . ALA B 1 22 ? 13.727 -3.025 6.492 1 96.56 22 ALA B C 1
ATOM 1656 O O . ALA B 1 22 ? 12.734 -2.643 7.113 1 96.56 22 ALA B O 1
ATOM 1657 N N . VAL B 1 23 ? 13.625 -3.939 5.562 1 96.38 23 VAL B N 1
ATOM 1658 C CA . VAL B 1 23 ? 12.359 -4.578 5.203 1 96.38 23 VAL B CA 1
ATOM 1659 C C . VAL B 1 23 ? 11.797 -5.328 6.41 1 96.38 23 VAL B C 1
ATOM 1661 O O . VAL B 1 23 ? 10.602 -5.258 6.695 1 96.38 23 VAL B O 1
ATOM 1664 N N . ALA B 1 24 ? 12.664 -6.047 7.098 1 95.94 24 ALA B N 1
ATOM 1665 C CA . ALA B 1 24 ? 12.25 -6.773 8.297 1 95.94 24 ALA B CA 1
ATOM 1666 C C . ALA B 1 24 ? 11.758 -5.812 9.375 1 95.94 24 ALA B C 1
ATOM 1668 O O . ALA B 1 24 ? 10.742 -6.074 10.031 1 95.94 24 ALA B O 1
ATOM 1669 N N . ARG B 1 25 ? 12.406 -4.715 9.5 1 95.56 25 ARG B N 1
ATOM 1670 C CA . ARG B 1 25 ? 12.047 -3.742 10.531 1 95.56 25 ARG B CA 1
ATOM 1671 C C . ARG B 1 25 ? 10.766 -3.002 10.164 1 95.56 25 ARG B C 1
ATOM 1673 O O . ARG B 1 25 ? 10 -2.604 11.039 1 95.56 25 ARG B O 1
ATOM 1680 N N . LEU B 1 26 ? 10.547 -2.859 8.914 1 94.81 26 LEU B N 1
ATOM 1681 C CA . LEU B 1 26 ? 9.336 -2.197 8.445 1 94.81 26 LEU B CA 1
ATOM 1682 C C . LEU B 1 26 ? 8.094 -2.93 8.938 1 94.81 26 LEU B C 1
ATOM 1684 O O . LEU B 1 26 ? 7.086 -2.301 9.273 1 94.81 26 LEU B O 1
ATOM 1688 N N . ALA B 1 27 ? 8.148 -4.25 9.016 1 92.25 27 ALA B N 1
ATOM 1689 C CA . ALA B 1 27 ? 7.027 -5.027 9.531 1 92.25 27 ALA B CA 1
ATOM 1690 C C . ALA B 1 27 ? 6.727 -4.66 10.984 1 92.25 27 ALA B C 1
ATOM 1692 O O . ALA B 1 27 ? 5.562 -4.539 11.367 1 92.25 27 ALA B O 1
ATOM 1693 N N . VAL B 1 28 ? 7.758 -4.426 11.695 1 93.06 28 VAL B N 1
ATOM 1694 C CA . VAL B 1 28 ? 7.637 -4.09 13.109 1 93.06 28 VAL B CA 1
ATOM 1695 C C . VAL B 1 28 ? 7.102 -2.668 13.258 1 93.06 28 VAL B C 1
ATOM 1697 O O . VAL B 1 28 ? 6.242 -2.406 14.109 1 93.06 28 VAL B O 1
ATOM 1700 N N . VAL B 1 29 ? 7.574 -1.736 12.469 1 92.62 29 VAL B N 1
ATOM 1701 C CA . VAL B 1 29 ? 7.223 -0.322 12.547 1 92.62 29 VAL B CA 1
ATOM 1702 C C . VAL B 1 29 ? 5.777 -0.121 12.094 1 92.62 29 VAL B C 1
ATOM 1704 O O . VAL B 1 29 ? 5.078 0.757 12.609 1 92.62 29 VAL B O 1
ATOM 1707 N N . ARG B 1 30 ? 5.281 -0.998 11.234 1 93.94 30 ARG B N 1
ATOM 1708 C CA . ARG B 1 30 ? 3.945 -0.862 10.672 1 93.94 30 ARG B CA 1
ATOM 1709 C C . ARG B 1 30 ? 2.879 -1.296 11.672 1 93.94 30 ARG B C 1
ATOM 1711 O O . ARG B 1 30 ? 1.784 -0.73 11.703 1 93.94 30 ARG B O 1
ATOM 1718 N N . ARG B 1 31 ? 3.166 -2.229 12.438 1 93.25 31 ARG B N 1
ATOM 1719 C CA . ARG B 1 31 ? 2.172 -2.895 13.273 1 93.25 31 ARG B CA 1
ATOM 1720 C C . ARG B 1 31 ? 1.494 -1.901 14.211 1 93.25 31 ARG B C 1
ATOM 1722 O O . ARG B 1 31 ? 0.265 -1.799 14.234 1 93.25 31 ARG B O 1
ATOM 1729 N N . PRO B 1 32 ? 2.25 -1.079 14.953 1 94.19 32 PRO B N 1
ATOM 1730 C CA . PRO B 1 32 ? 1.596 -0.115 15.836 1 94.19 32 PRO B CA 1
ATOM 1731 C C . PRO B 1 32 ? 0.775 0.924 15.078 1 94.19 32 PRO B C 1
ATOM 1733 O O . PRO B 1 32 ? -0.245 1.401 15.578 1 94.19 32 PRO B O 1
ATOM 1736 N N . ARG B 1 33 ? 1.234 1.232 13.938 1 93.31 33 ARG B N 1
ATOM 1737 C CA . ARG B 1 33 ? 0.531 2.227 13.133 1 93.31 33 ARG B CA 1
ATOM 1738 C C . ARG B 1 33 ? -0.793 1.674 12.617 1 93.31 33 ARG B C 1
ATOM 1740 O O . ARG B 1 33 ? -1.8 2.385 12.594 1 93.31 33 ARG B O 1
ATOM 1747 N N . LEU B 1 34 ? -0.768 0.452 12.25 1 93.56 34 LEU B N 1
ATOM 1748 C CA . LEU B 1 34 ? -1.997 -0.219 11.836 1 93.56 34 LEU B CA 1
ATOM 1749 C C . LEU B 1 34 ? -3.004 -0.257 12.984 1 93.56 34 LEU B C 1
ATOM 1751 O O . LEU B 1 34 ? -4.195 -0.024 12.773 1 93.56 34 LEU B O 1
ATOM 1755 N N . GLY B 1 35 ? -2.496 -0.547 14.156 1 93.69 35 GLY B N 1
ATOM 1756 C CA . GLY B 1 35 ? -3.344 -0.519 15.336 1 93.69 35 GLY B CA 1
ATOM 1757 C C . GLY B 1 35 ? -3.947 0.847 15.602 1 93.69 35 GLY B C 1
ATOM 1758 O O . GLY B 1 35 ? -5.156 0.966 15.812 1 93.69 35 GLY B O 1
ATOM 1759 N N . ARG B 1 36 ? -3.121 1.905 15.547 1 95.56 36 ARG B N 1
ATOM 1760 C CA . ARG B 1 36 ? -3.588 3.27 15.758 1 95.56 36 ARG B CA 1
ATOM 1761 C C . ARG B 1 36 ? -4.625 3.668 14.711 1 95.56 36 ARG B C 1
ATOM 1763 O O . ARG B 1 36 ? -5.637 4.293 15.039 1 95.56 36 ARG B O 1
ATOM 1770 N N . ARG B 1 37 ? -4.352 3.32 13.516 1 95.38 37 ARG B N 1
ATOM 1771 C CA . ARG B 1 37 ? -5.281 3.613 12.43 1 95.38 37 ARG B CA 1
ATOM 1772 C C . ARG B 1 37 ? -6.637 2.953 12.68 1 95.38 37 ARG B C 1
ATOM 1774 O O . ARG B 1 37 ? -7.68 3.588 12.508 1 95.38 37 ARG B O 1
ATOM 1781 N N . SER B 1 38 ? -6.621 1.675 13.055 1 94.31 38 SER B N 1
ATOM 1782 C CA . SER B 1 38 ? -7.844 0.917 13.297 1 94.31 38 SER B CA 1
ATOM 1783 C C . SER B 1 38 ? -8.648 1.524 14.438 1 94.31 38 SER B C 1
ATOM 1785 O O . SER B 1 38 ? -9.875 1.669 14.336 1 94.31 38 SER B O 1
ATOM 1787 N N . ILE B 1 39 ? -7.996 1.854 15.461 1 96.5 39 ILE B N 1
ATOM 1788 C CA . ILE B 1 39 ? -8.656 2.455 16.609 1 96.5 39 ILE B CA 1
ATOM 1789 C C . ILE B 1 39 ? -9.281 3.791 16.219 1 96.5 39 ILE B C 1
ATOM 1791 O O . ILE B 1 39 ? -10.445 4.055 16.516 1 96.5 39 ILE B O 1
ATOM 1795 N N . ALA B 1 40 ? -8.492 4.625 15.531 1 97.06 40 ALA B N 1
ATOM 1796 C CA . ALA B 1 40 ? -8.984 5.93 15.102 1 97.06 40 ALA B CA 1
ATOM 1797 C C . ALA B 1 40 ? -10.211 5.785 14.203 1 97.06 40 ALA B C 1
ATOM 1799 O O . ALA B 1 40 ? -11.172 6.551 14.32 1 97.06 40 ALA B O 1
ATOM 1800 N N . ARG B 1 41 ? -10.188 4.836 13.336 1 95.56 41 ARG B N 1
ATOM 1801 C CA . ARG B 1 41 ? -11.312 4.582 12.445 1 95.56 41 ARG B CA 1
ATOM 1802 C C . ARG B 1 41 ? -12.562 4.207 13.234 1 95.56 41 ARG B C 1
ATOM 1804 O O . ARG B 1 41 ? -13.656 4.68 12.93 1 95.56 41 ARG B O 1
ATOM 1811 N N . GLY B 1 42 ? -12.406 3.365 14.164 1 96.19 42 GLY B N 1
ATOM 1812 C CA . GLY B 1 42 ? -13.508 3.021 15.047 1 96.19 42 GLY B CA 1
ATOM 1813 C C . GLY B 1 42 ? -14.055 4.211 15.812 1 96.19 42 GLY B C 1
ATOM 1814 O O . GLY B 1 42 ? -15.266 4.363 15.953 1 96.19 42 GLY B O 1
ATOM 1815 N N . ASP B 1 43 ? -13.156 5.047 16.25 1 97.38 43 ASP B N 1
ATOM 1816 C CA . ASP B 1 43 ? -13.555 6.254 16.969 1 97.38 43 ASP B CA 1
ATOM 1817 C C . ASP B 1 43 ? -14.398 7.168 16.078 1 97.38 43 ASP B C 1
ATOM 1819 O O . ASP B 1 43 ? -15.367 7.77 16.547 1 97.38 43 ASP B O 1
ATOM 1823 N N . VAL B 1 44 ? -13.977 7.309 14.836 1 96.88 44 VAL B N 1
ATOM 1824 C CA . VAL B 1 44 ? -14.719 8.148 13.906 1 96.88 44 VAL B CA 1
ATOM 1825 C C . VAL B 1 44 ? -16.172 7.691 13.844 1 96.88 44 VAL B C 1
ATOM 1827 O O . VAL B 1 44 ? -17.094 8.5 13.992 1 96.88 44 VAL B O 1
ATOM 1830 N N . ALA B 1 45 ? -16.391 6.371 13.641 1 95.25 45 ALA B N 1
ATOM 1831 C CA . ALA B 1 45 ? -17.734 5.801 13.555 1 95.25 45 ALA B CA 1
ATOM 1832 C C . ALA B 1 45 ? -18.516 6.055 14.836 1 95.25 45 ALA B C 1
ATOM 1834 O O 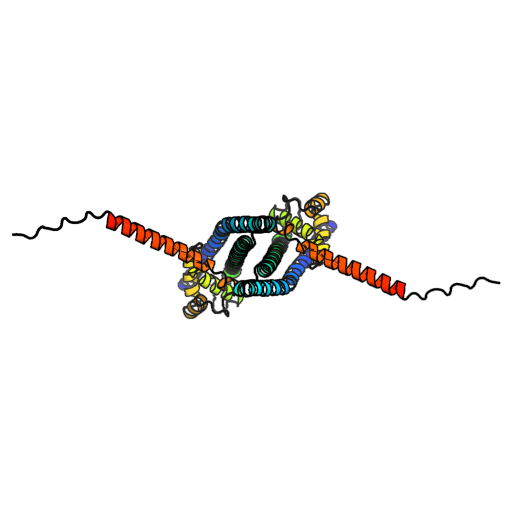. ALA B 1 45 ? -19.672 6.48 14.789 1 95.25 45 ALA B O 1
ATOM 1835 N N . GLN B 1 46 ? -17.906 5.859 15.953 1 97.12 46 GLN B N 1
ATOM 1836 C CA . GLN B 1 46 ? -18.547 6.027 17.25 1 97.12 46 GLN B CA 1
ATOM 1837 C C . GLN B 1 46 ? -18.922 7.488 17.5 1 97.12 46 GLN B C 1
ATOM 1839 O O . GLN B 1 46 ? -20.047 7.797 17.906 1 97.12 46 GLN B O 1
ATOM 1844 N N . LEU B 1 47 ? -18.047 8.383 17.25 1 97.25 47 LEU B N 1
ATOM 1845 C CA . LEU B 1 47 ? -18.234 9.805 17.484 1 97.25 47 LEU B CA 1
ATOM 1846 C C . LEU B 1 47 ? -19.312 10.359 16.562 1 97.25 47 LEU B C 1
ATOM 1848 O O . LEU B 1 47 ? -20.094 11.234 16.953 1 97.25 47 LEU B O 1
ATOM 1852 N N . LEU B 1 48 ? -19.391 9.844 15.375 1 93.81 48 LEU B N 1
ATOM 1853 C CA . LEU B 1 48 ? -20.438 10.227 14.438 1 93.81 48 LEU B CA 1
ATOM 1854 C C . LEU B 1 48 ? -21.797 9.789 14.953 1 93.81 48 LEU B C 1
ATOM 1856 O O . LEU B 1 48 ? -22.781 10.539 14.867 1 93.81 48 LEU B O 1
ATOM 1860 N N . SER B 1 49 ? -21.828 8.57 15.477 1 95.5 49 SER B N 1
ATOM 1861 C CA . SER B 1 49 ? -23.094 8.008 15.945 1 95.5 49 SER B CA 1
ATOM 1862 C C . SER B 1 49 ? -23.656 8.82 17.109 1 95.5 49 SER B C 1
ATOM 1864 O O . SER B 1 49 ? -24.875 8.883 17.297 1 95.5 49 SER B O 1
ATOM 1866 N N . ILE B 1 50 ? -22.797 9.484 17.844 1 95.75 50 ILE B N 1
ATOM 1867 C CA . ILE B 1 50 ? -23.266 10.25 19 1 95.75 50 ILE B CA 1
ATOM 1868 C C . ILE B 1 50 ? -23.25 11.742 18.656 1 95.75 50 ILE B C 1
ATOM 1870 O O . ILE B 1 50 ? -23.5 12.578 19.531 1 95.75 50 ILE B O 1
ATOM 1874 N N . GLY B 1 51 ? -22.891 12.172 17.516 1 92.38 51 GLY B N 1
ATOM 1875 C CA . GLY B 1 51 ? -23.062 13.523 17 1 92.38 51 GLY B CA 1
ATOM 1876 C C . GLY B 1 51 ? -21.906 14.445 17.359 1 92.38 51 GLY B C 1
ATOM 1877 O O . GLY B 1 51 ? -22.047 15.672 17.312 1 92.38 51 GLY B O 1
ATOM 1878 N N . HIS B 1 52 ? -20.766 13.945 17.797 1 95.12 52 HIS B N 1
ATOM 1879 C CA . HIS B 1 52 ? -19.594 14.758 18.094 1 95.12 52 HIS B CA 1
ATOM 1880 C C . HIS B 1 52 ? -18.734 14.953 16.859 1 95.12 52 HIS B C 1
ATOM 1882 O O . HIS B 1 52 ? -17.656 14.359 16.734 1 95.12 52 HIS B O 1
ATOM 1888 N N . LEU B 1 53 ? -19.047 15.922 16.031 1 93.56 53 LEU B N 1
ATOM 1889 C CA . LEU B 1 53 ? -18.484 16.094 14.703 1 93.56 53 LEU B CA 1
ATOM 1890 C C . LEU B 1 53 ? -17.062 16.609 14.781 1 93.56 53 LEU B C 1
ATOM 1892 O O . LEU B 1 53 ? -16.188 16.188 14.016 1 93.56 53 LEU B O 1
ATOM 1896 N N . ASP B 1 54 ? -16.828 17.531 15.695 1 93.25 54 ASP B N 1
ATOM 1897 C CA . ASP B 1 54 ? -15.5 18.094 15.828 1 93.25 54 ASP B CA 1
ATOM 1898 C C . ASP B 1 54 ? -14.477 17.031 16.203 1 93.25 54 ASP B C 1
ATOM 1900 O O . ASP B 1 54 ? -13.406 16.938 15.594 1 93.25 54 ASP B O 1
ATOM 1904 N N . ARG B 1 55 ? -14.891 16.266 17.156 1 95.94 55 ARG B N 1
ATOM 1905 C CA . ARG B 1 55 ? -13.992 15.211 17.594 1 95.94 55 ARG B CA 1
ATOM 1906 C C . ARG B 1 55 ? -13.867 14.125 16.531 1 95.94 55 ARG B C 1
ATOM 1908 O O . ARG B 1 55 ? -12.797 13.555 16.344 1 95.94 55 ARG B O 1
ATOM 1915 N N . ALA B 1 56 ? -14.938 13.836 15.781 1 97.12 56 ALA B N 1
ATOM 1916 C CA . ALA B 1 56 ? -14.906 12.867 14.688 1 97.12 56 ALA B CA 1
ATOM 1917 C C . ALA B 1 56 ? -13.945 13.305 13.586 1 97.12 56 ALA B C 1
ATOM 1919 O O . ALA B 1 56 ? -13.203 12.492 13.047 1 97.12 56 ALA B O 1
ATOM 1920 N N . LEU B 1 57 ? -13.961 14.539 13.367 1 96.12 57 LEU B N 1
ATOM 1921 C CA . LEU B 1 57 ? -13.086 15.078 12.328 1 96.12 57 LEU B CA 1
ATOM 1922 C C . LEU B 1 57 ? -11.625 14.969 12.742 1 96.12 57 LEU B C 1
ATOM 1924 O O . LEU B 1 57 ? -10.773 14.625 11.93 1 96.12 57 LEU B O 1
ATOM 1928 N N . ALA B 1 58 ? -11.336 15.25 13.938 1 96.44 58 ALA B N 1
ATOM 1929 C CA . ALA B 1 58 ? -9.969 15.125 14.438 1 96.44 58 ALA B CA 1
ATOM 1930 C C . ALA B 1 58 ? -9.469 13.688 14.297 1 96.44 58 ALA B C 1
ATOM 1932 O O . ALA B 1 58 ? -8.32 13.461 13.906 1 96.44 58 ALA B O 1
ATOM 1933 N N . ARG B 1 59 ? -10.297 12.797 14.625 1 97.56 59 ARG B N 1
ATOM 1934 C CA . ARG B 1 59 ? -9.922 11.391 14.508 1 97.56 59 ARG B CA 1
ATOM 1935 C C . ARG B 1 59 ? -9.766 10.992 13.039 1 97.56 59 ARG B C 1
ATOM 1937 O O . ARG B 1 59 ? -8.906 10.18 12.703 1 97.56 59 ARG B O 1
ATOM 1944 N N . ALA B 1 60 ? -10.656 11.523 12.211 1 97.25 60 ALA B N 1
ATOM 1945 C CA . ALA B 1 60 ? -10.531 11.25 10.781 1 97.25 60 ALA B CA 1
ATOM 1946 C C . ALA B 1 60 ? -9.195 11.758 10.25 1 97.25 60 ALA B C 1
ATOM 1948 O O . ALA B 1 60 ? -8.555 11.094 9.422 1 97.25 60 ALA B O 1
ATOM 1949 N N . GLU B 1 61 ? -8.758 12.875 10.719 1 94.62 61 GLU B N 1
ATOM 1950 C CA . GLU B 1 61 ? -7.457 13.406 10.328 1 94.62 61 GLU B CA 1
ATOM 1951 C C . GLU B 1 61 ? -6.324 12.484 10.781 1 94.62 61 GLU B C 1
ATOM 1953 O O . GLU B 1 61 ? -5.352 12.281 10.055 1 94.62 61 GLU B O 1
ATOM 1958 N N . GLN B 1 62 ? -6.496 12 11.953 1 95.5 62 GLN B N 1
ATOM 1959 C CA . GLN B 1 62 ? -5.512 11.039 12.453 1 95.5 62 GLN B CA 1
ATOM 1960 C C . GLN B 1 62 ? -5.441 9.812 11.555 1 95.5 62 GLN B C 1
ATOM 1962 O O . GLN B 1 62 ? -4.355 9.297 11.281 1 95.5 62 GLN B O 1
ATOM 1967 N N . VAL B 1 63 ? -6.605 9.312 11.109 1 96.56 63 VAL B N 1
ATOM 1968 C CA . VAL B 1 63 ? -6.641 8.18 10.188 1 96.56 63 VAL B CA 1
ATOM 1969 C C . VAL B 1 63 ? -5.863 8.523 8.914 1 96.56 63 VAL B C 1
ATOM 1971 O O . VAL B 1 63 ? -5.031 7.738 8.453 1 96.56 63 VAL B O 1
ATOM 1974 N N . MET B 1 64 ? -6.102 9.656 8.383 1 94.69 64 MET B N 1
ATOM 1975 C CA . MET B 1 64 ? -5.469 10.086 7.141 1 94.69 64 MET B CA 1
ATOM 1976 C C . MET B 1 64 ? -3.953 10.172 7.305 1 94.69 64 MET B C 1
ATOM 1978 O O . MET B 1 64 ? -3.205 9.797 6.398 1 94.69 64 MET B O 1
ATOM 1982 N N . GLU B 1 65 ? -3.619 10.688 8.469 1 92.56 65 GLU B N 1
ATOM 1983 C CA . GLU B 1 65 ? -2.191 10.797 8.766 1 92.56 65 GLU B CA 1
ATOM 1984 C C . GLU B 1 65 ? -1.535 9.422 8.82 1 92.56 65 GLU B C 1
ATOM 1986 O O . GLU B 1 65 ? -0.503 9.195 8.188 1 92.56 65 GLU B O 1
ATOM 1991 N N . GLU B 1 66 ? -2.178 8.523 9.5 1 93.38 66 GLU B N 1
ATOM 1992 C CA . GLU B 1 66 ? -1.64 7.168 9.586 1 93.38 66 GLU B CA 1
ATOM 1993 C C . GLU B 1 66 ? -1.59 6.512 8.203 1 93.38 66 GLU B C 1
ATOM 1995 O O . GLU B 1 66 ? -0.615 5.836 7.867 1 93.38 66 GLU B O 1
ATOM 2000 N N . ASP B 1 67 ? -2.639 6.766 7.441 1 93.12 67 ASP B N 1
ATOM 2001 C CA . ASP B 1 67 ? -2.684 6.203 6.098 1 93.12 67 ASP B CA 1
ATOM 2002 C C . ASP B 1 67 ? -1.537 6.734 5.242 1 93.12 67 ASP B C 1
ATOM 2004 O O . ASP B 1 67 ? -0.905 5.977 4.504 1 93.12 67 ASP B O 1
ATOM 2008 N N . SER B 1 68 ? -1.287 7.961 5.355 1 91.12 68 SER B N 1
ATOM 2009 C CA . SER B 1 68 ? -0.215 8.578 4.582 1 91.12 68 SER B CA 1
ATOM 2010 C C . SER B 1 68 ? 1.142 7.984 4.945 1 91.12 68 SER B C 1
ATOM 2012 O O . SER B 1 68 ? 1.954 7.699 4.062 1 91.12 68 SER B O 1
ATOM 2014 N N . VAL B 1 69 ? 1.356 7.77 6.18 1 92 69 VAL B N 1
ATOM 2015 C CA . VAL B 1 69 ? 2.623 7.207 6.637 1 92 69 VAL B CA 1
ATOM 2016 C C . VAL B 1 69 ? 2.748 5.758 6.168 1 92 69 VAL B C 1
ATOM 2018 O O . VAL B 1 69 ? 3.795 5.352 5.664 1 92 69 VAL B O 1
ATOM 2021 N N . LEU B 1 70 ? 1.685 5.07 6.324 1 93.19 70 LEU B N 1
ATOM 2022 C CA . LEU B 1 70 ? 1.694 3.664 5.93 1 93.19 70 LEU B CA 1
ATOM 2023 C C . LEU B 1 70 ? 1.949 3.525 4.43 1 93.19 70 LEU B C 1
ATOM 2025 O O . LEU B 1 70 ? 2.682 2.631 4.004 1 93.19 70 LEU B O 1
ATOM 2029 N N . GLU B 1 71 ? 1.391 4.359 3.699 1 91.31 71 GLU B N 1
ATOM 2030 C CA . GLU B 1 71 ? 1.638 4.367 2.26 1 91.31 71 GLU B CA 1
ATOM 2031 C C . GLU B 1 71 ? 3.102 4.668 1.954 1 91.31 71 GLU B C 1
ATOM 2033 O O . GLU B 1 71 ? 3.709 4.02 1.098 1 91.31 71 GLU B O 1
ATOM 2038 N N . ALA B 1 72 ? 3.607 5.621 2.666 1 91.81 72 ALA B N 1
ATOM 2039 C CA . ALA B 1 72 ? 5.02 5.957 2.492 1 91.81 72 ALA B CA 1
ATOM 2040 C C . ALA B 1 72 ? 5.91 4.766 2.832 1 91.81 72 ALA B C 1
ATOM 2042 O O . ALA B 1 72 ? 6.879 4.484 2.123 1 91.81 72 ALA B O 1
ATOM 2043 N N . LEU B 1 73 ? 5.59 4.082 3.852 1 92.94 73 LEU B N 1
ATOM 2044 C CA . LEU B 1 73 ? 6.359 2.908 4.254 1 92.94 73 LEU B CA 1
ATOM 2045 C C . LEU B 1 73 ? 6.289 1.82 3.188 1 92.94 73 LEU B C 1
ATOM 2047 O O . LEU B 1 73 ? 7.27 1.11 2.953 1 92.94 73 LEU B O 1
ATOM 2051 N N . ASP B 1 74 ? 5.145 1.742 2.568 1 92.12 74 ASP B N 1
ATOM 2052 C CA . ASP B 1 74 ? 5.008 0.788 1.473 1 92.12 74 ASP B CA 1
ATOM 2053 C C . ASP B 1 74 ? 5.957 1.127 0.327 1 92.12 74 ASP B C 1
ATOM 2055 O O . ASP B 1 74 ? 6.57 0.235 -0.263 1 92.12 74 ASP B O 1
ATOM 2059 N N . ILE B 1 75 ? 6.066 2.338 0.032 1 91.81 75 ILE B N 1
ATOM 2060 C CA . ILE B 1 75 ? 6.945 2.791 -1.041 1 91.81 75 ILE B CA 1
ATOM 2061 C C . ILE B 1 75 ? 8.398 2.521 -0.664 1 91.81 75 ILE B C 1
ATOM 2063 O O . ILE B 1 75 ? 9.18 2.039 -1.486 1 91.81 75 ILE B O 1
ATOM 2067 N N . ILE B 1 76 ? 8.734 2.787 0.537 1 93.69 76 ILE B N 1
ATOM 2068 C CA . ILE B 1 76 ? 10.086 2.541 1.025 1 93.69 76 ILE B CA 1
ATOM 2069 C C . ILE B 1 76 ? 10.406 1.052 0.928 1 93.69 76 ILE B C 1
ATOM 2071 O O . ILE B 1 76 ? 11.508 0.673 0.512 1 93.69 76 ILE B O 1
ATOM 2075 N N . GLU B 1 77 ? 9.477 0.265 1.311 1 94.94 77 GLU B N 1
ATOM 2076 C CA . GLU B 1 77 ? 9.656 -1.179 1.184 1 94.94 77 GLU B CA 1
ATOM 2077 C C . GLU B 1 77 ? 9.922 -1.577 -0.266 1 94.94 77 GLU B C 1
ATOM 2079 O O . GLU B 1 77 ? 10.812 -2.381 -0.541 1 94.94 77 GLU B O 1
ATOM 2084 N N . HIS B 1 78 ? 9.125 -0.984 -1.129 1 91.44 78 HIS B N 1
ATOM 2085 C CA . HIS B 1 78 ? 9.32 -1.25 -2.549 1 91.44 78 HIS B CA 1
ATOM 2086 C C . HIS B 1 78 ? 10.719 -0.841 -3.002 1 91.44 78 HIS B C 1
ATOM 2088 O O . HIS B 1 78 ? 11.391 -1.586 -3.723 1 91.44 78 HIS B O 1
ATOM 2094 N N . TYR B 1 79 ? 11.211 0.292 -2.543 1 95 79 TYR B N 1
ATOM 2095 C CA . TYR B 1 79 ? 12.547 0.759 -2.891 1 95 79 TYR B CA 1
ATOM 2096 C C . TYR B 1 79 ? 13.609 -0.221 -2.408 1 95 79 TYR B C 1
ATOM 2098 O O . TYR B 1 79 ? 14.562 -0.525 -3.135 1 95 79 TYR B O 1
ATOM 2106 N N . CYS B 1 80 ? 13.414 -0.696 -1.245 1 96.56 80 CYS B N 1
ATOM 2107 C CA . CYS B 1 80 ? 14.336 -1.691 -0.717 1 96.56 80 CYS B CA 1
ATOM 2108 C C . CYS B 1 80 ? 14.344 -2.945 -1.583 1 96.56 80 CYS B C 1
ATOM 2110 O O . CYS B 1 80 ? 15.406 -3.467 -1.923 1 96.56 80 CYS B O 1
ATOM 2112 N N . LYS B 1 81 ? 13.25 -3.402 -1.972 1 93.5 81 LYS B N 1
ATOM 2113 C CA . LYS B 1 81 ? 13.117 -4.617 -2.773 1 93.5 81 LYS B CA 1
ATOM 2114 C C . LYS B 1 81 ? 13.734 -4.43 -4.156 1 93.5 81 LYS B C 1
ATOM 2116 O O . LYS B 1 81 ? 14.391 -5.336 -4.68 1 93.5 81 LYS B O 1
ATOM 2121 N N . VAL B 1 82 ? 13.523 -3.287 -4.781 1 92.69 82 VAL B N 1
ATOM 2122 C CA . VAL B 1 82 ? 14.125 -2.979 -6.074 1 92.69 82 VAL B CA 1
ATOM 2123 C C . VAL B 1 82 ? 15.648 -3.09 -5.977 1 92.69 82 VAL B C 1
ATOM 2125 O O . VAL B 1 82 ? 16.281 -3.699 -6.836 1 92.69 82 VAL B O 1
ATOM 2128 N N . LEU B 1 83 ? 16.25 -2.549 -4.895 1 95.12 83 LEU B N 1
ATOM 2129 C CA . LEU B 1 83 ? 17.703 -2.564 -4.742 1 95.12 83 LEU B CA 1
ATOM 2130 C C . LEU B 1 83 ? 18.219 -3.986 -4.531 1 95.12 83 LEU B C 1
ATOM 2132 O O . LEU B 1 83 ? 19.281 -4.348 -5.023 1 95.12 83 LEU B O 1
ATOM 2136 N N . VAL B 1 84 ? 17.453 -4.793 -3.824 1 94.19 84 VAL B N 1
ATOM 2137 C CA . VAL B 1 84 ? 17.828 -6.188 -3.619 1 94.19 84 VAL B CA 1
ATOM 2138 C C . VAL B 1 84 ? 17.766 -6.941 -4.945 1 94.19 84 VAL B C 1
ATOM 2140 O O . VAL B 1 84 ? 18.703 -7.668 -5.293 1 94.19 84 VAL B O 1
ATOM 2143 N N . GLU B 1 85 ? 16.719 -6.711 -5.676 1 90.44 85 GLU B N 1
ATOM 2144 C CA . GLU B 1 85 ? 16.5 -7.441 -6.918 1 90.44 85 GLU B CA 1
ATOM 2145 C C . GLU B 1 85 ? 17.5 -7.039 -7.992 1 90.44 85 GLU B C 1
ATOM 2147 O O . GLU B 1 85 ? 17.859 -7.852 -8.844 1 90.44 85 GLU B O 1
ATOM 2152 N N . HIS B 1 86 ? 17.969 -5.824 -7.91 1 91.31 86 HIS B N 1
ATOM 2153 C CA . HIS B 1 86 ? 18.875 -5.32 -8.945 1 91.31 86 HIS B CA 1
ATOM 2154 C C . HIS B 1 86 ? 20.25 -5.008 -8.383 1 91.31 86 HIS B C 1
ATOM 2156 O O . HIS B 1 86 ? 20.922 -4.074 -8.836 1 91.31 86 HIS B O 1
ATOM 2162 N N . SER B 1 87 ? 20.609 -5.699 -7.426 1 90.44 87 SER B N 1
ATOM 2163 C CA . SER B 1 87 ? 21.859 -5.438 -6.707 1 90.44 87 SER B CA 1
ATOM 2164 C C . SER B 1 87 ? 23.062 -5.523 -7.637 1 90.44 87 SER B C 1
ATOM 2166 O O . SER B 1 87 ? 24.047 -4.793 -7.465 1 90.44 87 SER B O 1
ATOM 2168 N N . ALA B 1 88 ? 23 -6.391 -8.641 1 87.44 88 ALA B N 1
ATOM 2169 C CA . ALA B 1 88 ? 24.109 -6.559 -9.57 1 87.44 88 ALA B CA 1
ATOM 2170 C C . ALA B 1 88 ? 24.344 -5.281 -10.375 1 87.44 88 ALA B C 1
ATOM 2172 O O . ALA B 1 88 ? 25.484 -4.945 -10.695 1 87.44 88 ALA B O 1
ATOM 2173 N N . GLN B 1 89 ? 23.328 -4.598 -10.625 1 88.31 89 GLN B N 1
ATOM 2174 C CA . GLN B 1 89 ? 23.422 -3.389 -11.438 1 88.31 89 GLN B CA 1
ATOM 2175 C C . GLN B 1 89 ? 23.984 -2.223 -10.633 1 88.31 89 GLN B C 1
ATOM 2177 O O . GLN B 1 89 ? 24.406 -1.217 -11.203 1 88.31 89 GLN B O 1
ATOM 2182 N N . LEU B 1 90 ? 23.984 -2.332 -9.391 1 87.06 90 LEU B N 1
ATOM 2183 C CA . LEU B 1 90 ? 24.484 -1.274 -8.516 1 87.06 90 LEU B CA 1
ATOM 2184 C C . LEU B 1 90 ? 26 -1.188 -8.578 1 87.06 90 LEU B C 1
ATOM 2186 O O . LEU B 1 90 ? 26.594 -0.208 -8.109 1 87.06 90 LEU B O 1
ATOM 2190 N N . GLU B 1 91 ? 26.547 -2.219 -9.102 1 82.81 91 GLU B N 1
ATOM 2191 C CA . GLU B 1 91 ? 28 -2.229 -9.234 1 82.81 91 GLU B CA 1
ATOM 2192 C C . GLU B 1 91 ? 28.453 -1.254 -10.312 1 82.81 91 GLU B C 1
ATOM 2194 O O . GLU B 1 91 ? 29.625 -0.861 -10.352 1 82.81 91 GLU B O 1
ATOM 2199 N N . LYS B 1 92 ? 27.531 -0.972 -11.219 1 79.69 92 LYS B N 1
ATOM 2200 C CA . LYS B 1 92 ? 27.797 0.016 -12.258 1 79.69 92 LYS B CA 1
ATOM 2201 C C . LYS B 1 92 ? 26.766 1.135 -12.242 1 79.69 92 LYS B C 1
ATOM 2203 O O . LYS B 1 92 ? 25.875 1.186 -13.102 1 79.69 92 LYS B O 1
ATOM 2208 N N . PRO B 1 93 ? 26.922 2.086 -11.43 1 67.56 93 PRO B N 1
ATOM 2209 C CA . PRO B 1 93 ? 25.891 3.102 -11.211 1 67.56 93 PRO B CA 1
ATOM 2210 C C . PRO B 1 93 ? 25.625 3.951 -12.445 1 67.56 93 PRO B C 1
ATOM 2212 O O . PRO B 1 93 ? 24.484 4.379 -12.672 1 67.56 93 PRO B O 1
ATOM 2215 N N . LYS B 1 94 ? 26.625 4.191 -13.18 1 72.69 94 LYS B N 1
ATOM 2216 C CA . LYS B 1 94 ? 26.438 5 -14.383 1 72.69 94 LYS B CA 1
ATOM 2217 C C . LYS B 1 94 ? 25.484 4.316 -15.359 1 72.69 94 LYS B C 1
ATOM 2219 O O . LYS B 1 94 ? 24.875 4.98 -16.203 1 72.69 94 LYS B O 1
ATOM 2224 N N . GLU B 1 95 ? 25.312 3.086 -15.117 1 77.5 95 GLU B N 1
ATOM 2225 C CA . GLU B 1 95 ? 24.484 2.32 -16.047 1 77.5 95 GLU B CA 1
ATOM 2226 C C . GLU B 1 95 ? 23.172 1.9 -15.391 1 77.5 95 GLU B C 1
ATOM 2228 O O . GLU B 1 95 ? 22.391 1.146 -15.977 1 77.5 95 GLU B O 1
ATOM 2233 N N . CYS B 1 96 ? 23 2.557 -14.281 1 81.38 96 CYS B N 1
ATOM 2234 C CA . CYS B 1 96 ? 21.812 2.109 -13.555 1 81.38 96 CYS B CA 1
ATOM 2235 C C . CYS B 1 96 ? 20.531 2.646 -14.188 1 81.38 96 CYS B C 1
ATOM 2237 O O . CYS B 1 96 ? 20.516 3.777 -14.68 1 81.38 96 CYS B O 1
ATOM 2239 N N . GLY B 1 97 ? 19.578 1.861 -14.242 1 86.06 97 GLY B N 1
ATOM 2240 C CA . GLY B 1 97 ? 18.281 2.254 -14.75 1 86.06 97 GLY B CA 1
ATOM 2241 C C . GLY B 1 97 ? 17.578 3.275 -13.875 1 86.06 97 GLY B C 1
ATOM 2242 O O . GLY B 1 97 ? 18.016 3.531 -12.742 1 86.06 97 GLY B O 1
ATOM 2243 N N . GLU B 1 98 ? 16.609 3.879 -14.398 1 88.31 98 GLU B N 1
ATOM 2244 C CA . GLU B 1 98 ? 15.844 4.926 -13.719 1 88.31 98 GLU B CA 1
ATOM 2245 C C . GLU B 1 98 ? 15.188 4.395 -12.445 1 88.31 98 GLU B C 1
ATOM 2247 O O . GLU B 1 98 ? 15.07 5.117 -11.453 1 88.31 98 GLU B O 1
ATOM 2252 N N . ASP B 1 99 ? 14.844 3.154 -12.453 1 88.69 99 ASP B N 1
ATOM 2253 C CA . ASP B 1 99 ? 14.172 2.555 -11.305 1 88.69 99 ASP B CA 1
ATOM 2254 C C . ASP B 1 99 ? 15.109 2.469 -10.109 1 88.69 99 ASP B C 1
ATOM 2256 O O . ASP B 1 99 ? 14.703 2.713 -8.969 1 88.69 99 ASP B O 1
ATOM 2260 N N . ILE B 1 100 ? 16.281 2.168 -10.406 1 92 100 ILE B N 1
ATOM 2261 C CA . ILE B 1 100 ? 17.281 2.031 -9.352 1 92 100 ILE B CA 1
ATOM 2262 C C . ILE B 1 100 ? 17.625 3.408 -8.781 1 92 100 ILE B C 1
ATOM 2264 O O . ILE B 1 100 ? 17.703 3.578 -7.562 1 92 100 ILE B O 1
ATOM 2268 N N . LYS B 1 101 ? 17.703 4.32 -9.641 1 91.12 101 LYS B N 1
ATOM 2269 C CA . LYS B 1 101 ? 18 5.684 -9.211 1 91.12 101 LYS B CA 1
ATOM 2270 C C . LYS B 1 101 ? 16.875 6.25 -8.344 1 91.12 101 LYS B C 1
ATOM 2272 O O . LYS B 1 101 ? 17.141 6.902 -7.332 1 91.12 101 LYS B O 1
ATOM 2277 N N . ALA B 1 102 ? 15.758 5.965 -8.734 1 92.06 102 ALA B N 1
ATOM 2278 C CA . ALA B 1 102 ? 14.594 6.41 -7.969 1 92.06 102 ALA B CA 1
ATOM 2279 C C . ALA B 1 102 ? 14.586 5.781 -6.578 1 92.06 102 ALA B C 1
ATOM 2281 O O . ALA B 1 102 ? 14.352 6.469 -5.578 1 92.06 102 ALA B O 1
ATOM 2282 N N . ALA B 1 103 ? 14.852 4.535 -6.582 1 94.19 103 ALA B N 1
ATOM 2283 C CA . ALA B 1 103 ? 14.883 3.824 -5.305 1 94.19 103 ALA B CA 1
ATOM 2284 C C . ALA B 1 103 ? 15.992 4.363 -4.406 1 94.19 103 ALA B C 1
ATOM 2286 O O . ALA B 1 103 ? 15.773 4.609 -3.217 1 94.19 103 ALA B O 1
ATOM 2287 N N . ALA B 1 104 ? 17.109 4.59 -5.012 1 94.06 104 ALA B N 1
ATOM 2288 C CA . ALA B 1 104 ? 18.234 5.117 -4.254 1 94.06 104 ALA B CA 1
ATOM 2289 C C . ALA B 1 104 ? 17.922 6.508 -3.701 1 94.06 104 ALA B C 1
ATOM 2291 O O . ALA B 1 104 ? 18.125 6.773 -2.514 1 94.06 104 ALA B O 1
ATOM 2292 N N . ALA B 1 105 ? 17.406 7.332 -4.551 1 93 105 ALA B N 1
ATOM 2293 C CA . ALA B 1 105 ? 17.078 8.695 -4.137 1 93 105 ALA B CA 1
ATOM 2294 C C . ALA B 1 105 ? 16.016 8.68 -3.029 1 93 105 ALA B C 1
ATOM 2296 O O . ALA B 1 105 ? 16.125 9.438 -2.059 1 93 105 ALA B O 1
ATOM 2297 N N . GLY B 1 106 ? 15.078 7.859 -3.191 1 93.69 106 GLY B N 1
ATOM 2298 C CA . GLY B 1 106 ? 14.031 7.742 -2.189 1 93.69 106 GLY B CA 1
ATOM 2299 C C . GLY B 1 106 ? 14.547 7.301 -0.833 1 93.69 106 GLY B C 1
ATOM 2300 O O . GLY B 1 106 ? 14.141 7.84 0.197 1 93.69 106 GLY B O 1
ATOM 2301 N N . LEU B 1 107 ? 15.43 6.41 -0.813 1 95.19 107 LEU B N 1
ATOM 2302 C CA . LEU B 1 107 ? 15.969 5.898 0.443 1 95.19 107 LEU B CA 1
ATOM 2303 C C . LEU B 1 107 ? 16.875 6.926 1.109 1 95.19 107 LEU B C 1
ATOM 2305 O O . LEU B 1 107 ? 16.906 7.035 2.338 1 95.19 107 LEU B O 1
ATOM 2309 N N . ILE B 1 108 ? 17.562 7.621 0.318 1 93.94 108 ILE B N 1
ATOM 2310 C CA . ILE B 1 108 ? 18.375 8.703 0.862 1 93.94 108 ILE B CA 1
ATOM 2311 C C . ILE B 1 108 ? 17.484 9.75 1.514 1 93.94 108 ILE B C 1
ATOM 2313 O O . ILE B 1 108 ? 17.734 10.172 2.645 1 93.94 108 ILE B O 1
ATOM 2317 N N . PHE B 1 109 ? 16.484 10.047 0.837 1 93.5 109 PHE B N 1
ATOM 2318 C CA . PHE B 1 109 ? 15.531 11.016 1.356 1 93.5 109 PHE B CA 1
ATOM 2319 C C . PHE B 1 109 ? 14.914 10.523 2.66 1 93.5 109 PHE B C 1
ATOM 2321 O O . PHE B 1 109 ? 14.844 11.273 3.639 1 93.5 109 PHE B O 1
ATOM 2328 N N . ALA B 1 110 ? 14.555 9.336 2.672 1 92.44 110 ALA B N 1
ATOM 2329 C CA . ALA B 1 110 ? 13.875 8.75 3.826 1 92.44 110 ALA B CA 1
ATOM 2330 C C . ALA B 1 110 ? 14.828 8.617 5.008 1 92.44 110 ALA B C 1
ATOM 2332 O O . ALA B 1 110 ? 14.414 8.695 6.164 1 92.44 110 ALA B O 1
ATOM 2333 N N . SER B 1 111 ? 16.094 8.414 4.766 1 92.06 111 SER B N 1
ATOM 2334 C CA . SER B 1 111 ? 17.078 8.164 5.816 1 92.06 111 SER B CA 1
ATOM 2335 C C . SER B 1 111 ? 17.156 9.352 6.777 1 92.06 111 SER B C 1
ATOM 2337 O O . SER B 1 111 ? 17.375 9.164 7.977 1 92.06 111 SER B O 1
ATOM 2339 N N . ALA B 1 112 ? 16.906 10.453 6.293 1 84.62 112 ALA B N 1
ATOM 2340 C CA . ALA B 1 112 ? 17.031 11.672 7.102 1 84.62 112 ALA B CA 1
ATOM 2341 C C . ALA B 1 112 ? 15.734 11.938 7.871 1 84.62 112 ALA B C 1
ATOM 2343 O O . ALA B 1 112 ? 15.734 12.711 8.836 1 84.62 112 ALA B O 1
ATOM 2344 N N . ARG B 1 113 ? 14.773 11.203 7.586 1 84.88 113 ARG B N 1
ATOM 2345 C CA . ARG B 1 113 ? 13.461 11.617 8.078 1 84.88 113 ARG B CA 1
ATOM 2346 C C . ARG B 1 113 ? 12.781 10.484 8.828 1 84.88 113 ARG B C 1
ATOM 2348 O O . ARG B 1 113 ? 11.844 10.719 9.602 1 84.88 113 ARG B O 1
ATOM 2355 N N . CYS B 1 114 ? 13.242 9.312 8.5 1 85.94 114 CYS B N 1
ATOM 2356 C CA . CYS B 1 114 ? 12.633 8.156 9.148 1 85.94 114 CYS B CA 1
ATOM 2357 C C . CYS B 1 114 ? 13.531 7.617 10.258 1 85.94 114 CYS B C 1
ATOM 2359 O O . CYS B 1 114 ? 14.273 6.66 10.047 1 85.94 114 CYS B O 1
ATOM 2361 N N . GLY B 1 115 ? 13.312 8.125 11.43 1 87.19 115 GLY B N 1
ATOM 2362 C CA . GLY B 1 115 ? 14.141 7.727 12.555 1 87.19 115 GLY B CA 1
ATOM 2363 C C . GLY B 1 115 ? 13.914 6.289 12.984 1 87.19 115 GLY B C 1
ATOM 2364 O O . GLY B 1 115 ? 14.766 5.695 13.648 1 87.19 115 GLY B O 1
ATOM 2365 N N . GLU B 1 116 ? 12.938 5.672 12.586 1 88.94 116 GLU B N 1
ATOM 2366 C CA . GLU B 1 116 ? 12.594 4.316 13 1 88.94 116 GLU B CA 1
ATOM 2367 C C . GLU B 1 116 ? 13.344 3.275 12.172 1 88.94 116 GLU B C 1
ATOM 2369 O O . GLU B 1 116 ? 13.281 2.08 12.469 1 88.94 116 GLU B O 1
ATOM 2374 N N . LEU B 1 117 ? 14.047 3.717 11.164 1 93.81 117 LEU B N 1
ATOM 2375 C CA . LEU B 1 117 ? 14.844 2.842 10.312 1 93.81 117 LEU B CA 1
ATOM 2376 C C . LEU B 1 117 ? 16.297 3.291 10.281 1 93.81 117 LEU B C 1
ATOM 2378 O O . LEU B 1 117 ? 16.797 3.756 9.25 1 93.81 117 LEU B O 1
ATOM 2382 N N . PRO B 1 118 ? 16.984 3.029 11.281 1 93.06 118 PRO B N 1
ATOM 2383 C CA . PRO B 1 118 ? 18.375 3.518 11.359 1 93.06 118 PRO B CA 1
ATOM 2384 C C . PRO B 1 118 ? 19.281 2.895 10.297 1 93.06 118 PRO B C 1
ATOM 2386 O O . PRO B 1 118 ? 20.281 3.498 9.906 1 93.06 118 PRO B O 1
ATOM 2389 N N . GLU B 1 119 ? 18.953 1.672 9.82 1 94.75 119 GLU B N 1
ATOM 2390 C CA . GLU B 1 119 ? 19.734 1.003 8.789 1 94.75 119 GLU B CA 1
ATOM 2391 C C . GLU B 1 119 ? 19.844 1.859 7.527 1 94.75 119 GLU B C 1
ATOM 2393 O O . GLU B 1 119 ? 20.797 1.739 6.766 1 94.75 119 GLU B O 1
ATOM 2398 N N . LEU B 1 120 ? 18.844 2.738 7.387 1 94.69 120 LEU B N 1
ATOM 2399 C CA . LEU B 1 120 ? 18.812 3.557 6.18 1 94.69 120 LEU B CA 1
ATOM 2400 C C . LEU B 1 120 ? 19.922 4.602 6.199 1 94.69 120 LEU B C 1
ATOM 2402 O O . LEU B 1 120 ? 20.391 5.043 5.145 1 94.69 120 LEU B O 1
ATOM 2406 N N . LEU B 1 121 ? 20.344 4.953 7.371 1 93 121 LEU B N 1
ATOM 2407 C CA . LEU B 1 121 ? 21.422 5.918 7.469 1 93 121 LEU B CA 1
ATOM 2408 C C . LEU B 1 121 ? 22.719 5.34 6.895 1 93 121 LEU B C 1
ATOM 2410 O O . LEU B 1 121 ? 23.406 6.008 6.125 1 93 121 LEU B O 1
ATOM 2414 N N . ASP B 1 122 ? 22.984 4.113 7.297 1 95.06 122 ASP B N 1
ATOM 2415 C CA . ASP B 1 122 ? 24.172 3.441 6.758 1 95.06 122 ASP B CA 1
ATOM 2416 C C . ASP B 1 122 ? 24.016 3.188 5.258 1 95.06 122 ASP B C 1
ATOM 2418 O O . ASP B 1 122 ? 24.984 3.32 4.504 1 95.06 122 ASP B O 1
ATOM 2422 N N . ALA B 1 123 ? 22.859 2.803 4.852 1 96.62 123 ALA B N 1
ATOM 2423 C CA . ALA B 1 123 ? 22.594 2.58 3.43 1 96.62 123 ALA B CA 1
ATOM 2424 C C . ALA B 1 123 ? 22.812 3.859 2.627 1 96.62 123 ALA B C 1
ATOM 2426 O O . ALA B 1 123 ? 23.359 3.816 1.519 1 96.62 123 ALA B O 1
ATOM 2427 N N . ARG B 1 124 ? 22.422 4.961 3.244 1 94.81 124 ARG B N 1
ATOM 2428 C CA . ARG B 1 124 ? 22.609 6.258 2.594 1 94.81 124 ARG B CA 1
ATOM 2429 C C . ARG B 1 124 ? 24.078 6.527 2.293 1 94.81 124 ARG B C 1
ATOM 2431 O O . ARG B 1 124 ? 24.422 6.996 1.205 1 94.81 124 ARG B O 1
ATOM 2438 N N . ALA B 1 125 ? 24.875 6.238 3.242 1 94.69 125 ALA B N 1
ATOM 2439 C CA . ALA B 1 125 ? 26.312 6.473 3.066 1 94.69 125 ALA B CA 1
ATOM 2440 C C . ALA B 1 125 ? 26.844 5.691 1.874 1 94.69 125 ALA B C 1
ATOM 2442 O O . ALA B 1 125 ? 27.609 6.223 1.069 1 94.69 125 ALA B O 1
ATOM 2443 N N . ILE B 1 126 ? 26.422 4.488 1.734 1 94.69 126 ILE B N 1
ATOM 2444 C CA . ILE B 1 126 ? 26.875 3.635 0.64 1 94.69 126 ILE B CA 1
ATOM 2445 C C . ILE B 1 126 ? 26.328 4.156 -0.683 1 94.69 126 ILE B C 1
ATOM 2447 O O . ILE B 1 126 ? 27.047 4.266 -1.67 1 94.69 126 ILE B O 1
ATOM 2451 N N . LEU B 1 127 ? 25.094 4.531 -0.679 1 94.06 127 LEU B N 1
ATOM 2452 C CA . LEU B 1 127 ? 24.469 5.027 -1.894 1 94.06 127 LEU B CA 1
ATOM 2453 C C . LEU B 1 127 ? 25.078 6.359 -2.322 1 94.06 127 LEU B C 1
ATOM 2455 O O . LEU B 1 127 ? 25.281 6.594 -3.516 1 94.06 127 LEU B O 1
ATOM 2459 N N . ALA B 1 128 ? 25.328 7.141 -1.334 1 91.81 128 ALA B N 1
ATOM 2460 C CA . ALA B 1 128 ? 25.969 8.422 -1.631 1 91.81 128 ALA B CA 1
ATOM 2461 C C . ALA B 1 128 ? 27.344 8.219 -2.26 1 91.81 128 ALA B C 1
ATOM 2463 O O . ALA B 1 128 ? 27.734 8.945 -3.182 1 91.81 128 ALA B O 1
ATOM 2464 N N . SER B 1 129 ? 28.062 7.297 -1.757 1 91.94 129 SER B N 1
ATOM 2465 C CA . SER B 1 129 ? 29.375 6.996 -2.305 1 91.94 129 SER B CA 1
ATOM 2466 C C . SER B 1 129 ? 29.281 6.473 -3.732 1 91.94 129 SER B C 1
ATOM 2468 O O . SER B 1 129 ? 30.141 6.77 -4.57 1 91.94 129 SER B O 1
ATOM 2470 N N . LYS B 1 130 ? 28.219 5.789 -4.059 1 90.56 130 LYS B N 1
ATOM 2471 C CA . LYS B 1 130 ? 28.062 5.152 -5.363 1 90.56 130 LYS B CA 1
ATOM 2472 C C . LYS B 1 130 ? 27.547 6.148 -6.398 1 90.56 130 LYS B C 1
ATOM 2474 O O . LYS B 1 130 ? 27.969 6.125 -7.555 1 90.56 130 LYS B O 1
ATOM 2479 N N . PHE B 1 131 ? 26.688 6.977 -5.98 1 91 131 PHE B N 1
ATOM 2480 C CA . PHE B 1 131 ? 26 7.82 -6.953 1 91 131 PHE B CA 1
ATOM 2481 C C . PHE B 1 131 ? 26.562 9.234 -6.93 1 91 131 PHE B C 1
ATOM 2483 O O . PHE B 1 131 ? 26.312 10.023 -7.848 1 91 131 PHE B O 1
ATOM 2490 N N . GLY B 1 132 ? 27.281 9.555 -5.879 1 90.81 132 GLY B N 1
ATOM 2491 C CA . GLY B 1 132 ? 27.953 10.844 -5.832 1 90.81 132 GLY B CA 1
ATOM 2492 C C . GLY B 1 132 ? 27.25 11.852 -4.957 1 90.81 132 GLY B C 1
ATOM 2493 O O . GLY B 1 132 ? 26.062 11.703 -4.664 1 90.81 132 GLY B O 1
ATOM 2494 N N . ARG B 1 133 ? 27.969 12.898 -4.738 1 88.94 133 ARG B N 1
ATOM 2495 C CA . ARG B 1 133 ? 27.516 13.898 -3.783 1 88.94 133 ARG B CA 1
ATOM 2496 C C . ARG B 1 133 ? 26.375 14.734 -4.355 1 88.94 133 ARG B C 1
ATOM 2498 O O . ARG B 1 133 ? 25.469 15.117 -3.633 1 88.94 133 ARG B O 1
ATOM 2505 N N . GLU B 1 134 ? 26.422 15 -5.551 1 89.5 134 GLU B N 1
ATOM 2506 C CA . GLU B 1 134 ? 25.375 15.797 -6.176 1 89.5 134 GLU B CA 1
ATOM 2507 C C . GLU B 1 134 ? 24.047 15.055 -6.164 1 89.5 134 GLU B C 1
ATOM 2509 O O . GLU B 1 134 ? 23 15.648 -5.914 1 89.5 134 GLU B O 1
ATOM 2514 N N . PHE B 1 135 ? 24.125 13.797 -6.422 1 90.31 135 PHE B N 1
ATOM 2515 C CA . PHE B 1 135 ? 22.953 12.938 -6.367 1 90.31 135 PHE B CA 1
ATOM 2516 C C . PHE B 1 135 ? 22.375 12.898 -4.957 1 90.31 135 PHE B C 1
ATOM 2518 O O . PHE B 1 135 ? 21.156 13.023 -4.77 1 90.31 135 PHE B O 1
ATOM 2525 N N . GLU B 1 136 ? 23.203 12.75 -4.016 1 91.19 136 GLU B N 1
ATOM 2526 C CA . GLU B 1 136 ? 22.781 12.719 -2.619 1 91.19 136 GLU B CA 1
ATOM 2527 C C . GLU B 1 136 ? 22.094 14.023 -2.219 1 91.19 136 GLU B C 1
ATOM 2529 O O . GLU B 1 136 ? 21.047 14 -1.565 1 91.19 136 GLU B O 1
ATOM 2534 N N . ARG B 1 137 ? 22.672 15.102 -2.598 1 90.88 137 ARG B N 1
ATOM 2535 C CA . ARG B 1 137 ? 22.125 16.422 -2.264 1 90.88 137 ARG B CA 1
ATOM 2536 C C . ARG B 1 137 ? 20.734 16.594 -2.869 1 90.88 137 ARG B C 1
ATOM 2538 O O . ARG B 1 137 ? 19.812 17.031 -2.188 1 90.88 137 ARG B O 1
ATOM 2545 N N . ALA B 1 138 ? 20.609 16.281 -4.082 1 89.62 138 ALA B N 1
ATOM 2546 C CA . ALA B 1 138 ? 19.328 16.391 -4.77 1 89.62 138 ALA B CA 1
ATOM 2547 C C . ALA B 1 138 ? 18.266 15.508 -4.102 1 89.62 138 ALA B C 1
ATOM 2549 O O . ALA B 1 138 ? 17.109 15.922 -3.949 1 89.62 138 ALA B O 1
ATOM 2550 N N . ALA B 1 139 ? 18.641 14.336 -3.705 1 90.25 139 ALA B N 1
ATOM 2551 C CA . ALA B 1 139 ? 17.734 13.391 -3.053 1 90.25 139 ALA B CA 1
ATOM 2552 C C . ALA B 1 139 ? 17.281 13.914 -1.69 1 90.25 139 ALA B C 1
ATOM 2554 O O . ALA B 1 139 ? 16.109 13.805 -1.33 1 90.25 139 ALA B O 1
ATOM 2555 N N . LYS B 1 140 ? 18.172 14.516 -0.996 1 87.75 140 LYS B N 1
ATOM 2556 C CA . LYS B 1 140 ? 17.875 15.039 0.337 1 87.75 140 LYS B CA 1
ATOM 2557 C C . LYS B 1 140 ? 16.891 16.203 0.272 1 87.75 140 LYS B C 1
ATOM 2559 O O . LYS B 1 140 ? 16.078 16.391 1.189 1 87.75 140 LYS B O 1
ATOM 2564 N N . GLU B 1 141 ? 16.938 16.922 -0.774 1 85 141 GLU B N 1
ATOM 2565 C CA . GLU B 1 141 ? 16.062 18.062 -0.944 1 85 141 GLU B CA 1
ATOM 2566 C C . GLU B 1 141 ? 14.672 17.641 -1.424 1 85 141 GLU B C 1
ATOM 2568 O O . GLU B 1 141 ? 13.727 18.422 -1.399 1 85 141 GLU B O 1
ATOM 2573 N N . GLY B 1 142 ? 14.547 16.484 -1.683 1 77.38 142 GLY B N 1
ATOM 2574 C CA . GLY B 1 142 ? 13.258 15.938 -2.082 1 77.38 142 GLY B CA 1
ATOM 2575 C C . GLY B 1 142 ? 12.805 16.422 -3.447 1 77.38 142 GLY B C 1
ATOM 2576 O O . GLY B 1 142 ? 11.609 16.625 -3.674 1 77.38 142 GLY B O 1
ATOM 2577 N N . SER B 1 143 ? 13.695 16.766 -4.211 1 74.44 143 SER B N 1
ATOM 2578 C CA . SER B 1 143 ? 13.281 17.188 -5.547 1 74.44 143 SER B CA 1
ATOM 2579 C C . SER B 1 143 ? 12.305 16.188 -6.16 1 74.44 143 SER B C 1
ATOM 2581 O O . SER B 1 143 ? 12.602 14.984 -6.234 1 74.44 143 SER B O 1
ATOM 2583 N N . GLN B 1 144 ? 11.125 16.672 -6.414 1 65.5 144 GLN B N 1
ATOM 2584 C CA . GLN B 1 144 ? 10.047 15.844 -6.938 1 65.5 144 GLN B CA 1
ATOM 2585 C C . GLN B 1 144 ? 10.477 15.109 -8.203 1 65.5 144 GLN B C 1
ATOM 2587 O O . GLN B 1 144 ? 9.859 14.125 -8.602 1 65.5 144 GLN B O 1
ATOM 2592 N N . ALA B 1 145 ? 11.508 15.5 -8.695 1 67.31 145 ALA B N 1
ATOM 2593 C CA . ALA B 1 145 ? 12.055 14.836 -9.883 1 67.31 145 ALA B CA 1
ATOM 2594 C C . ALA B 1 145 ? 12.734 13.523 -9.508 1 67.31 145 ALA B C 1
ATOM 2596 O O . ALA B 1 145 ? 12.875 12.633 -10.352 1 67.31 145 ALA B O 1
ATOM 2597 N N . VAL B 1 146 ? 12.891 13.445 -8.25 1 70.88 146 VAL B N 1
ATOM 2598 C CA . VAL B 1 146 ? 13.766 12.32 -7.918 1 70.88 146 VAL B CA 1
ATOM 2599 C C . VAL B 1 146 ? 13.086 11.43 -6.879 1 70.88 146 VAL B C 1
ATOM 2601 O O . VAL B 1 146 ? 13.234 10.211 -6.906 1 70.88 146 VAL B O 1
ATOM 2604 N N . VAL B 1 147 ? 12.25 12.109 -6.039 1 80.62 147 VAL B N 1
ATOM 2605 C CA . VAL B 1 147 ? 11.664 11.352 -4.941 1 80.62 147 VAL B CA 1
ATOM 2606 C C . VAL B 1 147 ? 10.141 11.32 -5.094 1 80.62 147 VAL B C 1
ATOM 2608 O O . VAL B 1 147 ? 9.523 12.336 -5.441 1 80.62 147 VAL B O 1
ATOM 2611 N N . ASN B 1 148 ? 9.539 10.172 -4.867 1 81.19 148 ASN B N 1
ATOM 2612 C CA . ASN B 1 148 ? 8.094 9.992 -4.91 1 81.19 148 ASN B CA 1
ATOM 2613 C C . ASN B 1 148 ? 7.375 10.992 -4.012 1 81.19 148 ASN B C 1
ATOM 2615 O O . ASN B 1 148 ? 7.688 11.102 -2.824 1 81.19 148 ASN B O 1
ATOM 2619 N N . PRO B 1 149 ? 6.426 11.688 -4.59 1 78.25 149 PRO B N 1
ATOM 2620 C CA . PRO B 1 149 ? 5.723 12.727 -3.83 1 78.25 149 PRO B CA 1
ATOM 2621 C C . PRO B 1 149 ? 5.059 12.18 -2.568 1 78.25 149 PRO B C 1
ATOM 2623 O O . PRO B 1 149 ? 4.941 12.898 -1.57 1 78.25 149 PRO B O 1
ATOM 2626 N N . THR B 1 150 ? 4.613 10.945 -2.615 1 78.44 150 THR B N 1
ATOM 2627 C CA . THR B 1 150 ? 3.977 10.336 -1.45 1 78.44 150 THR B CA 1
ATOM 2628 C C . THR B 1 150 ? 4.961 10.227 -0.29 1 78.44 150 THR B C 1
ATOM 2630 O O . THR B 1 150 ? 4.598 10.461 0.865 1 78.44 150 THR B O 1
ATOM 2633 N N . VAL B 1 151 ? 6.141 9.945 -0.591 1 81.31 151 VAL B N 1
ATOM 2634 C CA . VAL B 1 151 ? 7.176 9.812 0.43 1 81.31 151 VAL B CA 1
ATOM 2635 C C . VAL B 1 151 ? 7.527 11.188 0.984 1 81.31 151 VAL B C 1
ATOM 2637 O O . VAL B 1 151 ? 7.695 11.359 2.195 1 81.31 151 VAL B O 1
ATOM 2640 N N . VAL B 1 152 ? 7.5 12.141 0.137 1 76.62 152 VAL B N 1
ATOM 2641 C CA . VAL B 1 152 ? 7.832 13.5 0.524 1 76.62 152 VAL B CA 1
ATOM 2642 C C . VAL B 1 152 ? 6.734 14.07 1.42 1 76.62 152 VAL B C 1
ATOM 2644 O O . VAL B 1 152 ? 7.02 14.758 2.404 1 76.62 152 VAL B O 1
ATOM 2647 N N . SER B 1 153 ? 5.559 13.719 1.158 1 76.12 153 SER B N 1
ATOM 2648 C CA . SER B 1 153 ? 4.414 14.328 1.829 1 76.12 153 SER B CA 1
ATOM 2649 C C . SER B 1 153 ? 4.137 13.656 3.17 1 76.12 153 SER B C 1
ATOM 2651 O O . SER B 1 153 ? 3.459 14.219 4.027 1 76.12 153 SER B O 1
ATOM 2653 N N . ALA B 1 154 ? 4.551 12.484 3.291 1 70.5 154 ALA B N 1
ATOM 2654 C CA . ALA B 1 154 ? 4.297 11.766 4.535 1 70.5 154 ALA B CA 1
ATOM 2655 C C . ALA B 1 154 ? 5.141 12.328 5.676 1 70.5 154 ALA B C 1
ATOM 2657 O O . ALA B 1 154 ? 6.324 12 5.797 1 70.5 154 ALA B O 1
ATOM 2658 N N . GLU B 1 155 ? 4.586 13.445 6.367 1 57.03 155 GLU B N 1
ATOM 2659 C CA . GLU B 1 155 ? 5.215 14.25 7.418 1 57.03 155 GLU B CA 1
ATOM 2660 C C . GLU B 1 155 ? 5.938 13.359 8.43 1 57.03 155 GLU B C 1
ATOM 2662 O O . GLU B 1 155 ? 6.945 13.766 9.016 1 57.03 155 GLU B O 1
ATOM 2667 N N . VAL B 1 156 ? 5.254 12.383 9 1 51.16 156 VAL B N 1
ATOM 2668 C CA . VAL B 1 156 ? 5.816 11.586 10.094 1 51.16 156 VAL B CA 1
ATOM 2669 C C . VAL B 1 156 ? 7.207 11.086 9.703 1 51.16 156 VAL B C 1
ATOM 2671 O O . VAL B 1 156 ? 8.086 10.961 10.555 1 51.16 156 VAL B O 1
ATOM 2674 N N . ILE B 1 157 ? 7.336 10.688 8.328 1 51.16 157 ILE B N 1
ATOM 2675 C CA . ILE B 1 157 ? 8.758 10.367 8.234 1 51.16 157 ILE B CA 1
ATOM 2676 C C . ILE B 1 157 ? 9.578 11.492 8.859 1 51.16 157 ILE B C 1
ATOM 2678 O O . ILE B 1 157 ? 10.648 11.242 9.43 1 51.16 157 ILE B O 1
ATOM 2682 N N . GLY B 1 158 ? 9.023 12.633 9 1 47.25 158 GLY B N 1
ATOM 2683 C CA . GLY B 1 158 ? 9.75 13.758 9.562 1 47.25 158 GLY B CA 1
ATOM 2684 C C . GLY B 1 158 ? 9.492 13.953 11.039 1 47.25 158 GLY B C 1
ATOM 2685 O O . GLY B 1 158 ? 10.398 14.344 11.789 1 47.25 158 GLY B O 1
ATOM 2686 N N . ARG B 1 159 ? 8.227 13.922 11.461 1 46.72 159 ARG B N 1
ATOM 2687 C CA . ARG B 1 159 ? 7.918 14.398 12.805 1 46.72 159 ARG B CA 1
ATOM 2688 C C . ARG B 1 159 ? 8.477 13.453 13.859 1 46.72 159 ARG B C 1
ATOM 2690 O O . ARG B 1 159 ? 8.859 13.891 14.945 1 4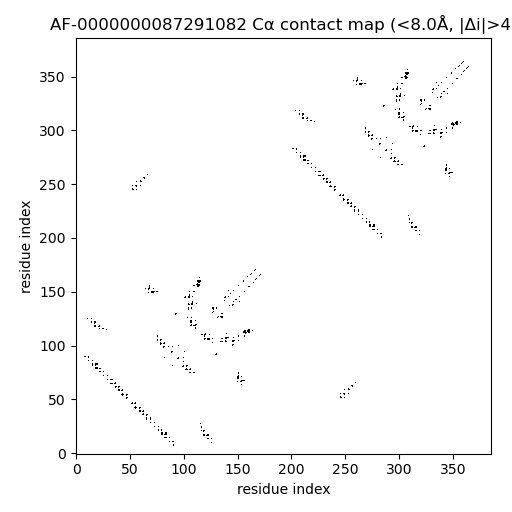6.72 159 ARG B O 1
ATOM 2697 N N . GLU B 1 160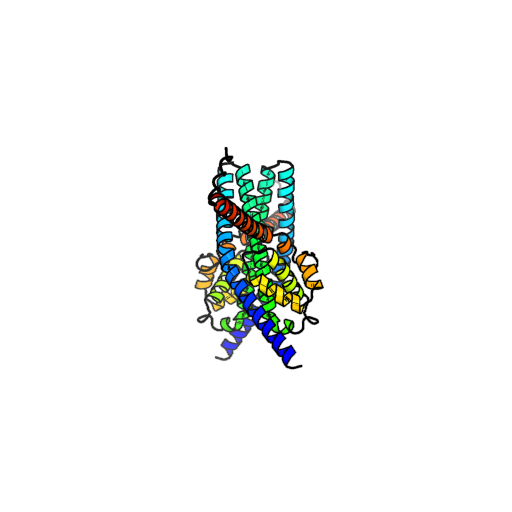 ? 8.242 12.148 13.531 1 44.97 160 GLU B N 1
ATOM 2698 C CA . GLU B 1 160 ? 8.75 11.266 14.578 1 44.97 160 GLU B CA 1
ATOM 2699 C C . GL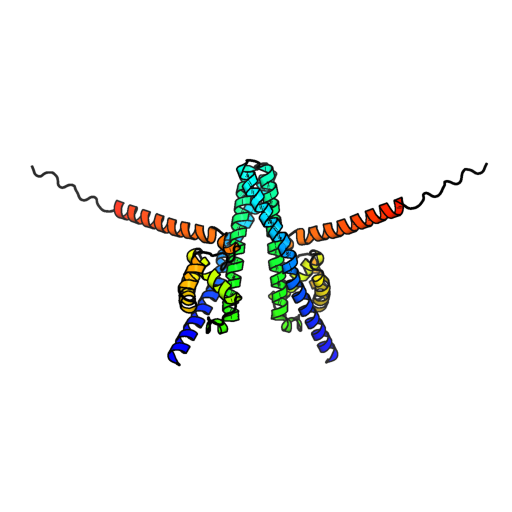U B 1 160 ? 10.258 11.398 14.734 1 44.97 160 GLU B C 1
ATOM 2701 O O . GLU B 1 160 ? 10.82 11.016 15.758 1 44.97 160 GLU B O 1
ATOM 2706 N N . GLY B 1 161 ? 10.805 11.641 13.656 1 41.5 161 GLY B N 1
ATOM 2707 C CA . GLY B 1 161 ? 12.219 11.914 13.812 1 41.5 161 GLY B CA 1
ATOM 2708 C C . GLY B 1 161 ? 12.5 13.102 14.719 1 41.5 161 GLY B C 1
ATOM 2709 O O . GLY B 1 161 ? 13.492 13.102 15.461 1 41.5 161 GLY B O 1
ATOM 2710 N N . GLU B 1 162 ? 11.648 14.078 14.539 1 38.5 162 GLU B N 1
ATOM 2711 C CA . GLU B 1 162 ? 11.852 15.258 15.367 1 38.5 162 GLU B CA 1
ATOM 2712 C C . GLU B 1 162 ? 11.445 15 16.812 1 38.5 162 GLU B C 1
ATOM 2714 O O . GLU B 1 162 ? 12 15.594 17.734 1 38.5 162 GLU B O 1
ATOM 2719 N N . ARG B 1 163 ? 10.422 14.312 16.969 1 38.94 163 ARG B N 1
ATOM 2720 C CA . ARG B 1 163 ? 10.055 14.055 18.359 1 38.94 163 ARG B CA 1
ATOM 2721 C C . ARG B 1 163 ? 11.117 13.219 19.062 1 38.94 163 ARG B C 1
ATOM 2723 O O . ARG B 1 163 ? 11.359 13.391 20.266 1 38.94 163 ARG B O 1
ATOM 2730 N N . GLY B 1 164 ? 11.461 12.266 18.234 1 37.72 164 GLY B N 1
ATOM 2731 C CA . GLY B 1 164 ? 12.539 11.516 18.844 1 37.72 164 GLY B CA 1
ATOM 2732 C C . GLY B 1 164 ? 13.773 12.352 19.125 1 37.72 164 GLY B C 1
ATOM 2733 O O . GLY B 1 164 ? 14.461 12.133 20.125 1 37.72 164 GLY B O 1
ATOM 2734 N N . ALA B 1 165 ? 14.039 13.18 18.188 1 37.12 165 ALA B N 1
ATOM 2735 C CA . ALA B 1 165 ? 15.164 14.078 18.422 1 37.12 165 ALA B CA 1
ATOM 2736 C C . ALA B 1 165 ? 14.844 15.102 19.5 1 37.12 165 ALA B C 1
ATOM 2738 O O . ALA B 1 165 ? 15.719 15.469 20.297 1 37.12 165 ALA B O 1
ATOM 2739 N N . ALA B 1 166 ? 13.625 15.586 19.516 1 40.53 166 ALA B N 1
ATOM 2740 C CA . ALA B 1 166 ? 13.25 16.562 20.531 1 40.53 166 ALA B CA 1
ATOM 2741 C C . ALA B 1 166 ? 13.195 15.906 21.906 1 40.53 166 ALA B C 1
ATOM 2743 O O . ALA B 1 166 ? 13.547 16.531 22.922 1 40.53 166 ALA B O 1
ATOM 2744 N N . GLU B 1 167 ? 12.625 14.758 21.859 1 40.62 167 GLU B N 1
ATOM 2745 C CA . GLU B 1 167 ? 12.609 14.062 23.141 1 40.62 167 GLU B CA 1
ATOM 2746 C C . GLU B 1 167 ? 14.023 13.711 23.609 1 40.62 167 GLU B C 1
ATOM 2748 O O . GLU B 1 167 ? 14.32 13.758 24.797 1 40.62 167 GLU B O 1
ATOM 2753 N N . GLU B 1 168 ? 14.711 13.375 22.594 1 42.44 168 GLU B N 1
ATOM 2754 C CA . GLU B 1 168 ? 16.109 13.141 22.953 1 42.44 168 GLU B CA 1
ATOM 2755 C C . GLU B 1 168 ? 16.797 14.438 23.391 1 42.44 168 GLU B C 1
ATOM 2757 O O . GLU B 1 168 ? 17.578 14.445 24.344 1 42.44 168 GLU B O 1
ATOM 2762 N N . VAL B 1 169 ? 16.469 15.508 22.641 1 44 169 VAL B N 1
ATOM 2763 C CA . VAL B 1 169 ? 17.031 16.797 23.016 1 44 169 VAL B CA 1
ATOM 2764 C C . VAL B 1 169 ? 16.422 17.281 24.328 1 44 169 VAL B C 1
ATOM 2766 O O . VAL B 1 169 ? 17.125 17.797 25.203 1 44 169 VAL B O 1
ATOM 2769 N N . GLY B 1 170 ? 15.117 16.969 24.422 1 42.56 170 GLY B N 1
ATOM 2770 C CA . GLY B 1 170 ? 14.445 17.344 25.641 1 42.56 170 GLY B CA 1
ATOM 2771 C C . GLY B 1 170 ? 14.867 16.516 26.844 1 42.56 170 GLY B C 1
ATOM 2772 O O . GLY B 1 170 ? 14.992 17.047 27.953 1 42.56 170 GLY B O 1
ATOM 2773 N N . GLN B 1 171 ? 15.008 15.242 26.562 1 46.44 171 GLN B N 1
ATOM 2774 C CA . GLN B 1 171 ? 15.508 14.383 27.625 1 46.44 171 GLN B CA 1
ATOM 2775 C C . GLN B 1 171 ? 16.969 14.68 27.938 1 46.44 171 GLN B C 1
ATOM 2777 O O . GLN B 1 171 ? 17.391 14.609 29.094 1 46.44 171 GLN B O 1
ATOM 2782 N N . GLY B 1 172 ? 17.594 14.898 26.859 1 45.38 172 GLY B N 1
ATOM 2783 C CA . GLY B 1 172 ? 18.984 15.242 27.047 1 45.38 172 GLY B CA 1
ATOM 2784 C C . GLY B 1 172 ? 19.188 16.547 27.797 1 45.38 172 GLY B C 1
ATOM 2785 O O . GLY B 1 172 ? 20.078 16.641 28.656 1 45.38 172 GLY B O 1
ATOM 2786 N N . ASP B 1 173 ? 18.281 17.5 27.484 1 46.09 173 ASP B N 1
ATOM 2787 C CA . ASP B 1 173 ? 18.359 18.797 28.156 1 46.09 173 ASP B CA 1
ATOM 2788 C C . ASP B 1 173 ? 17.875 18.672 29.609 1 46.09 173 ASP B C 1
ATOM 2790 O O . ASP B 1 173 ? 18.422 19.312 30.5 1 46.09 173 ASP B O 1
ATOM 2794 N N . ARG B 1 174 ? 16.859 17.859 29.844 1 48.72 174 ARG B N 1
ATOM 2795 C CA . ARG B 1 174 ? 16.344 17.656 31.203 1 48.72 174 ARG B CA 1
ATOM 2796 C C . ARG B 1 174 ? 17.375 16.922 32.062 1 48.72 174 ARG B C 1
ATOM 2798 O O . ARG B 1 174 ? 17.469 17.188 33.281 1 48.72 174 ARG B O 1
ATOM 2805 N N . ARG B 1 175 ? 18 16.078 31.406 1 47.62 175 ARG B N 1
ATOM 2806 C CA . ARG B 1 175 ? 19.047 15.367 32.125 1 47.62 175 ARG B CA 1
ATOM 2807 C C . ARG B 1 175 ? 20.188 16.297 32.531 1 47.62 175 ARG B C 1
ATOM 2809 O O . ARG B 1 175 ? 20.734 16.188 33.625 1 47.62 175 ARG B O 1
ATOM 2816 N N . ARG B 1 176 ? 20.453 17.141 31.562 1 45.91 176 ARG B N 1
ATOM 2817 C CA . ARG B 1 176 ? 21.5 18.109 31.844 1 45.91 176 ARG B CA 1
ATOM 2818 C C . ARG B 1 176 ? 21.062 19.078 32.938 1 45.91 176 ARG B C 1
ATOM 2820 O O . ARG B 1 176 ? 21.859 19.422 33.812 1 45.91 176 ARG B O 1
ATOM 2827 N N . GLU B 1 177 ? 19.812 19.438 32.844 1 50.12 177 GLU B N 1
ATOM 2828 C CA . GLU B 1 177 ? 19.266 20.344 33.844 1 50.12 177 GLU B CA 1
ATOM 2829 C C . GLU B 1 177 ? 19.188 19.672 35.219 1 50.12 177 GLU B C 1
ATOM 2831 O O . GLU B 1 177 ? 19.469 20.281 36.25 1 50.12 177 GLU B O 1
ATOM 2836 N N . ARG B 1 178 ? 18.812 18.406 35.219 1 50.5 178 ARG B N 1
ATOM 2837 C CA . ARG B 1 178 ? 18.734 17.641 36.469 1 50.5 178 ARG B CA 1
ATOM 2838 C C . ARG B 1 178 ? 20.125 17.391 37.031 1 50.5 178 ARG B C 1
ATOM 2840 O O . ARG B 1 178 ? 20.328 17.391 38.25 1 50.5 178 ARG B O 1
ATOM 2847 N N . HIS B 1 179 ? 21.062 17.125 36.062 1 49.91 179 HIS B N 1
ATOM 2848 C CA . HIS B 1 179 ? 22.438 16.906 36.469 1 49.91 179 HIS B CA 1
ATOM 2849 C C . HIS B 1 179 ? 23.047 18.188 37.031 1 49.91 179 HIS B C 1
ATOM 2851 O O . HIS B 1 179 ? 23.766 18.156 38.031 1 49.91 179 HIS B O 1
ATOM 2857 N N . LEU B 1 180 ? 22.656 19.344 36.344 1 50.59 180 LEU B N 1
ATOM 2858 C CA . LEU B 1 180 ? 23.188 20.625 36.812 1 50.59 180 LEU B CA 1
ATOM 2859 C C . LEU B 1 180 ? 22.531 21.047 38.125 1 50.59 180 LEU B C 1
ATOM 2861 O O . LEU B 1 180 ? 23.156 21.703 38.938 1 50.59 180 LEU B O 1
ATOM 2865 N N . ALA B 1 181 ? 21.25 20.672 38.281 1 52.38 181 ALA B N 1
ATOM 2866 C CA . ALA B 1 181 ? 20.5 21.031 39.469 1 52.38 181 ALA B CA 1
ATOM 2867 C C . ALA B 1 181 ? 21.031 20.281 40.688 1 52.38 181 ALA B C 1
ATOM 2869 O O . ALA B 1 181 ? 20.766 20.672 41.844 1 52.38 181 ALA B O 1
ATOM 2870 N N . ARG B 1 182 ? 21.688 19.094 40.438 1 51.16 182 ARG B N 1
ATOM 2871 C CA . ARG B 1 182 ? 22.203 18.266 41.5 1 51.16 182 ARG B CA 1
ATOM 2872 C C . ARG B 1 182 ? 23.625 18.703 41.875 1 51.16 182 ARG B C 1
ATOM 2874 O O . ARG B 1 182 ? 24.266 18.062 42.719 1 51.16 182 ARG B O 1
ATOM 2881 N N . LEU B 1 183 ? 24.141 19.562 41.031 1 45.56 183 LEU B N 1
ATOM 2882 C CA . LEU B 1 183 ? 25.484 20 41.375 1 45.56 183 LEU B CA 1
ATOM 2883 C C . LEU B 1 183 ? 25.484 20.812 42.656 1 45.56 183 LEU B C 1
ATOM 2885 O O . LEU B 1 183 ? 24.594 21.641 42.875 1 45.56 183 LEU B O 1
ATOM 2889 N N . PRO B 1 184 ? 26.125 20.328 43.656 1 48.5 184 PRO B N 1
ATOM 2890 C CA . PRO B 1 184 ? 26.141 20.984 44.969 1 48.5 184 PRO B CA 1
ATOM 2891 C C . PRO B 1 184 ? 26.484 22.469 44.875 1 48.5 184 PRO B C 1
ATOM 2893 O O . PRO B 1 184 ? 27.266 22.875 44 1 48.5 184 PRO B O 1
ATOM 2896 N N . ARG B 1 185 ? 25.578 23.391 45.125 1 48.06 185 ARG B N 1
ATOM 2897 C CA . ARG B 1 185 ? 25.781 24.828 45.188 1 48.06 185 ARG B CA 1
ATOM 2898 C C . ARG B 1 185 ? 27.016 25.172 46.031 1 48.06 185 ARG B C 1
ATOM 2900 O O . ARG B 1 185 ? 27.219 24.594 47.094 1 48.06 185 ARG B O 1
ATOM 2907 N N . ARG B 1 186 ? 28.109 25.516 45.531 1 47.19 186 ARG B N 1
ATOM 2908 C CA . ARG B 1 186 ? 29.312 25.906 46.25 1 47.19 186 ARG B CA 1
ATOM 2909 C C . ARG B 1 186 ? 28.984 26.938 47.312 1 47.19 186 ARG B C 1
ATOM 2911 O O . ARG B 1 186 ? 28.266 27.906 47.062 1 47.19 186 ARG B O 1
ATOM 2918 N N . PRO B 1 187 ? 29.188 26.594 48.594 1 48.16 187 PRO B N 1
ATOM 2919 C CA . PRO B 1 187 ? 28.922 27.516 49.719 1 48.16 187 PRO B CA 1
ATOM 2920 C C . PRO B 1 187 ? 29.531 28.891 49.5 1 48.16 187 PRO B C 1
ATOM 2922 O O . PRO B 1 187 ? 30.562 29.031 48.844 1 48.16 187 PRO B O 1
ATOM 2925 N N . ARG B 1 188 ? 28.703 29.922 49.312 1 46.72 188 ARG B N 1
ATOM 2926 C CA . ARG B 1 188 ? 29.125 31.312 49.188 1 46.72 188 ARG B CA 1
ATOM 2927 C C . ARG B 1 188 ? 30.094 31.688 50.312 1 46.72 188 ARG B C 1
ATOM 2929 O O . ARG B 1 188 ? 29.828 31.391 51.5 1 46.72 188 ARG B O 1
ATOM 2936 N N . ARG B 1 189 ? 31.391 31.609 50.125 1 47.16 189 ARG B N 1
ATOM 2937 C CA . ARG B 1 189 ? 32.406 32.094 51.062 1 47.16 189 ARG B CA 1
ATOM 2938 C C . ARG B 1 189 ? 31.984 33.438 51.656 1 47.16 189 ARG B C 1
ATOM 2940 O O . ARG B 1 189 ? 31.547 34.312 50.938 1 47.16 189 ARG B O 1
ATOM 2947 N N . GLY B 1 190 ? 31.438 33.406 52.875 1 42.19 190 GLY B N 1
ATOM 2948 C CA . GLY B 1 190 ? 31.109 34.562 53.688 1 42.19 190 GLY B CA 1
ATOM 2949 C C . GLY B 1 190 ? 32.156 35.656 53.625 1 42.19 190 GLY B C 1
ATOM 2950 O O . GLY B 1 190 ? 33.281 35.406 53.219 1 42.19 190 GLY B O 1
ATOM 2951 N N . PRO B 1 191 ? 31.766 36.844 53.344 1 48.91 191 PRO B N 1
ATOM 2952 C CA . PRO B 1 191 ? 32.688 38 53.312 1 48.91 191 PRO B CA 1
ATOM 2953 C C . PRO B 1 191 ? 33.656 38 54.531 1 48.91 191 PRO B C 1
ATOM 2955 O O . PRO B 1 191 ? 33.312 37.438 55.562 1 48.91 191 PRO B O 1
ATOM 2958 N N . SER B 1 192 ? 34.938 37.656 54.406 1 43.94 192 SER B N 1
ATOM 2959 C CA . SER B 1 192 ? 35.906 37.906 55.438 1 43.94 192 SER B CA 1
ATOM 2960 C C . SER B 1 192 ? 35.656 39.219 56.156 1 43.94 192 SER B C 1
ATOM 2962 O O . SER B 1 192 ? 35.594 40.281 55.5 1 43.94 192 SER B O 1
ATOM 2964 N N . GLU B 1 193 ? 35.156 39.281 57.344 1 31.81 193 GLU B N 1
ATOM 2965 C CA . GLU B 1 193 ? 35.344 40.438 58.219 1 31.81 193 GLU B CA 1
ATOM 2966 C C . GLU B 1 193 ? 36.812 40.656 58.5 1 31.81 193 GLU B C 1
ATOM 2968 O O . GLU B 1 193 ? 37.594 39.719 58.656 1 31.81 193 GLU B O 1
#

pLDDT: mean 80.21, std 19.92, range [31.2, 97.62]

Solvent-accessible surface area (backbone atoms only — not comparable to full-atom values): 19942 Å² total; per-residue (Å²): 115,67,66,61,53,51,52,48,51,49,51,48,51,48,41,44,53,33,37,51,49,42,49,60,46,46,59,61,64,43,49,61,46,53,51,52,28,54,52,27,50,52,46,25,56,53,27,52,75,73,65,39,56,70,63,19,39,54,28,43,50,49,29,51,50,40,49,38,38,51,52,25,50,50,50,51,44,48,30,36,50,51,49,55,76,42,45,76,45,61,76,44,53,92,71,45,51,70,66,55,50,33,25,50,24,35,44,41,32,40,31,78,20,28,62,88,40,63,48,33,47,60,38,30,55,54,49,29,68,63,63,28,67,68,52,43,53,47,18,60,69,46,39,70,88,44,23,60,62,59,54,67,62,21,53,54,38,43,46,55,30,42,48,54,46,42,48,47,47,51,48,50,48,47,48,45,49,51,52,57,67,64,45,77,78,74,79,77,78,70,81,82,126,116,66,68,64,51,50,51,48,50,52,50,50,52,48,40,44,53,32,37,52,50,42,49,60,46,46,58,61,64,44,50,62,46,53,52,52,29,52,52,26,51,53,46,24,57,53,27,51,76,73,65,39,57,70,63,19,39,54,28,45,51,49,29,52,52,41,48,39,38,52,50,25,50,51,51,52,43,50,28,36,49,52,49,56,76,43,44,76,47,62,76,42,52,91,71,45,50,70,68,53,50,34,28,52,24,36,44,38,34,40,32,80,20,29,63,90,41,62,47,32,46,60,38,29,55,53,50,29,68,64,63,29,66,68,52,42,53,48,18,60,68,47,41,70,90,45,22,59,63,60,52,68,62,20,54,53,38,42,48,53,28,44,46,51,46,43,46,46,48,47,48,49,48,48,46,48,48,52,54,57,68,63,45,77,77,74,79,76,76,70,81,82,128

Foldseek 3Di:
DVVVLVVLVVLLVLLLVLLVVLLVLLVVVLVVLVVLLVVLVVVLVVCVVVPNVVVSVVSVVSNVLSVLQNVLSVVLNVLSVVCNVPSVCLSPVVPDDLSNQLSLLALLLLCVQQPSRVSSVVSNVSSCVSNHVVSSVCSNVPPVVRYPVSNVPSCNSHVVVVCVVVVVVVVVVVVVVVVVVPPPDPPDPPPDD/DVVVLVVLVVLLVLLLVLLVVLLVLLVVVLVVLVVLLVVLVVVLVVCVVVPNVVVSVVSVVSNVLSVLQNVLSVVLNVLSVVCNVPSVCLSPVVPDDLSNQLSLLALLLLCVQQPSRVSSVVSNVSSCVSNHDVSSVCSNVVPVVRYPVSNVPSCNSHVVVVCVVVVVVVVVVVVVVVVVVPPPDPPPPPPDD

Radius of gyration: 28.66 Å; Cα contacts (8 Å, |Δi|>4): 401; chains: 2; bounding box: 114×80×90 Å

Nearest PDB structures (foldseek):
  8v2q-assembly1_B-1  TM=8.837E-01  e=1.004E-07  Homo sapiens
  3frs-assembly1_A-2  TM=9.094E-01  e=4.262E-06  Homo sapiens
  6e8g-assembly1_S  TM=8.447E-01  e=1.710E-06  Homo sapiens
  6tza-assembly1_A  TM=8.062E-01  e=4.281E-05  Homo sapiens
  6zvt-assembly1_A  TM=4.868E-01  e=2.127E+00  Nostoc punctiforme